Protein AF-0000000085949383 (afdb_homodimer)

Sequence (404 aa):
VCEILRNLDLSDNRIRVLPELIGSFTNLKQLHLSGNQLEELPDEVGLLKKLEVLNASRNLLASLPDGFVGLCSLKVLNLSGNKLVTMPIAICRLQSLENLDMSANLLETLPDEVKELKASEVNFNQNRLNSLNENLAHCERLKILRVEENCLNRKEFSPQLLSNSNISLIMYAGNLFQDKDFQNLPGYEDYQTRFTATKRKMVCEILRNLDLSDNRIRVLPELIGSFTNLKQLHLSGNQLEELPDEVGLLKKLEVLNASRNLLASLPDGFVGLCSLKVLNLSGNKLVTMPIAICRLQSLENLDM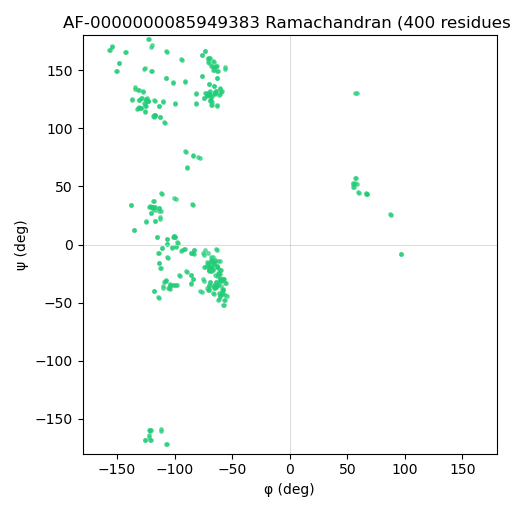SANLLETLPDEVKELKASEVNFNQNRLNSLNENLAHCERLKILRVEENCLNRKEFSPQLLSNSNISLIMYAGNLFQDKDFQNLPGYEDYQTRFTATKRKM

Foldseek 3Di:
DLQPEQEDAPEQDQDAADDLCNLVSQNHQEYHHYNYAYQEHDLSVLSNQNHAYYHHDQYAHQAYDLSVLSNQNHAYYHHDNYAHQEDYLSQLNHHRYAYEEHDHYAHAEYDLSVLSHAYQEYAHHHYAHAADPLSPQNNARHAEEEHEQYAYDLVNCDLSNQARHNHQYYHYHNYPDDPVSNCPHHNPVNSPVSNVVVVVVD/DLQPEQEDAPEQDQDAADDLCNLVSQNHQEYHHYNYAYQEHDLSVLSNQNHAYYHHDQYAHQAYDLSVLSNQNHAYYHHDNYAHQEDYLSQLNHHRYAYEEHDHYAHAEYDLSVLSHAYQEYAHHHYAHAADPLSPQNHARHAEEEHEQYAYDLVNCDLSNQARHNHQYYHYHNYPDDPVSNCPHHNPVNSPVSNVVVVVVD

Secondary structure (DSSP, 8-state):
-GGG-SEEE--SS------GGGGG-TT-SEEE--SS--S---GGGGG-TT--EEE--SS------GGGGG-TT--EEE--SS--SB--HHHHT-SS--EEE--SS---B--GGGGG---SEEE--SS--S---GGGGG-SS--EEE--SS---GGGS-HHHHHSS---EEE--SSSS-HHHHHTSTTHHHHHHHHHHHHHH-/-GGG-SEEE--SS------GGGGG-TT-SEEE--SS--S---GGGGG-TT--EEE--SS------GGGGG-TT--EEE--SS--SB--HHHHT-SS--EEE--SS---B--GGGGG---SEEE--SS--S---GGGGG-SS--EEE--SS---GGGS-HHHHHSS---EEE--SSSS-HHHHHTSTTHHHHHHHHHHHHHH-

Organism: Parascaris univalens (NCBI:txid6257)

Solvent-accessible surface area (backbone atoms only — not comparable to full-atom values): 18328 Å² total; per-residue (Å²): 112,52,71,65,33,29,32,43,34,49,37,59,26,78,44,50,68,61,64,62,68,60,28,60,28,44,49,22,29,32,41,33,43,26,42,27,47,25,47,52,58,47,51,33,58,16,51,20,45,50,21,27,33,41,32,48,22,39,29,46,28,52,59,72,39,78,36,51,40,41,25,50,42,25,27,36,41,31,46,24,38,29,48,26,43,53,64,58,68,43,63,24,58,23,73,40,26,34,39,39,31,48,21,41,28,47,27,36,50,52,54,78,57,45,30,54,26,41,29,30,32,41,31,45,25,41,27,47,28,54,45,61,47,80,40,52,23,58,12,77,46,27,30,36,41,32,43,24,38,27,50,32,46,65,76,56,60,34,42,54,45,33,49,62,35,55,46,34,41,77,43,55,59,64,34,67,58,53,70,73,59,55,69,68,34,64,32,32,68,53,24,50,53,41,27,52,56,51,58,67,70,99,112,53,70,64,32,30,32,43,36,49,36,61,26,78,45,51,69,62,63,62,68,59,29,61,27,45,49,21,30,34,42,32,43,26,42,28,47,28,45,53,56,48,50,32,59,16,51,22,46,49,21,29,34,41,32,50,21,39,29,47,28,52,60,72,39,78,37,48,40,42,25,51,41,25,27,35,41,32,46,24,38,28,49,26,45,55,64,56,68,44,63,25,59,22,73,40,27,35,38,39,33,48,23,40,30,46,27,37,49,53,56,77,58,43,31,54,26,40,29,30,30,41,32,42,26,41,27,48,28,55,44,60,50,79,41,52,23,57,13,76,47,28,30,37,41,31,42,23,36,27,50,32,45,64,75,56,60,34,42,54,44,32,50,62,34,54,47,35,42,79,44,55,60,62,32,66,60,55,72,73,57,54,68,68,35,65,33,32,68,52,24,50,53,42,29,51,57,50,57,67,69,96

Radius of gyration: 27.49 Å; Cα contacts (8 Å, |Δi|>4): 1091; chains: 2; bounding box: 50×75×44 Å

InterPro domains:
  IPR001611 Leucine-rich repeat [PF00560] (5-24)
  IPR001611 Leucine-rich repeat [PF13855] (26-84)
  IPR001611 Leucine-rich repeat [PS51450] (4-25)
  IPR001611 Leucine-rich repeat [PS51450] (27-48)
  IPR003591 Leucine-rich repeat, typical subtype [SM00369] (5-24)
  IPR003591 Leucine-rich repeat, typical subtype [SM00369] (25-47)
  IPR003591 Leucine-rich repeat, typical subtype [SM00369] (48-70)
  IPR003591 Leucine-rich repeat, typical subtype [SM00369] (71-92)
  IPR003591 Leucine-rich repeat, typical subtype [SM00369] (94-117)
  IPR032675 Leucine-rich repeat domain superfamily [G3DSA:3.80.10.10] (2-85)
  IPR032675 Leucine-rich repeat domain superfamily [G3DSA:3.80.10.10] (86-185)
  IPR050216 Leucine-rich repeat domain-containing protein [PTHR48051] (5-153)

Nearest PDB structures (foldseek):
  4tzh-assembly2_B  TM=8.609E-01  e=1.725E-11  Leptospira interrogans
  4u08-assembly2_B  TM=8.406E-01  e=2.128E-11  Leptospira interrogans serovar Copenhageni str. Fiocruz L1-130
  7yjw-assembly1_A  TM=8.821E-01  e=8.905E-10  Leptospira santarosai serovar Shermani str. LT 821
  7yjw-assembly1_B  TM=8.287E-01  e=5.263E-10  Leptospira santarosai serovar Shermani str. LT 821
  4u06-assembly1_A  TM=6.566E-01  e=2.492E-11  Leptospira interrogans serovar Copenhageni str. Fiocruz L1-130

pLDDT: mean 94.62, std 6.11, range [58.16, 98.94]

Structure (mmCIF, N/CA/C/O backbone):
data_AF-0000000085949383-model_v1
#
loop_
_entity.id
_entity.type
_entity.pdbx_description
1 polymer 'Uncharacterized protein'
#
loop_
_atom_site.group_PDB
_atom_site.id
_atom_site.type_symbol
_atom_site.label_atom_id
_atom_site.label_alt_id
_atom_site.label_comp_id
_atom_site.label_asym_id
_atom_site.label_entity_id
_atom_site.label_seq_id
_atom_site.pdbx_PDB_ins_code
_atom_site.Cartn_x
_atom_site.Cartn_y
_atom_site.Cartn_z
_atom_site.occupancy
_atom_site.B_iso_or_equiv
_atom_site.auth_seq_id
_atom_site.auth_comp_id
_atom_site.auth_asym_id
_atom_site.auth_atom_id
_atom_site.pdbx_PDB_model_num
ATOM 1 N N . VAL A 1 1 ? 20.516 0.35 7.41 1 59.88 1 VAL A N 1
ATOM 2 C CA . VAL A 1 1 ? 19.062 0.375 7.363 1 59.88 1 VAL A CA 1
ATOM 3 C C . VAL A 1 1 ? 18.531 -0.969 6.863 1 59.88 1 VAL A C 1
ATOM 5 O O . VAL A 1 1 ? 17.516 -1.468 7.355 1 59.88 1 VAL A O 1
ATOM 8 N N . CYS A 1 2 ? 19.453 -1.688 6.25 1 68.62 2 CYS A N 1
ATOM 9 C CA . CYS A 1 2 ? 19.016 -2.926 5.609 1 68.62 2 CYS A CA 1
ATOM 10 C C . CYS A 1 2 ? 18.609 -3.963 6.648 1 68.62 2 CYS A C 1
ATOM 12 O O . CYS A 1 2 ? 17.609 -4.656 6.48 1 68.62 2 CYS A O 1
ATOM 14 N N . GLU A 1 3 ? 19.328 -3.861 7.812 1 74.06 3 GLU A N 1
ATOM 15 C CA . GLU A 1 3 ? 19.109 -4.938 8.773 1 74.06 3 GLU A CA 1
ATOM 16 C C . GLU A 1 3 ? 17.859 -4.684 9.617 1 74.06 3 GLU A C 1
ATOM 18 O O . GLU A 1 3 ? 17.359 -5.594 10.273 1 74.06 3 GLU A O 1
ATOM 23 N N . ILE A 1 4 ? 17.234 -3.547 9.438 1 81.81 4 ILE A N 1
ATOM 24 C CA . ILE A 1 4 ? 16.125 -3.271 10.344 1 81.81 4 ILE A CA 1
ATOM 25 C C . ILE A 1 4 ? 14.805 -3.324 9.57 1 81.81 4 ILE A C 1
ATOM 27 O O . ILE A 1 4 ? 13.727 -3.318 10.172 1 81.81 4 ILE A O 1
ATOM 31 N N . LEU A 1 5 ? 14.906 -3.523 8.336 1 91.5 5 LEU A N 1
ATOM 32 C CA . LEU A 1 5 ? 13.688 -3.432 7.539 1 91.5 5 LEU A CA 1
ATOM 33 C C . LEU A 1 5 ? 12.883 -4.727 7.625 1 91.5 5 LEU A C 1
ATOM 35 O O . LEU A 1 5 ? 13.438 -5.816 7.488 1 91.5 5 LEU A O 1
ATOM 39 N N . ARG A 1 6 ? 11.625 -4.543 7.914 1 95.69 6 ARG A N 1
ATOM 40 C CA . ARG A 1 6 ? 10.695 -5.664 7.941 1 95.69 6 ARG A CA 1
ATOM 41 C C . ARG A 1 6 ? 9.75 -5.621 6.746 1 95.69 6 ARG A C 1
ATOM 43 O O . ARG A 1 6 ? 9.234 -6.656 6.312 1 95.69 6 ARG A O 1
ATOM 50 N N . ASN A 1 7 ? 9.477 -4.445 6.316 1 97.25 7 ASN A N 1
ATOM 51 C CA . ASN A 1 7 ? 8.617 -4.211 5.164 1 97.25 7 ASN A CA 1
ATOM 52 C C . ASN A 1 7 ? 9.32 -3.354 4.109 1 97.25 7 ASN A C 1
ATOM 54 O O . ASN A 1 7 ? 9.836 -2.279 4.422 1 97.25 7 ASN A O 1
ATOM 58 N N . LEU A 1 8 ? 9.383 -3.883 2.896 1 96.38 8 LEU A N 1
ATOM 59 C CA . LEU A 1 8 ? 9.961 -3.137 1.788 1 96.38 8 LEU A CA 1
ATOM 60 C C . LEU A 1 8 ? 9.062 -3.189 0.56 1 96.38 8 LEU A C 1
ATOM 62 O O . LEU A 1 8 ? 8.734 -4.273 0.073 1 96.38 8 LEU A O 1
ATOM 66 N N . ASP A 1 9 ? 8.562 -2.031 0.136 1 97.12 9 ASP A N 1
ATOM 67 C CA . ASP A 1 9 ? 7.73 -1.949 -1.06 1 97.12 9 ASP A CA 1
ATOM 68 C C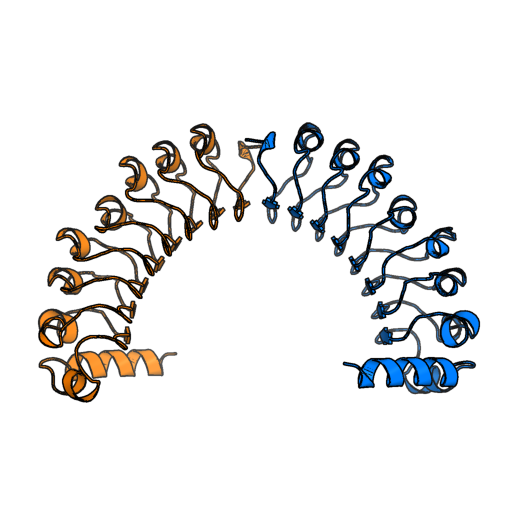 . ASP A 1 9 ? 8.391 -1.082 -2.131 1 97.12 9 ASP A C 1
ATOM 70 O O . ASP A 1 9 ? 8.578 0.12 -1.932 1 97.12 9 ASP A O 1
ATOM 74 N N . LEU A 1 10 ? 8.797 -1.712 -3.203 1 96.56 10 LEU A N 1
ATOM 75 C CA . LEU A 1 10 ? 9.422 -1.062 -4.348 1 96.56 10 LEU A CA 1
ATOM 76 C C . LEU A 1 10 ? 8.531 -1.161 -5.582 1 96.56 10 LEU A C 1
ATOM 78 O O . LEU A 1 10 ? 9.031 -1.246 -6.707 1 96.56 10 LEU A O 1
ATOM 82 N N . SER A 1 11 ? 7.258 -1.169 -5.383 1 97.31 11 SER A N 1
ATOM 83 C CA . SER A 1 11 ? 6.316 -1.36 -6.48 1 97.31 11 SER A CA 1
ATOM 84 C C . SER A 1 11 ? 6.281 -0.141 -7.398 1 97.31 11 SER A C 1
ATOM 86 O O . SER A 1 11 ? 6.531 0.982 -6.953 1 97.31 11 SER A O 1
ATOM 88 N N . ASP A 1 12 ? 5.867 -0.39 -8.609 1 96.12 12 ASP A N 1
ATOM 89 C CA . ASP A 1 12 ? 5.605 0.627 -9.625 1 96.12 12 ASP A CA 1
ATOM 90 C C . ASP A 1 12 ? 6.836 1.506 -9.852 1 96.12 12 ASP A C 1
ATOM 92 O O . ASP A 1 12 ? 6.742 2.734 -9.812 1 96.12 12 ASP A O 1
ATOM 96 N N . ASN A 1 13 ? 7.867 0.678 -10.031 1 94.69 13 ASN A N 1
ATOM 97 C CA . ASN A 1 13 ? 9.109 1.268 -10.508 1 94.69 13 ASN A CA 1
ATOM 98 C C . ASN A 1 13 ? 9.547 0.662 -11.836 1 94.69 13 ASN A C 1
ATOM 100 O O . ASN A 1 13 ? 8.828 -0.156 -12.414 1 94.69 13 ASN A O 1
ATOM 104 N N . ARG A 1 14 ? 10.359 0.989 -12.531 1 92.44 14 ARG A N 1
ATOM 105 C CA . ARG A 1 14 ? 10.883 0.45 -13.789 1 92.44 14 ARG A CA 1
ATOM 106 C C . ARG A 1 14 ? 12.156 -0.358 -13.547 1 92.44 14 ARG A C 1
ATOM 108 O O . ARG A 1 14 ? 13.117 -0.25 -14.305 1 92.44 14 ARG A O 1
ATOM 115 N N . ILE A 1 15 ? 12.055 -1.087 -12.398 1 95.06 15 ILE A N 1
ATOM 116 C CA . ILE A 1 15 ? 13.234 -1.874 -12.047 1 95.06 15 ILE A CA 1
ATOM 117 C C . ILE A 1 15 ? 13.391 -3.029 -13.039 1 95.06 15 ILE A C 1
ATOM 119 O O . ILE A 1 15 ? 12.445 -3.779 -13.281 1 95.06 15 ILE A O 1
ATOM 123 N N . ARG A 1 16 ? 14.562 -3.137 -13.562 1 95.5 16 ARG A N 1
ATOM 124 C CA . ARG A 1 16 ? 14.828 -4.215 -14.508 1 95.5 16 ARG A CA 1
ATOM 125 C C . ARG A 1 16 ? 15.586 -5.355 -13.836 1 95.5 16 ARG A C 1
ATOM 127 O O . ARG A 1 16 ? 15.422 -6.52 -14.203 1 95.5 16 ARG A O 1
ATOM 134 N N . VAL A 1 17 ? 16.422 -4.902 -12.938 1 94.94 17 VAL A N 1
ATOM 135 C CA . VAL A 1 17 ? 17.234 -5.891 -12.227 1 94.94 17 VAL A C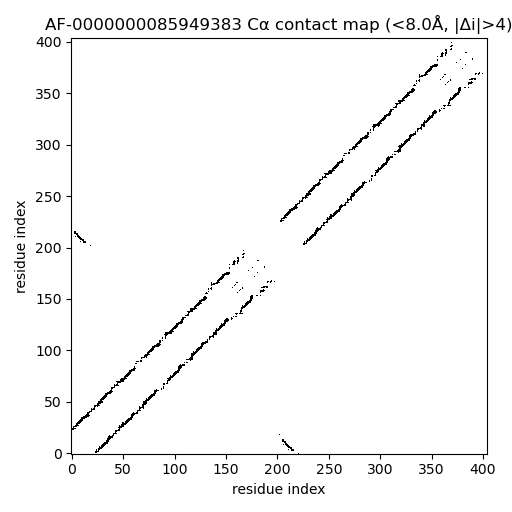A 1
ATOM 136 C C . VAL A 1 17 ? 17.156 -5.641 -10.719 1 94.94 17 VAL A C 1
ATOM 138 O O . VAL A 1 17 ? 17.359 -4.512 -10.266 1 94.94 17 VAL A O 1
ATOM 141 N N . LEU A 1 18 ? 16.766 -6.633 -10.008 1 94.5 18 LEU A N 1
ATOM 142 C CA . LEU A 1 18 ? 16.844 -6.555 -8.555 1 94.5 18 LEU A CA 1
ATOM 143 C C . LEU A 1 18 ? 18.25 -6.875 -8.055 1 94.5 18 LEU A C 1
ATOM 145 O O . LEU A 1 18 ? 18.75 -7.98 -8.273 1 94.5 18 LEU A O 1
ATOM 149 N N . PRO A 1 19 ? 18.828 -5.977 -7.395 1 92.06 19 PRO A N 1
ATOM 150 C CA . PRO A 1 19 ? 20.203 -6.195 -6.945 1 92.06 19 PRO A CA 1
ATOM 151 C C . PRO A 1 19 ? 20.328 -7.375 -5.984 1 92.06 19 PRO A C 1
ATOM 153 O O . PRO A 1 19 ? 19.422 -7.621 -5.18 1 92.06 19 PRO A O 1
ATOM 156 N N . GLU A 1 20 ? 21.547 -8.07 -6.027 1 93.44 20 GLU A N 1
ATOM 157 C CA . GLU A 1 20 ? 21.812 -9.211 -5.16 1 93.44 20 GLU A CA 1
ATOM 158 C C . GLU A 1 20 ? 21.812 -8.805 -3.691 1 93.44 20 GLU A C 1
ATOM 160 O O . GLU A 1 20 ? 21.625 -9.641 -2.805 1 93.44 20 GLU A O 1
ATOM 165 N N . LEU A 1 21 ? 21.969 -7.531 -3.498 1 90.81 21 LEU A N 1
ATOM 166 C CA . LEU A 1 21 ? 22.031 -6.98 -2.15 1 90.81 21 LEU A CA 1
ATOM 167 C C . LEU A 1 21 ? 20.719 -7.242 -1.403 1 90.81 21 LEU A C 1
ATOM 169 O O . LEU A 1 21 ? 20.688 -7.203 -0.171 1 90.81 21 LEU A O 1
ATOM 173 N N . ILE A 1 22 ? 19.688 -7.625 -2.111 1 93.06 22 ILE A N 1
ATOM 174 C CA . ILE A 1 22 ? 18.391 -7.887 -1.497 1 93.06 22 ILE A CA 1
ATOM 175 C C . ILE A 1 22 ? 18.516 -9.008 -0.472 1 93.06 22 ILE A C 1
ATOM 177 O O . ILE A 1 22 ? 17.797 -9.031 0.533 1 93.06 22 ILE A O 1
ATOM 181 N N . GLY A 1 23 ? 19.5 -9.93 -0.72 1 93.5 23 GLY A N 1
ATOM 182 C CA . GLY A 1 23 ? 19.719 -11.055 0.175 1 93.5 23 GLY A CA 1
ATOM 183 C C . GLY A 1 23 ? 20.188 -10.633 1.554 1 93.5 23 GLY A C 1
ATOM 184 O O . GLY A 1 23 ? 20.141 -11.43 2.5 1 93.5 23 GLY A O 1
ATOM 185 N N . SER A 1 24 ? 20.625 -9.352 1.676 1 92.94 24 SER A N 1
ATOM 186 C CA . SER A 1 24 ? 21.156 -8.852 2.939 1 92.94 24 SER A CA 1
ATOM 187 C C . SER A 1 24 ? 20.047 -8.352 3.854 1 92.94 24 SER A C 1
ATOM 189 O O . SER A 1 24 ? 20.281 -8.07 5.027 1 92.94 24 SER A O 1
ATOM 191 N N . PHE A 1 25 ? 18.828 -8.305 3.35 1 93.5 25 PHE A N 1
ATOM 192 C CA . PHE A 1 25 ? 17.688 -7.848 4.145 1 93.5 25 PHE A CA 1
ATOM 193 C C . PHE A 1 25 ? 17.047 -9.008 4.891 1 93.5 25 PHE A C 1
ATOM 195 O O . PHE A 1 25 ? 15.883 -9.328 4.668 1 93.5 25 PHE A O 1
ATOM 202 N N . THR A 1 26 ? 17.828 -9.555 5.828 1 93 26 THR A N 1
ATOM 203 C CA . THR A 1 26 ? 17.531 -10.852 6.426 1 93 26 THR A CA 1
ATOM 204 C C . THR A 1 26 ? 16.312 -10.766 7.336 1 93 26 THR A C 1
ATOM 206 O O . THR A 1 26 ? 15.719 -11.781 7.695 1 93 26 THR A O 1
ATOM 209 N N . ASN A 1 27 ? 15.852 -9.586 7.754 1 94.75 27 ASN A N 1
ATOM 210 C CA . ASN A 1 27 ? 14.727 -9.445 8.672 1 94.75 27 ASN A CA 1
ATOM 211 C C . ASN A 1 27 ? 13.438 -9.086 7.934 1 94.75 27 ASN A C 1
ATOM 213 O O . ASN A 1 27 ? 12.398 -8.883 8.555 1 94.75 27 ASN A O 1
ATOM 217 N N . LEU A 1 28 ? 13.484 -9.086 6.609 1 96.38 28 LEU A N 1
ATOM 218 C CA . LEU A 1 28 ? 12.305 -8.727 5.824 1 96.38 28 LEU A CA 1
ATOM 219 C C . LEU A 1 28 ? 11.18 -9.734 6.031 1 96.38 28 LEU A C 1
ATOM 221 O O . LEU A 1 28 ? 11.406 -10.945 5.965 1 96.38 28 LEU A O 1
ATOM 225 N N . LYS A 1 29 ? 10.023 -9.211 6.305 1 97.88 29 LYS A N 1
ATOM 226 C CA . LYS A 1 29 ? 8.82 -10.023 6.422 1 97.88 29 LYS A CA 1
ATOM 227 C C . LYS A 1 29 ? 7.938 -9.891 5.184 1 97.88 29 LYS A C 1
ATOM 229 O O . LYS A 1 29 ? 7.266 -10.844 4.781 1 97.88 29 LYS A O 1
ATOM 234 N N . GLN A 1 30 ? 7.973 -8.711 4.664 1 98.56 30 GLN A N 1
ATOM 235 C CA . GLN A 1 30 ? 7.195 -8.445 3.459 1 98.56 30 GLN A CA 1
ATOM 236 C C . GLN A 1 30 ? 8.047 -7.746 2.4 1 98.56 30 GLN A C 1
ATOM 238 O O . GLN A 1 30 ? 8.758 -6.789 2.701 1 98.56 30 GLN A O 1
ATOM 243 N N . LEU A 1 31 ? 7.988 -8.219 1.138 1 98.25 31 LEU A N 1
ATOM 244 C CA . LEU A 1 31 ? 8.664 -7.621 -0.012 1 98.25 31 LEU A CA 1
ATOM 245 C C . LEU A 1 31 ? 7.699 -7.453 -1.181 1 98.25 31 LEU A C 1
ATOM 247 O O . LEU A 1 31 ? 7.113 -8.43 -1.654 1 98.25 31 LEU A O 1
ATOM 251 N N . HIS A 1 32 ? 7.473 -6.238 -1.603 1 98.69 32 HIS A N 1
ATOM 252 C CA . HIS A 1 32 ? 6.582 -5.945 -2.719 1 98.69 32 HIS A CA 1
ATOM 253 C C . HIS A 1 32 ? 7.355 -5.383 -3.906 1 98.69 32 HIS A C 1
ATOM 255 O O . HIS A 1 32 ? 7.996 -4.336 -3.795 1 98.69 32 HIS A O 1
ATOM 261 N N . LEU A 1 33 ? 7.309 -6.07 -5.016 1 98.12 33 LEU A N 1
ATOM 262 C CA . LEU A 1 33 ? 8.047 -5.723 -6.227 1 98.12 33 LEU A CA 1
ATOM 263 C C . LEU A 1 33 ? 7.102 -5.59 -7.418 1 98.12 33 LEU A C 1
ATOM 265 O O . LEU A 1 33 ? 7.535 -5.688 -8.57 1 98.12 33 LEU A O 1
ATOM 269 N N . SER A 1 34 ? 5.801 -5.398 -7.148 1 98.62 34 SER A N 1
ATOM 270 C CA . SER A 1 34 ? 4.801 -5.41 -8.211 1 98.62 34 SER A CA 1
ATOM 271 C C . SER A 1 34 ? 5.004 -4.246 -9.172 1 98.62 34 SER A C 1
ATOM 273 O O . SER A 1 34 ? 5.441 -3.168 -8.766 1 98.62 34 SER A O 1
ATOM 275 N N . GLY A 1 35 ? 4.605 -4.387 -10.398 1 98 35 GLY A N 1
ATOM 276 C CA . GLY A 1 35 ? 4.586 -3.322 -11.391 1 98 35 GLY A CA 1
ATOM 277 C C . GLY A 1 35 ? 5.973 -2.832 -11.766 1 98 35 GLY A C 1
ATOM 278 O O . GLY A 1 35 ? 6.23 -1.626 -11.766 1 98 35 GLY A O 1
ATOM 279 N N . ASN A 1 36 ? 6.938 -3.797 -11.984 1 97.88 36 ASN A N 1
ATOM 280 C CA . ASN A 1 36 ? 8.281 -3.504 -12.477 1 97.88 36 ASN A CA 1
ATOM 281 C C . ASN A 1 36 ? 8.57 -4.234 -13.781 1 97.88 36 ASN A C 1
ATOM 283 O O . ASN A 1 36 ? 7.645 -4.578 -14.523 1 97.88 36 ASN A O 1
ATOM 287 N N . GLN A 1 37 ? 9.812 -4.234 -14.195 1 97.5 37 GLN A N 1
ATOM 288 C CA . GLN A 1 37 ? 10.211 -4.883 -15.438 1 97.5 37 GLN A CA 1
ATOM 289 C C . GLN A 1 37 ? 11.211 -6.008 -15.172 1 97.5 37 GLN A C 1
ATOM 291 O O . GLN A 1 37 ? 12.195 -6.156 -15.898 1 97.5 37 GLN A O 1
ATOM 296 N N . LEU A 1 38 ? 10.977 -6.688 -14.078 1 98 38 LEU A N 1
ATOM 297 C CA . LEU A 1 38 ? 11.883 -7.766 -13.688 1 98 38 LEU A CA 1
ATOM 298 C C . LEU A 1 38 ? 11.727 -8.969 -14.617 1 98 38 LEU A C 1
ATOM 300 O O . LEU A 1 38 ? 10.617 -9.453 -14.82 1 98 38 LEU A O 1
ATOM 304 N N . GLU A 1 39 ? 12.82 -9.422 -15.141 1 97.88 39 GLU A N 1
ATOM 305 C CA . GLU A 1 39 ? 12.797 -10.633 -15.953 1 97.88 39 GLU A CA 1
ATOM 306 C C . GLU A 1 39 ? 13.172 -11.859 -15.125 1 97.88 39 GLU A C 1
ATOM 308 O O . GLU A 1 39 ? 12.836 -12.984 -15.484 1 97.88 39 GLU A O 1
ATOM 313 N N . GLU A 1 40 ? 13.922 -11.539 -14.125 1 96.5 40 GLU A N 1
ATOM 314 C CA . GLU A 1 40 ? 14.344 -12.586 -13.195 1 96.5 40 GLU A CA 1
ATOM 315 C C . GLU A 1 40 ? 14.5 -12.039 -11.781 1 96.5 40 GLU A C 1
ATOM 317 O O . GLU A 1 40 ? 14.641 -10.828 -11.594 1 96.5 40 GLU A O 1
ATOM 322 N N . LEU A 1 41 ? 14.391 -12.945 -10.828 1 97.31 41 LEU A N 1
ATOM 323 C CA . LEU A 1 41 ? 14.766 -12.641 -9.453 1 97.31 41 LEU A CA 1
ATOM 324 C C . LEU A 1 41 ? 16.141 -13.219 -9.125 1 97.31 41 LEU A C 1
ATOM 326 O O . LEU A 1 41 ? 16.484 -14.32 -9.562 1 97.31 41 LEU A O 1
ATOM 330 N N . PRO A 1 42 ? 16.922 -12.477 -8.422 1 96 42 PRO A N 1
ATOM 331 C CA . PRO A 1 42 ? 18.219 -13.031 -8.039 1 96 42 PRO A CA 1
ATOM 332 C C . PRO A 1 42 ? 18.109 -14.195 -7.059 1 96 42 PRO A C 1
ATOM 334 O O . PRO A 1 42 ? 17.125 -14.273 -6.309 1 96 42 PRO A O 1
ATOM 337 N N . ASP A 1 43 ? 19.125 -15.117 -7.059 1 96.19 43 ASP A N 1
ATOM 338 C CA . ASP A 1 43 ? 19.109 -16.281 -6.176 1 96.19 43 ASP A CA 1
ATOM 339 C C . ASP A 1 43 ? 19.109 -15.852 -4.711 1 96.19 43 ASP A C 1
ATOM 341 O O . ASP A 1 43 ? 18.594 -16.578 -3.85 1 96.19 43 ASP A O 1
ATOM 345 N N . GLU A 1 44 ? 19.609 -14.672 -4.449 1 95.75 44 GLU A N 1
ATOM 346 C CA . GLU A 1 44 ? 19.766 -14.141 -3.1 1 95.75 44 GLU A CA 1
ATOM 347 C C . GLU A 1 44 ? 18.422 -13.883 -2.445 1 95.75 44 GLU A C 1
ATOM 349 O O . GLU A 1 44 ? 18.328 -13.711 -1.228 1 95.75 44 GLU A O 1
ATOM 354 N N . VAL A 1 45 ? 17.312 -13.867 -3.225 1 96.44 45 VAL A N 1
ATOM 355 C CA . VAL A 1 45 ? 15.984 -13.742 -2.645 1 96.44 45 VAL A CA 1
ATOM 356 C C . VAL A 1 45 ? 15.727 -14.914 -1.7 1 96.44 45 VAL A C 1
ATOM 358 O O . VAL A 1 45 ? 15.047 -14.758 -0.681 1 96.44 45 VAL A O 1
ATOM 361 N N . GLY A 1 46 ? 16.328 -16.062 -2.02 1 96.25 46 GLY A N 1
ATOM 362 C CA . GLY A 1 46 ? 16.172 -17.266 -1.218 1 96.25 46 GLY A CA 1
ATOM 363 C C . GLY A 1 46 ? 16.797 -17.156 0.16 1 96.25 46 GLY A C 1
ATOM 364 O O . GLY A 1 46 ? 16.531 -17.984 1.034 1 96.25 46 GLY A O 1
ATOM 365 N N . LEU A 1 47 ? 17.594 -16.094 0.386 1 95.81 47 LEU A N 1
ATOM 366 C CA . LEU A 1 47 ? 18.266 -15.875 1.665 1 95.81 47 LEU A CA 1
ATOM 367 C C . LEU A 1 47 ? 17.344 -15.18 2.654 1 95.81 47 LEU A C 1
ATOM 369 O O . LEU A 1 47 ? 17.656 -15.078 3.842 1 95.81 47 LEU A O 1
ATOM 373 N N . LEU A 1 48 ? 16.156 -14.734 2.203 1 96.94 48 LEU A N 1
ATOM 374 C CA . LEU A 1 48 ? 15.211 -14.039 3.062 1 96.94 48 LEU A CA 1
ATOM 375 C C . LEU A 1 48 ? 14.359 -15.031 3.846 1 96.94 48 LEU A C 1
ATOM 377 O O . LEU A 1 48 ? 13.156 -15.148 3.6 1 96.94 48 LEU A O 1
ATOM 381 N N . LYS A 1 49 ? 15 -15.594 4.883 1 96.94 49 LYS A N 1
ATOM 382 C CA . LYS A 1 49 ? 14.422 -16.719 5.609 1 96.94 49 LYS A CA 1
ATOM 383 C C . LYS A 1 49 ? 13.188 -16.297 6.395 1 96.94 49 LYS A C 1
ATOM 385 O O . LYS A 1 49 ? 12.328 -17.125 6.699 1 96.94 49 LYS A O 1
ATOM 390 N N . LYS A 1 50 ? 13.031 -15.008 6.734 1 97.25 50 LYS A N 1
ATOM 391 C CA . LYS A 1 50 ? 11.914 -14.531 7.555 1 97.25 50 LYS A CA 1
ATOM 392 C C . LYS A 1 50 ? 10.797 -13.969 6.688 1 97.25 50 LYS A C 1
ATOM 394 O O . LYS A 1 50 ? 9.766 -13.531 7.207 1 97.25 50 LYS A O 1
ATOM 399 N N . LEU A 1 51 ? 10.906 -13.984 5.375 1 98.25 51 LEU A N 1
ATOM 400 C CA . LEU A 1 51 ? 9.945 -13.391 4.457 1 98.25 51 LEU A CA 1
ATOM 401 C C . LEU A 1 51 ? 8.625 -14.156 4.488 1 98.25 51 LEU A C 1
ATOM 403 O O . LEU A 1 51 ? 8.602 -15.375 4.312 1 98.25 51 LEU A O 1
ATOM 407 N N . GLU A 1 52 ? 7.543 -13.422 4.707 1 98.81 52 GLU A N 1
ATOM 408 C CA . GLU A 1 52 ? 6.219 -14.031 4.809 1 98.81 52 GLU A CA 1
ATOM 409 C C . GLU A 1 52 ? 5.363 -13.703 3.59 1 98.81 52 GLU A C 1
ATOM 411 O O . GLU A 1 52 ? 4.492 -14.484 3.207 1 98.81 52 GLU A O 1
ATOM 416 N N . VAL A 1 53 ? 5.602 -12.539 3.049 1 98.88 53 VAL A N 1
ATOM 417 C CA . VAL A 1 53 ? 4.824 -12.086 1.899 1 98.88 53 VAL A CA 1
ATOM 418 C C . VAL A 1 53 ? 5.766 -11.625 0.787 1 98.88 53 VAL A C 1
ATOM 420 O O . VAL A 1 53 ? 6.66 -10.812 1.018 1 98.88 53 VAL A O 1
ATOM 423 N N . LEU A 1 54 ? 5.629 -12.156 -0.4 1 98.81 54 LEU A N 1
ATOM 424 C CA . LEU A 1 54 ? 6.328 -11.703 -1.598 1 98.81 54 LEU A CA 1
ATOM 425 C C . LEU A 1 54 ? 5.344 -11.398 -2.721 1 98.81 54 LEU A C 1
ATOM 427 O O . LEU A 1 54 ? 4.598 -12.281 -3.156 1 98.81 54 LEU A O 1
ATOM 431 N N . ASN A 1 55 ? 5.254 -10.18 -3.094 1 98.88 55 ASN A N 1
ATOM 432 C CA . ASN A 1 55 ? 4.461 -9.773 -4.246 1 98.88 55 ASN A CA 1
ATOM 433 C C . ASN A 1 55 ? 5.344 -9.352 -5.418 1 98.88 55 ASN A C 1
ATOM 435 O O . ASN A 1 55 ? 5.988 -8.305 -5.363 1 98.88 55 ASN A O 1
ATOM 439 N N . ALA A 1 56 ? 5.465 -10.156 -6.414 1 98.75 56 ALA A N 1
ATOM 440 C CA . ALA A 1 56 ? 6.223 -9.867 -7.629 1 98.75 56 ALA A CA 1
ATOM 441 C C . ALA A 1 56 ? 5.309 -9.852 -8.852 1 98.75 56 ALA A C 1
ATOM 443 O O . ALA A 1 56 ? 5.707 -10.273 -9.938 1 98.75 56 ALA A O 1
ATOM 444 N N . SER A 1 57 ? 4.039 -9.422 -8.648 1 98.81 57 SER A N 1
ATOM 445 C CA . SER A 1 57 ? 3.068 -9.391 -9.734 1 98.81 57 SER A CA 1
ATOM 446 C C . SER A 1 57 ? 3.41 -8.312 -10.75 1 98.81 57 SER A C 1
ATOM 448 O O . SER A 1 57 ? 4.188 -7.398 -10.461 1 98.81 57 SER A O 1
ATOM 450 N N . ARG A 1 58 ? 2.838 -8.453 -12.008 1 98.75 58 ARG A N 1
ATOM 451 C CA . ARG A 1 58 ? 2.959 -7.48 -13.086 1 98.75 58 ARG A CA 1
ATOM 452 C C . ARG A 1 58 ? 4.422 -7.172 -13.383 1 98.75 58 ARG A C 1
ATOM 454 O O . ARG A 1 58 ? 4.832 -6.008 -13.367 1 98.75 58 ARG A O 1
ATOM 461 N N . ASN A 1 59 ? 5.227 -8.203 -13.609 1 98.69 59 ASN A N 1
ATOM 462 C CA . ASN A 1 59 ? 6.594 -8.148 -14.125 1 98.69 59 ASN A CA 1
ATOM 463 C C . ASN A 1 59 ? 6.742 -8.953 -15.406 1 98.69 59 ASN A C 1
ATOM 465 O O . ASN A 1 59 ? 5.785 -9.094 -16.172 1 98.69 59 ASN A O 1
ATOM 469 N N . LEU A 1 60 ? 7.984 -9.32 -15.727 1 98.56 60 LEU A N 1
ATOM 470 C CA . LEU A 1 60 ? 8.258 -10.078 -16.938 1 98.56 60 LEU A CA 1
ATOM 471 C C . LEU A 1 60 ? 8.914 -11.414 -16.609 1 98.56 60 LEU A C 1
ATOM 473 O O . LEU A 1 60 ? 9.742 -11.914 -17.359 1 98.56 60 LEU A O 1
ATOM 477 N N . LEU A 1 61 ? 8.539 -11.953 -15.461 1 98.5 61 LEU A N 1
ATOM 478 C CA . LEU A 1 61 ? 9.188 -13.164 -14.984 1 98.5 61 LEU A CA 1
ATOM 479 C C . LEU A 1 61 ? 8.805 -14.367 -15.844 1 98.5 61 LEU A C 1
ATOM 481 O O . LEU A 1 61 ? 7.625 -14.594 -16.109 1 98.5 61 LEU A O 1
ATOM 485 N N . ALA A 1 62 ? 9.812 -15.109 -16.25 1 97.25 62 ALA A N 1
ATOM 486 C CA . ALA A 1 62 ? 9.586 -16.328 -17.016 1 97.25 62 ALA A CA 1
ATOM 487 C C . ALA A 1 62 ? 10 -17.562 -16.219 1 97.25 62 ALA A C 1
ATOM 489 O O . ALA A 1 62 ? 9.672 -18.688 -16.578 1 97.25 62 ALA A O 1
ATOM 490 N N . SER A 1 63 ? 10.734 -17.297 -15.211 1 96.12 63 SER A N 1
ATOM 491 C CA . SER A 1 63 ? 11.195 -18.359 -14.32 1 96.12 63 SER A CA 1
ATOM 492 C C . SER A 1 63 ? 11.492 -17.812 -12.93 1 96.12 63 SER A C 1
ATOM 494 O O . SER A 1 63 ? 11.438 -16.609 -12.703 1 96.12 63 SER A O 1
ATOM 496 N N . LEU A 1 64 ? 11.719 -18.75 -12.008 1 96.69 64 LEU A N 1
ATOM 497 C CA . LEU A 1 64 ? 12.188 -18.422 -10.664 1 96.69 64 LEU A CA 1
ATOM 498 C C . LEU A 1 64 ? 13.531 -19.078 -10.383 1 96.69 64 LEU A C 1
ATOM 500 O O . LEU A 1 64 ? 13.828 -20.156 -10.906 1 96.69 64 LEU A O 1
ATOM 504 N N . PRO A 1 65 ? 14.289 -18.391 -9.555 1 94.62 65 PRO A N 1
ATOM 505 C CA . PRO A 1 65 ? 15.578 -19.016 -9.219 1 94.62 65 PRO A CA 1
ATOM 506 C C . PRO A 1 65 ? 15.438 -20.234 -8.32 1 94.62 65 PRO A C 1
ATOM 508 O O . PRO A 1 65 ? 14.43 -20.375 -7.621 1 94.62 65 PRO A O 1
ATOM 511 N N . ASP A 1 66 ? 16.5 -21.109 -8.305 1 90.81 66 ASP A N 1
ATOM 512 C CA . ASP A 1 66 ? 16.484 -22.328 -7.504 1 90.81 66 ASP A CA 1
ATOM 513 C C . ASP A 1 66 ? 16.453 -22.016 -6.012 1 90.81 66 ASP A C 1
ATOM 515 O O . ASP A 1 66 ? 15.82 -22.719 -5.23 1 90.81 66 ASP A O 1
ATOM 519 N N . GLY A 1 67 ? 17.125 -20.953 -5.668 1 91.31 67 GLY A N 1
ATOM 520 C CA . GLY A 1 67 ? 17.219 -20.547 -4.273 1 91.31 67 GLY A CA 1
ATOM 52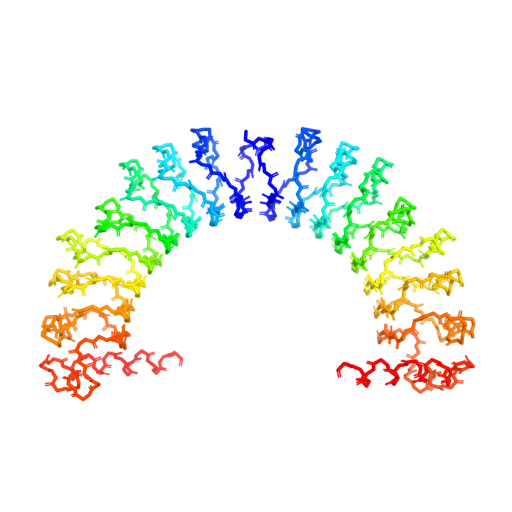1 C C . GLY A 1 67 ? 15.875 -20.156 -3.68 1 91.31 67 GLY A C 1
ATOM 522 O O . GLY A 1 67 ? 15.742 -20.016 -2.461 1 91.31 67 GLY A O 1
ATOM 523 N N . PHE A 1 68 ? 14.852 -20.156 -4.492 1 92.69 68 PHE A N 1
ATOM 524 C CA . PHE A 1 68 ? 13.531 -19.719 -4.066 1 92.69 68 PHE A CA 1
ATOM 525 C C . PHE A 1 68 ? 12.977 -20.656 -2.988 1 92.69 68 PHE A C 1
ATOM 527 O O . PHE A 1 68 ? 12.219 -20.219 -2.119 1 92.69 68 PHE A O 1
ATOM 534 N N . VAL A 1 69 ? 13.453 -21.844 -3.033 1 91.81 69 VAL A N 1
ATOM 535 C CA . VAL A 1 69 ? 13.008 -22.875 -2.094 1 91.81 69 VAL A CA 1
ATOM 536 C C . VAL A 1 69 ? 13.445 -22.5 -0.679 1 91.81 69 VAL A C 1
ATOM 538 O O . VAL A 1 69 ? 12.922 -23.047 0.3 1 91.81 69 VAL A O 1
ATOM 541 N N . GLY A 1 70 ? 14.398 -21.562 -0.567 1 94.5 70 GLY A N 1
ATOM 542 C CA . GLY A 1 70 ? 14.914 -21.141 0.724 1 94.5 70 GLY A CA 1
ATOM 543 C C . GLY A 1 70 ? 13.961 -20.234 1.489 1 94.5 70 GLY A C 1
ATOM 544 O O . GLY A 1 70 ? 14.172 -19.969 2.67 1 94.5 70 GLY A O 1
ATOM 545 N N . LEU A 1 71 ? 12.906 -19.844 0.86 1 97.38 71 LEU A N 1
ATOM 546 C CA . LEU A 1 71 ? 11.922 -18.984 1.514 1 97.38 71 LEU A CA 1
ATOM 547 C C . LEU A 1 71 ? 11.016 -19.812 2.426 1 97.38 71 LEU A C 1
ATOM 549 O O . LEU A 1 71 ? 9.828 -19.969 2.146 1 97.38 71 LEU A O 1
ATOM 553 N N . CYS A 1 72 ? 11.586 -20.188 3.547 1 96.5 72 CYS A N 1
ATOM 554 C CA . CYS A 1 72 ? 10.984 -21.203 4.406 1 96.5 72 CYS A CA 1
ATOM 555 C C . CYS A 1 72 ? 9.781 -20.641 5.16 1 96.5 72 CYS A C 1
ATOM 557 O O . CYS A 1 72 ? 8.945 -21.391 5.652 1 96.5 72 CYS A O 1
ATOM 559 N N . SER A 1 73 ? 9.633 -19.297 5.289 1 98.25 73 SER A N 1
ATOM 560 C CA . SER A 1 73 ? 8.539 -18.688 6.055 1 98.25 73 SER A CA 1
ATOM 561 C C . SER A 1 73 ? 7.5 -18.062 5.137 1 98.25 73 SER A C 1
ATOM 563 O O . SER A 1 73 ? 6.527 -17.469 5.605 1 98.25 73 SER A O 1
ATOM 565 N N . LEU A 1 74 ? 7.621 -18.203 3.85 1 98.62 74 LEU A N 1
ATOM 566 C CA . LEU A 1 74 ? 6.766 -17.531 2.885 1 98.62 74 LEU A CA 1
ATOM 567 C C . LEU A 1 74 ? 5.344 -18.062 2.945 1 98.62 74 LEU A C 1
ATOM 569 O O . LEU A 1 74 ? 5.113 -19.25 2.709 1 98.62 74 LEU A O 1
ATOM 573 N N . LYS A 1 75 ? 4.375 -17.203 3.24 1 98.81 75 LYS A N 1
ATOM 574 C CA . LYS A 1 75 ? 2.975 -17.594 3.389 1 98.81 75 LYS A CA 1
ATOM 575 C C . LYS A 1 75 ? 2.152 -17.156 2.182 1 98.81 75 LYS A C 1
ATOM 577 O O . LYS A 1 75 ? 1.242 -17.859 1.751 1 98.81 75 LYS A O 1
ATOM 582 N N . VAL A 1 76 ? 2.506 -16.016 1.706 1 98.88 76 VAL A N 1
ATOM 583 C CA . VAL A 1 76 ? 1.752 -15.438 0.601 1 98.88 76 VAL A CA 1
ATOM 584 C C . VAL A 1 76 ? 2.693 -15.133 -0.562 1 98.88 76 VAL A C 1
ATOM 586 O O . VAL A 1 76 ? 3.697 -14.438 -0.39 1 98.88 76 VAL A O 1
ATOM 589 N N . LEU A 1 77 ? 2.391 -15.648 -1.764 1 98.88 77 LEU A N 1
ATOM 590 C CA . LEU A 1 77 ? 3.172 -15.43 -2.977 1 98.88 77 LEU A CA 1
ATOM 591 C C . LEU A 1 77 ? 2.279 -14.969 -4.125 1 98.88 77 LEU A C 1
ATOM 593 O O . LEU A 1 77 ? 1.324 -15.656 -4.484 1 98.88 77 LEU A O 1
ATOM 597 N N . ASN A 1 78 ? 2.516 -13.805 -4.605 1 98.94 78 ASN A N 1
ATOM 598 C CA . ASN A 1 78 ? 1.786 -13.281 -5.754 1 98.94 78 ASN A CA 1
ATOM 599 C C . ASN A 1 78 ? 2.693 -13.125 -6.973 1 98.94 78 ASN A C 1
ATOM 601 O O . ASN A 1 78 ? 3.594 -12.281 -6.977 1 98.94 78 ASN A O 1
ATOM 605 N N . LEU A 1 79 ? 2.521 -13.922 -7.961 1 98.81 79 LEU A N 1
ATOM 606 C CA . LEU A 1 79 ? 3.266 -13.898 -9.219 1 98.81 79 LEU A CA 1
ATOM 607 C C . LEU A 1 79 ? 2.34 -13.609 -10.391 1 98.81 79 LEU A C 1
ATOM 609 O O . LEU A 1 79 ? 2.629 -14 -11.523 1 98.81 79 LEU A O 1
ATOM 613 N N . SER A 1 80 ? 1.162 -13.031 -10.109 1 98.88 80 SER A N 1
ATOM 614 C CA . SER A 1 80 ? 0.196 -12.773 -11.18 1 98.88 80 SER A CA 1
ATOM 615 C C . SER A 1 80 ? 0.745 -11.781 -12.195 1 98.88 80 SER A C 1
ATOM 617 O O . SER A 1 80 ? 1.562 -10.922 -11.859 1 98.88 80 SER A O 1
ATOM 619 N N . GLY A 1 81 ? 0.281 -11.859 -13.391 1 98.81 81 GLY A N 1
ATOM 620 C CA . GLY A 1 81 ? 0.641 -10.922 -14.438 1 98.81 81 GLY A CA 1
ATOM 621 C C . GLY A 1 81 ? 2.098 -11.016 -14.852 1 98.81 81 GLY A C 1
ATOM 622 O O . GLY A 1 81 ? 2.787 -10 -14.953 1 98.81 81 GLY A O 1
ATOM 623 N N . ASN A 1 82 ? 2.658 -12.242 -15.023 1 98.75 82 ASN A N 1
ATOM 624 C CA . ASN A 1 82 ? 4.004 -12.484 -15.531 1 98.75 82 ASN A CA 1
ATOM 625 C C . ASN A 1 82 ? 3.98 -13.328 -16.797 1 98.75 82 ASN A C 1
ATOM 627 O O . ASN A 1 82 ? 3.01 -13.289 -17.562 1 98.75 82 ASN A O 1
ATOM 631 N N . LYS A 1 83 ? 5.156 -13.961 -17.109 1 98.5 83 LYS A N 1
ATOM 632 C CA . LYS A 1 83 ? 5.266 -14.695 -18.359 1 98.5 83 LYS A CA 1
ATOM 633 C C . LYS A 1 83 ? 5.625 -16.156 -18.109 1 98.5 83 LYS A C 1
ATOM 635 O O . LYS A 1 83 ? 6.379 -16.766 -18.875 1 98.5 83 LYS A O 1
ATOM 640 N N . LEU A 1 84 ? 5.16 -16.625 -17.047 1 98.19 84 LEU A N 1
ATOM 641 C CA . LEU A 1 84 ? 5.457 -18.016 -16.703 1 98.19 84 LEU A CA 1
ATOM 642 C C . LEU A 1 84 ? 4.672 -18.969 -17.594 1 98.19 84 LEU A C 1
ATOM 644 O O . LEU A 1 84 ? 3.453 -18.844 -17.734 1 98.19 84 LEU A O 1
ATOM 648 N N . VAL A 1 85 ? 5.367 -19.906 -18.156 1 97.06 85 VAL A N 1
ATOM 649 C CA . VAL A 1 85 ? 4.738 -20.875 -19.031 1 97.06 85 VAL A CA 1
ATOM 650 C C . VAL A 1 85 ? 4.445 -22.172 -18.266 1 97.06 85 VAL A C 1
ATOM 652 O O . VAL A 1 85 ? 3.484 -22.875 -18.578 1 97.06 85 VAL A O 1
ATOM 655 N N . THR A 1 86 ? 5.32 -22.438 -17.391 1 94.75 86 THR A N 1
ATOM 656 C CA . THR A 1 86 ? 5.133 -23.562 -16.484 1 94.75 86 THR A CA 1
ATOM 657 C C . THR A 1 86 ? 5.254 -23.125 -15.031 1 94.75 86 THR A C 1
ATOM 659 O O . THR A 1 86 ? 5.926 -22.141 -14.734 1 94.75 86 THR A O 1
ATOM 662 N N . MET A 1 87 ? 4.586 -23.828 -14.211 1 95.75 87 MET A N 1
ATOM 663 C CA . MET A 1 87 ? 4.734 -23.562 -12.781 1 95.75 87 MET A CA 1
ATOM 664 C C . MET A 1 87 ? 6.113 -23.984 -12.289 1 95.75 87 MET A C 1
ATOM 666 O O . MET A 1 87 ? 6.484 -25.156 -12.398 1 95.75 87 MET A O 1
ATOM 670 N N . PRO A 1 88 ? 6.797 -23.109 -11.719 1 95.56 88 PRO A N 1
ATOM 671 C CA . PRO A 1 88 ? 8.117 -23.484 -11.211 1 95.56 88 PRO A CA 1
ATOM 672 C C . PRO A 1 88 ? 8.055 -24.5 -10.07 1 95.56 88 PRO A C 1
ATOM 674 O O . PRO A 1 88 ? 7.27 -24.328 -9.133 1 95.56 88 PRO A O 1
ATOM 677 N N . ILE A 1 89 ? 8.93 -25.5 -10.141 1 94.88 89 ILE A N 1
ATOM 678 C CA . ILE A 1 89 ? 8.93 -26.609 -9.18 1 94.88 89 ILE A CA 1
ATOM 679 C C . ILE A 1 89 ? 9.258 -26.078 -7.789 1 94.88 89 ILE A C 1
ATOM 681 O O . ILE A 1 89 ? 8.742 -26.578 -6.789 1 94.88 89 ILE A O 1
ATOM 685 N N . ALA A 1 90 ? 10.07 -25.047 -7.75 1 94.88 90 ALA A N 1
ATOM 686 C CA . ALA A 1 90 ? 10.484 -24.469 -6.477 1 94.88 90 ALA A CA 1
ATOM 687 C C . ALA A 1 90 ? 9.281 -24.047 -5.645 1 94.88 90 ALA A C 1
ATOM 689 O O . ALA A 1 90 ? 9.32 -24.094 -4.414 1 94.88 90 ALA A O 1
ATOM 690 N N . ILE A 1 91 ? 8.188 -23.609 -6.227 1 96.88 91 ILE A N 1
ATOM 691 C CA . ILE A 1 91 ? 6.977 -23.172 -5.543 1 96.88 91 ILE A CA 1
ATOM 692 C C . ILE A 1 91 ? 6.332 -24.344 -4.809 1 96.88 91 ILE A C 1
ATOM 694 O O . ILE A 1 91 ? 5.844 -24.188 -3.688 1 96.88 91 ILE A O 1
ATOM 698 N N . CYS A 1 92 ? 6.398 -25.516 -5.445 1 96.12 92 CYS A N 1
ATOM 699 C CA . CYS A 1 92 ? 5.793 -26.719 -4.891 1 96.12 92 CYS A CA 1
ATOM 700 C C . CYS A 1 92 ? 6.531 -27.172 -3.633 1 96.12 92 CYS A C 1
ATOM 702 O O . CYS A 1 92 ? 6.004 -27.969 -2.852 1 96.12 92 CYS A O 1
ATOM 704 N N . ARG A 1 93 ? 7.676 -26.625 -3.426 1 94.62 93 ARG A N 1
ATOM 705 C CA . ARG A 1 93 ? 8.516 -27.094 -2.33 1 94.62 93 ARG A CA 1
ATOM 706 C C . ARG A 1 93 ? 8.523 -26.094 -1.18 1 94.62 93 ARG A C 1
ATOM 708 O O . ARG A 1 93 ? 9.211 -26.297 -0.174 1 94.62 93 ARG A O 1
ATOM 715 N N . LEU A 1 94 ? 7.82 -25.031 -1.327 1 96.94 94 LEU A N 1
ATOM 716 C CA . LEU A 1 94 ? 7.723 -24.047 -0.253 1 96.94 94 LEU A CA 1
ATOM 717 C C . LEU A 1 94 ? 6.918 -24.594 0.919 1 96.94 94 LEU A C 1
ATOM 719 O O . LEU A 1 94 ? 5.754 -24.969 0.759 1 96.94 94 LEU A O 1
ATOM 723 N N . GLN A 1 95 ? 7.457 -24.516 2.102 1 94.75 95 GLN A N 1
ATOM 724 C CA . GLN A 1 95 ? 6.957 -25.281 3.236 1 94.75 95 GLN A CA 1
ATOM 725 C C . GLN A 1 95 ? 5.816 -24.547 3.938 1 94.75 95 GLN A C 1
ATOM 727 O O . GLN A 1 95 ? 4.957 -25.172 4.555 1 94.75 95 GLN A O 1
ATOM 732 N N . SER A 1 96 ? 5.789 -23.281 3.832 1 97.94 96 SER A N 1
ATOM 733 C CA . SER A 1 96 ? 4.852 -22.516 4.648 1 97.94 96 SER A CA 1
ATOM 734 C C . SER A 1 96 ? 3.82 -21.812 3.781 1 97.94 96 SER A C 1
ATOM 736 O O . SER A 1 96 ? 3.02 -21.016 4.285 1 97.94 96 SER A O 1
ATOM 738 N N . LEU A 1 97 ? 3.801 -22.062 2.516 1 98.31 97 LEU A N 1
ATOM 739 C CA . LEU A 1 97 ? 2.965 -21.312 1.577 1 98.31 97 LEU A CA 1
ATOM 740 C C . LEU A 1 97 ? 1.486 -21.562 1.859 1 98.31 97 LEU A C 1
ATOM 742 O O . LEU A 1 97 ? 1.059 -22.703 2.014 1 98.31 97 LEU A O 1
ATOM 746 N N . GLU A 1 98 ? 0.721 -20.484 1.961 1 98.69 98 GLU A N 1
ATOM 747 C CA . GLU A 1 98 ? -0.711 -20.562 2.232 1 98.69 98 GLU A CA 1
ATOM 748 C C . GLU A 1 98 ? -1.526 -20.062 1.042 1 98.69 98 GLU A C 1
ATOM 750 O O . GLU A 1 98 ? -2.525 -20.688 0.666 1 98.69 98 GLU A O 1
ATOM 755 N N . ASN A 1 99 ? -1.093 -18.953 0.518 1 98.81 99 ASN A N 1
ATOM 756 C CA . ASN A 1 99 ? -1.792 -18.328 -0.595 1 98.81 99 ASN A CA 1
ATOM 757 C C . ASN A 1 99 ? -0.873 -18.141 -1.798 1 98.81 99 ASN A C 1
ATOM 759 O O . ASN A 1 99 ? 0.171 -17.484 -1.69 1 98.81 99 ASN A O 1
ATOM 763 N N . LEU A 1 100 ? -1.284 -18.703 -2.965 1 98.81 100 LEU A N 1
ATOM 764 C CA . LEU A 1 100 ? -0.519 -18.594 -4.203 1 98.81 100 LEU A CA 1
ATOM 765 C C . LEU A 1 100 ? -1.366 -17.984 -5.312 1 98.81 100 LEU A C 1
ATOM 767 O O . LEU A 1 100 ? -2.459 -18.469 -5.609 1 98.81 100 LEU A O 1
ATOM 771 N N . ASP A 1 101 ? -0.889 -16.922 -5.852 1 98.94 101 ASP A N 1
ATOM 772 C CA . ASP A 1 101 ? -1.558 -16.328 -7 1 98.94 101 ASP A CA 1
ATOM 773 C C . ASP A 1 101 ? -0.662 -16.344 -8.234 1 98.94 101 ASP A C 1
ATOM 775 O O . ASP A 1 101 ? 0.358 -15.656 -8.281 1 98.94 101 ASP A O 1
ATOM 779 N N . MET A 1 102 ? -0.985 -17.109 -9.195 1 98.69 102 MET A N 1
ATOM 780 C CA . MET A 1 102 ? -0.28 -17.188 -10.469 1 98.69 102 MET A CA 1
ATOM 781 C C . MET A 1 102 ? -1.207 -16.844 -11.625 1 98.69 102 MET A C 1
ATOM 783 O O . MET A 1 102 ? -1.062 -17.375 -12.727 1 98.69 102 MET A O 1
ATOM 787 N N . SER A 1 103 ? -2.215 -16.031 -11.352 1 98.81 103 SER A N 1
ATOM 788 C CA . SER A 1 103 ? -3.162 -15.664 -12.398 1 98.81 103 SER A CA 1
ATOM 789 C C . SER A 1 103 ? -2.49 -14.82 -13.469 1 98.81 103 SER A C 1
ATOM 791 O O . SER A 1 103 ? -1.43 -14.234 -13.242 1 98.81 103 SER A O 1
ATOM 793 N N . ALA A 1 104 ? -3.051 -14.781 -14.656 1 98.81 104 ALA A N 1
ATOM 794 C CA . ALA A 1 104 ? -2.637 -13.938 -15.781 1 98.81 104 ALA A CA 1
ATOM 795 C C . ALA A 1 104 ? -1.192 -14.227 -16.172 1 98.81 104 ALA A C 1
ATOM 797 O O . ALA A 1 104 ? -0.38 -13.312 -16.297 1 98.81 104 ALA A O 1
ATOM 798 N N . ASN A 1 105 ? -0.814 -15.469 -16.266 1 98.75 105 ASN A N 1
ATOM 799 C CA . ASN A 1 105 ? 0.425 -15.953 -16.875 1 98.75 105 ASN A CA 1
ATOM 800 C C . ASN A 1 105 ? 0.16 -16.734 -18.141 1 98.75 105 ASN A C 1
ATOM 802 O O . ASN A 1 105 ? -0.823 -16.484 -18.844 1 98.75 105 ASN A O 1
ATOM 806 N N . LEU A 1 106 ? 1.125 -17.578 -18.547 1 98.38 106 LEU A N 1
ATOM 807 C CA . LEU A 1 106 ? 0.996 -18.359 -19.766 1 98.38 106 LEU A CA 1
ATOM 808 C C . LEU A 1 106 ? 1.026 -19.859 -19.453 1 98.38 106 LEU A C 1
ATOM 810 O O . LEU A 1 106 ? 1.48 -20.656 -20.266 1 98.38 106 LEU A O 1
ATOM 814 N N . LEU A 1 107 ? 0.55 -20.188 -18.312 1 98.19 107 LEU A N 1
ATOM 815 C CA . LEU A 1 107 ? 0.622 -21.562 -17.859 1 98.19 107 LEU A CA 1
ATOM 816 C C . LEU A 1 107 ? -0.207 -22.469 -18.766 1 98.19 107 LEU A C 1
ATOM 818 O O . LEU A 1 107 ? -1.364 -22.172 -19.062 1 98.19 107 LEU A O 1
ATOM 822 N N . GLU A 1 108 ? 0.352 -23.547 -19.172 1 96.69 108 GLU A N 1
ATOM 823 C CA . GLU A 1 108 ? -0.357 -24.516 -20.016 1 96.69 108 GLU A CA 1
ATOM 824 C C . GLU A 1 108 ? -0.65 -25.797 -19.25 1 96.69 108 GLU A C 1
ATOM 826 O O . GLU A 1 108 ? -1.665 -26.453 -19.5 1 96.69 108 GLU A O 1
ATOM 831 N N . THR A 1 109 ? 0.243 -26.219 -18.422 1 93.12 109 THR A N 1
ATOM 832 C CA . THR A 1 109 ? 0.094 -27.422 -17.609 1 93.12 109 THR A CA 1
ATOM 833 C C . THR A 1 109 ? 0.693 -27.234 -16.219 1 93.12 109 THR A C 1
ATOM 835 O O . THR A 1 109 ? 1.386 -26.234 -15.969 1 93.12 109 THR A O 1
ATOM 838 N N . LEU A 1 110 ? 0.358 -28.125 -15.367 1 96.5 110 LEU A N 1
ATOM 839 C CA . LEU A 1 110 ? 0.941 -28.172 -14.031 1 96.5 110 LEU A CA 1
ATOM 840 C C . LEU A 1 110 ? 1.91 -29.344 -13.906 1 96.5 110 LEU A C 1
ATOM 842 O O . LEU A 1 110 ? 1.651 -30.422 -14.438 1 96.5 110 LEU A O 1
ATOM 846 N N . PRO A 1 111 ? 2.959 -29.109 -13.18 1 96.12 111 PRO A N 1
ATOM 847 C CA . PRO A 1 111 ? 3.93 -30.203 -13.016 1 96.12 111 PRO A CA 1
ATOM 848 C C . PRO A 1 111 ? 3.455 -31.266 -12.039 1 96.12 111 PRO A C 1
ATOM 850 O O . PRO A 1 111 ? 2.523 -31.031 -11.266 1 96.12 111 PRO A O 1
ATOM 853 N N . ASP A 1 112 ? 4.117 -32.5 -12.094 1 96.69 112 ASP A N 1
ATOM 854 C CA . ASP A 1 112 ? 3.76 -33.625 -11.203 1 96.69 112 ASP A CA 1
ATOM 855 C C . ASP A 1 112 ? 4.004 -33.25 -9.742 1 96.69 112 ASP A C 1
ATOM 857 O O . ASP A 1 112 ? 3.305 -33.719 -8.844 1 96.69 112 ASP A O 1
ATOM 861 N N . GLU A 1 113 ? 4.883 -32.375 -9.57 1 96.44 113 GLU A N 1
ATOM 862 C CA . GLU A 1 113 ? 5.289 -31.953 -8.234 1 96.44 113 GLU A CA 1
ATOM 863 C C . GLU A 1 113 ? 4.195 -31.125 -7.551 1 96.44 113 GLU A C 1
ATOM 865 O O . GLU A 1 113 ? 4.277 -30.844 -6.352 1 96.44 113 GLU A O 1
ATOM 870 N N . VAL A 1 114 ? 3.115 -30.781 -8.281 1 97 114 VAL A N 1
ATOM 871 C CA . VAL A 1 114 ? 2.039 -29.969 -7.73 1 97 114 VAL A CA 1
ATOM 872 C C . VAL A 1 114 ? 1.417 -30.672 -6.527 1 97 114 VAL A C 1
ATOM 874 O O . VAL A 1 114 ? 0.822 -30.031 -5.66 1 97 114 VAL A O 1
ATOM 877 N N . LYS A 1 115 ? 1.586 -32.031 -6.438 1 96.19 115 LYS A N 1
ATOM 878 C CA . LYS A 1 115 ? 1.051 -32.812 -5.328 1 96.19 115 LYS A CA 1
ATOM 879 C C . LYS A 1 115 ? 1.685 -32.406 -4.004 1 96.19 115 LYS A C 1
ATOM 881 O O . LYS A 1 115 ? 1.119 -32.625 -2.934 1 96.19 115 LYS A O 1
ATOM 886 N N . GLU A 1 116 ? 2.822 -31.734 -4.078 1 96.62 116 GLU A N 1
ATOM 887 C CA . GLU A 1 116 ? 3.576 -31.359 -2.887 1 96.62 116 GLU A CA 1
ATOM 888 C C . GLU A 1 116 ? 3.213 -29.938 -2.428 1 96.62 116 GLU A C 1
ATOM 890 O O . GLU A 1 116 ? 3.67 -29.484 -1.376 1 96.62 116 GLU A O 1
ATOM 895 N N . LEU A 1 117 ? 2.41 -29.266 -3.189 1 97.06 117 LEU A N 1
ATOM 896 C CA . LEU A 1 117 ? 2.045 -27.891 -2.889 1 97.06 117 LEU A CA 1
ATOM 897 C C . LEU A 1 117 ? 1.35 -27.797 -1.535 1 97.06 117 LEU A C 1
ATOM 899 O O . LEU A 1 117 ? 0.445 -28.578 -1.241 1 97.06 117 LEU A O 1
ATOM 903 N N . LYS A 1 118 ? 1.74 -26.812 -0.723 1 97.25 118 LYS A N 1
ATOM 904 C CA . LYS A 1 118 ? 1.225 -26.688 0.638 1 97.25 118 LYS A CA 1
ATOM 905 C C . LYS A 1 118 ? 0.165 -25.594 0.725 1 97.25 118 LYS A C 1
ATOM 907 O O . LYS A 1 118 ? -0.48 -25.422 1.762 1 97.25 118 LYS A O 1
ATOM 912 N N . ALA A 1 119 ? -0.117 -24.891 -0.309 1 98.06 119 ALA A N 1
ATOM 913 C CA . ALA A 1 119 ? -1.009 -23.734 -0.306 1 98.06 119 ALA A CA 1
ATOM 914 C C . ALA A 1 119 ? -2.459 -24.156 -0.087 1 98.06 119 ALA A C 1
ATOM 916 O O . ALA A 1 119 ? -2.906 -25.172 -0.641 1 98.06 119 ALA A O 1
ATOM 917 N N . SER A 1 120 ? -3.154 -23.422 0.72 1 98.31 120 SER A N 1
ATOM 918 C CA . SER A 1 120 ? -4.578 -23.656 0.939 1 98.31 120 SER A CA 1
ATOM 919 C C . SER A 1 120 ? -5.422 -22.984 -0.138 1 98.31 120 SER A C 1
ATOM 921 O O . SER A 1 120 ? -6.543 -23.422 -0.417 1 98.31 120 SER A O 1
ATOM 923 N N . GLU A 1 121 ? -4.898 -21.938 -0.628 1 98.69 121 GLU A N 1
ATOM 924 C CA . GLU A 1 121 ? -5.574 -21.219 -1.712 1 98.69 121 GLU A CA 1
ATOM 925 C C . GLU A 1 121 ? -4.637 -21 -2.895 1 98.69 121 GLU A C 1
ATOM 927 O O . GLU A 1 121 ? -3.533 -20.484 -2.727 1 98.69 121 GLU A O 1
ATOM 932 N N . VAL A 1 122 ? -5.16 -21.344 -4.145 1 98.62 122 VAL A N 1
ATOM 933 C CA . VAL A 1 122 ? -4.371 -21.188 -5.359 1 98.62 122 VAL A CA 1
ATOM 934 C C . VAL A 1 122 ? -5.223 -20.531 -6.445 1 98.62 122 VAL A C 1
ATOM 936 O O . VAL A 1 122 ? -6.379 -20.906 -6.648 1 98.62 122 VAL A O 1
ATOM 939 N N . ASN A 1 123 ? -4.629 -19.562 -7.086 1 98.88 123 ASN A N 1
ATOM 940 C CA . ASN A 1 123 ? -5.293 -18.844 -8.172 1 98.88 123 ASN A CA 1
ATOM 941 C C . ASN A 1 123 ? -4.547 -19.016 -9.492 1 98.88 123 ASN A C 1
ATOM 943 O O . ASN A 1 123 ? -3.451 -18.469 -9.664 1 98.88 123 ASN A O 1
ATOM 947 N N . PHE A 1 124 ? -5.129 -19.75 -10.414 1 98.62 124 PHE A N 1
ATOM 948 C CA . PHE A 1 124 ? -4.586 -19.938 -11.75 1 98.62 124 PHE A CA 1
ATOM 949 C C . PHE A 1 124 ? -5.465 -19.281 -12.797 1 98.62 124 PHE A C 1
ATOM 951 O O . PHE A 1 124 ? -5.453 -19.672 -13.969 1 98.62 124 PHE A O 1
ATOM 958 N N . ASN A 1 125 ? -6.25 -18.281 -12.391 1 98.75 125 ASN A N 1
ATOM 959 C CA . ASN A 1 125 ? -7.133 -17.609 -13.336 1 98.75 125 ASN A CA 1
ATOM 960 C C . ASN A 1 125 ? -6.352 -17.047 -14.516 1 98.75 125 ASN A C 1
ATOM 962 O O . ASN A 1 125 ? -5.18 -16.688 -14.383 1 98.75 125 ASN A O 1
ATOM 966 N N . GLN A 1 126 ? -6.992 -16.953 -15.656 1 98.69 126 GLN A N 1
ATOM 967 C CA . GLN A 1 126 ? -6.48 -16.234 -16.828 1 98.69 126 GLN A CA 1
ATOM 968 C C . GLN A 1 126 ? -5.129 -16.797 -17.266 1 98.69 126 GLN A C 1
ATOM 970 O O . GLN A 1 126 ? -4.16 -16.062 -17.406 1 98.69 126 GLN A O 1
ATOM 975 N N . ASN A 1 127 ? -5.078 -18.062 -17.438 1 98.62 127 ASN A N 1
ATOM 976 C CA . ASN A 1 127 ? -3.967 -18.781 -18.047 1 98.62 127 ASN A CA 1
ATOM 977 C C . ASN A 1 127 ? -4.414 -19.578 -19.266 1 98.62 127 ASN A C 1
ATOM 979 O O . ASN A 1 127 ? -5.398 -19.219 -19.922 1 98.62 127 ASN A O 1
ATOM 983 N N . ARG A 1 128 ? -3.588 -20.5 -19.734 1 98.06 128 ARG A N 1
ATOM 984 C CA . ARG A 1 128 ? -3.908 -21.344 -20.875 1 98.06 128 ARG A CA 1
ATOM 985 C C . ARG A 1 128 ? -3.932 -22.812 -20.469 1 98.06 128 ARG A C 1
ATOM 987 O O . ARG A 1 128 ? -3.494 -23.688 -21.219 1 98.06 128 ARG A O 1
ATOM 994 N N . LEU A 1 129 ? -4.312 -23.016 -19.297 1 97.94 129 LEU A N 1
ATOM 995 C CA . LEU A 1 129 ? -4.316 -24.391 -18.797 1 97.94 129 LEU A CA 1
ATOM 996 C C . LEU A 1 129 ? -5.254 -25.266 -19.609 1 97.94 129 LEU A C 1
ATOM 998 O O . LEU A 1 129 ? -6.406 -24.891 -19.844 1 97.94 129 LEU A O 1
ATOM 1002 N N . ASN A 1 130 ? -4.77 -26.344 -20.047 1 96.31 130 ASN A N 1
ATOM 1003 C CA . ASN A 1 130 ? -5.59 -27.312 -20.781 1 96.31 130 ASN A CA 1
ATOM 1004 C C . ASN A 1 130 ? -5.758 -28.609 -20 1 96.31 130 ASN A C 1
ATOM 1006 O O . ASN A 1 130 ? -6.508 -29.5 -20.406 1 96.31 130 ASN A O 1
ATOM 1010 N N . SER A 1 131 ? -5.031 -28.672 -18.922 1 94.75 131 SER A N 1
ATOM 1011 C CA . SER A 1 131 ? -5.125 -29.812 -18 1 94.75 131 SER A CA 1
ATOM 1012 C C . SER A 1 131 ? -4.809 -29.391 -16.562 1 94.75 131 SER A C 1
ATOM 1014 O O . SER A 1 131 ? -3.986 -28.5 -16.344 1 94.75 131 SER A O 1
ATOM 1016 N N . LEU A 1 132 ? -5.395 -30.016 -15.508 1 94.5 132 LEU A N 1
ATOM 1017 C CA . LEU A 1 132 ? -5.164 -29.703 -14.109 1 94.5 132 LEU A CA 1
ATOM 1018 C C . LEU A 1 132 ? -4.164 -30.672 -13.484 1 94.5 132 LEU A C 1
ATOM 1020 O O . LEU A 1 132 ? -3.658 -30.422 -12.383 1 94.5 132 LEU A O 1
ATOM 1024 N N . ASN A 1 133 ? -3.727 -31.578 -14.234 1 93.56 133 ASN A N 1
ATOM 1025 C CA . ASN A 1 133 ? -2.879 -32.625 -13.664 1 93.56 133 ASN A CA 1
ATOM 1026 C C . ASN A 1 133 ? -3.582 -33.344 -12.523 1 93.56 133 ASN A C 1
ATOM 1028 O O . ASN A 1 133 ? -3.959 -32.75 -11.523 1 93.56 133 ASN A O 1
ATOM 1032 N N . GLU A 1 134 ? -3.67 -34.625 -12.406 1 92.62 134 GLU A N 1
ATOM 1033 C CA . GLU A 1 134 ? -4.395 -35.438 -11.43 1 92.62 134 GLU A CA 1
ATOM 1034 C C . GLU A 1 134 ? -3.748 -35.344 -10.047 1 92.62 134 GLU A C 1
ATOM 1036 O O . GLU A 1 134 ? -4.418 -35.531 -9.031 1 92.62 134 GLU A O 1
ATOM 1041 N N . ASN A 1 135 ? -2.529 -34.969 -10.062 1 95.31 135 ASN A N 1
ATOM 1042 C CA . ASN A 1 135 ? -1.784 -34.906 -8.812 1 95.31 135 ASN A CA 1
ATOM 1043 C C . ASN A 1 135 ? -2.297 -33.75 -7.941 1 95.31 135 ASN A C 1
ATOM 1045 O O . ASN A 1 135 ? -2.027 -33.719 -6.738 1 95.31 135 ASN A O 1
ATOM 1049 N N . LEU A 1 136 ? -3.031 -32.812 -8.523 1 95 136 LEU A N 1
ATOM 1050 C CA . LEU A 1 136 ? -3.621 -31.703 -7.77 1 95 136 LEU A CA 1
ATOM 1051 C C . LEU A 1 136 ? -4.523 -32.219 -6.656 1 95 136 LEU A C 1
ATOM 1053 O O . LEU A 1 136 ? -4.629 -31.609 -5.594 1 95 136 LEU A O 1
ATOM 1057 N N . ALA A 1 137 ? -5.121 -33.406 -6.875 1 94.69 137 ALA A N 1
ATOM 1058 C CA . ALA A 1 137 ? -6.039 -34 -5.922 1 94.69 137 ALA A CA 1
ATOM 1059 C C . ALA A 1 137 ? -5.305 -34.438 -4.656 1 94.69 137 ALA A C 1
ATOM 1061 O O . ALA A 1 137 ? -5.922 -34.625 -3.605 1 94.69 137 ALA A O 1
ATOM 1062 N N . HIS A 1 138 ? -4.051 -34.594 -4.777 1 95.62 138 HIS A N 1
ATOM 1063 C CA . HIS A 1 138 ? -3.268 -35.125 -3.67 1 95.62 138 HIS A CA 1
ATOM 1064 C C . HIS A 1 138 ? -2.738 -34.031 -2.773 1 95.62 138 HIS A C 1
ATOM 1066 O O . HIS A 1 138 ? -2.084 -34.281 -1.763 1 95.62 138 HIS A O 1
ATOM 1072 N N . CYS A 1 139 ? -2.979 -32.781 -3.152 1 96 139 CYS A N 1
ATOM 1073 C CA . CYS A 1 139 ? -2.59 -31.672 -2.287 1 96 139 CYS A CA 1
ATOM 1074 C C . CYS A 1 139 ? -3.35 -31.719 -0.966 1 96 139 CYS A C 1
ATOM 1076 O O . CYS A 1 139 ? -4.57 -31.547 -0.94 1 96 139 CYS A O 1
ATOM 1078 N N . GLU A 1 140 ? -2.676 -31.812 0.065 1 94.38 140 GLU A N 1
ATOM 1079 C CA . GLU A 1 140 ? -3.285 -32.062 1.365 1 94.38 140 GLU A CA 1
ATOM 1080 C C . GLU A 1 140 ? -3.977 -30.828 1.914 1 94.38 140 GLU A C 1
ATOM 1082 O O . GLU A 1 140 ? -5.02 -30.938 2.562 1 94.38 140 GLU A O 1
ATOM 1087 N N . ARG A 1 141 ? -3.451 -29.75 1.573 1 96.69 141 ARG A N 1
ATOM 1088 C CA . ARG A 1 141 ? -3.924 -28.547 2.252 1 96.69 141 ARG A CA 1
ATOM 1089 C C . ARG A 1 141 ? -4.805 -27.719 1.333 1 96.69 141 ARG A C 1
ATOM 1091 O O . ARG A 1 141 ? -5.465 -26.781 1.784 1 96.69 141 ARG A O 1
ATOM 1098 N N . LEU A 1 142 ? -4.875 -27.969 0.098 1 97.62 142 LEU A N 1
ATOM 1099 C CA . LEU A 1 142 ? -5.562 -27.141 -0.888 1 97.62 142 LEU A CA 1
ATOM 1100 C C . LEU A 1 142 ? -7.07 -27.172 -0.667 1 97.62 142 LEU A C 1
ATOM 1102 O O . LEU A 1 142 ? -7.688 -28.25 -0.698 1 97.62 142 LEU A O 1
ATOM 1106 N N . LYS A 1 143 ? -7.68 -26.031 -0.473 1 97.38 143 LYS A N 1
ATOM 1107 C CA . LYS A 1 143 ? -9.109 -25.922 -0.22 1 97.38 143 LYS A CA 1
ATOM 1108 C C . LYS A 1 143 ? -9.805 -25.125 -1.319 1 97.38 143 LYS A C 1
ATOM 1110 O O . LYS A 1 143 ? -10.898 -25.469 -1.753 1 97.38 143 LYS A O 1
ATOM 1115 N N . ILE A 1 144 ? -9.133 -24.078 -1.748 1 98.19 144 ILE A N 1
ATOM 1116 C CA . ILE A 1 144 ? -9.719 -23.188 -2.74 1 98.19 144 ILE A CA 1
ATOM 1117 C C . ILE A 1 144 ? -8.883 -23.203 -4.016 1 98.19 144 ILE A C 1
ATOM 1119 O O . ILE A 1 144 ? -7.684 -22.906 -3.98 1 98.19 144 ILE A O 1
ATOM 1123 N N . LEU A 1 145 ? -9.562 -23.531 -5.121 1 98 145 LEU A N 1
ATOM 1124 C CA . LEU A 1 145 ? -8.914 -23.594 -6.43 1 98 145 LEU A CA 1
ATOM 1125 C C . LEU A 1 145 ? -9.633 -22.703 -7.438 1 98 145 LEU A C 1
ATOM 1127 O O . LEU A 1 145 ? -10.82 -22.906 -7.715 1 98 145 LEU A O 1
ATOM 1131 N N . ARG A 1 146 ? -8.875 -21.719 -7.953 1 98.62 146 ARG A N 1
ATOM 1132 C CA . ARG A 1 146 ? -9.422 -20.859 -8.992 1 98.62 146 ARG A CA 1
ATOM 1133 C C . ARG A 1 146 ? -8.758 -21.125 -10.336 1 98.62 146 ARG A C 1
ATOM 1135 O O . ARG A 1 146 ? -7.531 -21.016 -10.453 1 98.62 146 ARG A O 1
ATOM 1142 N N . VAL A 1 147 ? -9.547 -21.453 -11.32 1 98.19 147 VAL A N 1
ATOM 1143 C CA . VAL A 1 147 ? -9.023 -21.766 -12.648 1 98.19 147 VAL A CA 1
ATOM 1144 C C . VAL A 1 147 ? -9.914 -21.125 -13.711 1 98.19 147 VAL A C 1
ATOM 1146 O O . VAL A 1 147 ? -10.109 -21.688 -14.789 1 98.19 147 VAL A O 1
ATOM 1149 N N . GLU A 1 148 ? -10.445 -19.953 -13.344 1 98.19 148 GLU A N 1
ATOM 1150 C CA . GLU A 1 148 ? -11.312 -19.25 -14.281 1 98.19 148 GLU A CA 1
ATOM 1151 C C . GLU A 1 148 ? -10.531 -18.781 -15.508 1 98.19 148 GLU A C 1
ATOM 1153 O O . GLU A 1 148 ? -9.344 -18.469 -15.414 1 98.19 148 GLU A O 1
ATOM 1158 N N . GLU A 1 149 ? -11.203 -18.703 -16.656 1 97.94 149 GLU A N 1
ATOM 1159 C CA . GLU A 1 149 ? -10.656 -18.172 -17.906 1 97.94 149 GLU A CA 1
ATOM 1160 C C . GLU A 1 149 ? -9.398 -18.922 -18.312 1 97.94 149 GLU A C 1
ATOM 1162 O O . GLU A 1 149 ? -8.336 -18.312 -18.5 1 97.94 149 GLU A O 1
ATOM 1167 N N . ASN A 1 150 ? -9.562 -20.266 -18.469 1 98.06 150 ASN A N 1
ATOM 1168 C CA . ASN A 1 150 ? -8.555 -21.156 -19.031 1 98.06 150 ASN A CA 1
ATOM 1169 C C . ASN A 1 150 ? -9.109 -21.969 -20.203 1 98.06 150 ASN A C 1
ATOM 1171 O O . ASN A 1 150 ? -10.094 -21.562 -20.828 1 98.06 150 ASN A O 1
ATOM 1175 N N . CYS A 1 151 ? -8.383 -23 -20.656 1 97.69 151 CYS A N 1
ATOM 1176 C CA . CYS A 1 151 ? -8.789 -23.859 -21.766 1 97.69 151 CYS A CA 1
ATOM 1177 C C . CYS A 1 151 ? -9.102 -25.266 -21.266 1 97.69 151 CYS A C 1
ATOM 1179 O O . CYS A 1 151 ? -8.695 -26.25 -21.891 1 97.69 151 CYS A O 1
ATOM 1181 N N . LEU A 1 152 ? -9.797 -25.297 -20.203 1 96.88 152 LEU A N 1
ATOM 1182 C CA . LEU A 1 152 ? -10.055 -26.578 -19.578 1 96.88 152 LEU A CA 1
ATOM 1183 C C . LEU A 1 152 ? -11.344 -27.188 -20.094 1 96.88 152 LEU A C 1
ATOM 1185 O O . LEU A 1 152 ? -12.336 -26.484 -20.297 1 96.88 152 LEU A O 1
ATOM 1189 N N . ASN A 1 153 ? -11.32 -28.484 -20.312 1 95 153 ASN A N 1
ATOM 1190 C CA . ASN A 1 153 ? -12.523 -29.281 -20.578 1 95 153 ASN A CA 1
ATOM 1191 C C . ASN A 1 153 ? -13.086 -29.891 -19.297 1 95 153 ASN A C 1
ATOM 1193 O O . ASN A 1 153 ? -12.383 -29.984 -18.281 1 95 153 ASN A O 1
ATOM 1197 N N . ARG A 1 154 ? -14.367 -30.25 -19.312 1 92.5 154 ARG A N 1
ATOM 1198 C CA . ARG A 1 154 ? -15.031 -30.797 -18.141 1 92.5 154 ARG A CA 1
ATOM 1199 C C . ARG A 1 154 ? -14.305 -32.062 -17.656 1 92.5 154 ARG A C 1
ATOM 1201 O O . ARG A 1 154 ? -14.32 -32.344 -16.453 1 92.5 154 ARG A O 1
ATOM 1208 N N . LYS A 1 155 ? -13.703 -32.781 -18.484 1 92 155 LYS A N 1
ATOM 1209 C CA . LYS A 1 155 ? -13.062 -34.031 -18.156 1 92 155 LYS A CA 1
ATOM 1210 C C . LYS A 1 155 ? -11.867 -33.812 -17.234 1 92 155 LYS A C 1
ATOM 1212 O O . LYS A 1 155 ? -11.383 -34.75 -16.594 1 92 155 LYS A O 1
ATOM 1217 N N . GLU A 1 156 ? -11.359 -32.562 -17.281 1 92.88 156 GLU A N 1
ATOM 1218 C CA . GLU A 1 156 ? -10.203 -32.25 -16.453 1 92.88 156 GLU A CA 1
ATOM 1219 C C . GLU A 1 156 ? -10.57 -32.25 -14.969 1 92.88 156 GLU A C 1
ATOM 1221 O O . GLU A 1 156 ? -9.695 -32.344 -14.109 1 92.88 156 GLU A O 1
ATOM 1226 N N . PHE A 1 157 ? -11.805 -32.125 -14.742 1 94.44 157 PHE A N 1
ATOM 1227 C CA . PHE A 1 157 ? -12.297 -32.219 -13.375 1 94.44 157 PHE A CA 1
ATOM 1228 C C . PHE A 1 157 ? -12.672 -33.688 -13.062 1 94.44 157 PHE A C 1
ATOM 1230 O O . PHE A 1 157 ? -13.852 -34 -12.961 1 94.44 157 PHE A O 1
ATOM 1237 N N . SER A 1 158 ? -11.656 -34.406 -12.773 1 91.44 158 SER A N 1
ATOM 1238 C CA . SER A 1 158 ? -11.758 -35.875 -12.602 1 91.44 158 SER A CA 1
ATOM 1239 C C . SER A 1 158 ? -12.453 -36.219 -11.289 1 91.44 158 SER A C 1
ATOM 1241 O O . SER A 1 158 ? -12.516 -35.406 -10.375 1 91.44 158 SER A O 1
ATOM 1243 N N . PRO A 1 159 ? -12.852 -37.5 -11.156 1 91.38 159 PRO A N 1
ATOM 1244 C CA . PRO A 1 159 ? -13.422 -37.969 -9.891 1 91.38 159 PRO A CA 1
ATOM 1245 C C . PRO A 1 159 ? -12.43 -37.906 -8.734 1 91.38 159 PRO A C 1
ATOM 1247 O O . PRO A 1 159 ? -12.82 -37.625 -7.594 1 91.38 159 PRO A O 1
ATOM 1250 N N . GLN A 1 160 ? -11.242 -38.156 -9.102 1 92.06 160 GLN A N 1
ATOM 1251 C CA . GLN A 1 160 ? -10.219 -38.062 -8.07 1 92.06 160 GLN A CA 1
ATOM 1252 C C . GLN A 1 160 ? -10.188 -36.656 -7.453 1 92.06 160 GLN A C 1
ATOM 1254 O O . GLN A 1 160 ? -10.109 -36.531 -6.23 1 92.06 160 GLN A O 1
ATOM 1259 N N . LEU A 1 161 ? -10.297 -35.625 -8.258 1 94 161 LEU A N 1
ATOM 1260 C CA . LEU A 1 161 ? -10.273 -34.25 -7.809 1 94 161 LEU A CA 1
ATOM 1261 C C . LEU A 1 161 ? -11.547 -33.906 -7.055 1 94 161 LEU A C 1
ATOM 1263 O O . LEU A 1 161 ? -11.5 -33.219 -6.016 1 94 161 LEU A O 1
ATOM 1267 N N . LEU A 1 162 ? -12.641 -34.406 -7.527 1 94.38 162 LEU A N 1
ATOM 1268 C CA . LEU A 1 162 ? -13.938 -34.031 -6.992 1 94.38 162 LEU A CA 1
ATOM 1269 C C . LEU A 1 162 ? -14.305 -34.875 -5.781 1 94.38 162 LEU A C 1
ATOM 1271 O O . LEU A 1 162 ? -14.898 -34.375 -4.824 1 94.38 162 LEU A O 1
ATOM 1275 N N . SER A 1 163 ? -13.898 -36.094 -5.742 1 93.19 163 SER A N 1
ATOM 1276 C CA . SER A 1 163 ? -14.328 -37 -4.68 1 93.19 163 SER A CA 1
ATOM 1277 C C . SER A 1 163 ? -13.227 -37.219 -3.658 1 93.19 163 SER A C 1
ATOM 1279 O O . SER A 1 163 ? -13.492 -37.375 -2.463 1 93.19 163 SER A O 1
ATOM 1281 N N . ASN A 1 164 ? -12 -37.312 -4.09 1 92.5 164 ASN A N 1
ATOM 1282 C CA . ASN A 1 164 ? -10.914 -37.75 -3.227 1 92.5 164 ASN A CA 1
ATOM 1283 C C . ASN A 1 164 ? -9.93 -36.625 -2.924 1 92.5 164 ASN A C 1
ATOM 1285 O O . ASN A 1 164 ? -8.719 -36.844 -2.877 1 92.5 164 ASN A O 1
ATOM 1289 N N . SER A 1 165 ? -10.305 -35.438 -2.912 1 94.31 165 SER A N 1
ATOM 1290 C CA . SER A 1 165 ? -9.445 -34.312 -2.564 1 94.31 165 SER A CA 1
ATOM 1291 C C . SER A 1 165 ? -10.016 -33.5 -1.399 1 94.31 165 SER A C 1
ATOM 1293 O O . SER A 1 165 ? -11.062 -33.875 -0.851 1 94.31 165 SER A O 1
ATOM 1295 N N . ASN A 1 166 ? -9.297 -32.531 -0.974 1 94.81 166 ASN A N 1
ATOM 1296 C CA . ASN A 1 166 ? -9.734 -31.656 0.115 1 94.81 166 ASN A CA 1
ATOM 1297 C C . ASN A 1 166 ? -10.281 -30.344 -0.407 1 94.81 166 ASN A C 1
ATOM 1299 O O . ASN A 1 166 ? -10.586 -29.438 0.374 1 94.81 166 ASN A O 1
ATOM 1303 N N . ILE A 1 167 ? -10.422 -30.266 -1.703 1 96 167 ILE A N 1
ATOM 1304 C CA . ILE A 1 167 ? -10.836 -29.016 -2.332 1 96 167 ILE A CA 1
ATOM 1305 C C . ILE A 1 167 ? -12.328 -28.781 -2.098 1 96 167 ILE A C 1
ATOM 1307 O O . ILE A 1 167 ? -13.148 -29.625 -2.459 1 96 167 ILE A O 1
ATOM 1311 N N . SER A 1 168 ? -12.656 -27.672 -1.575 1 95.94 168 SER A N 1
ATOM 1312 C CA . SER A 1 168 ? -14.047 -27.391 -1.209 1 95.94 168 SER A CA 1
ATOM 1313 C C . SER A 1 168 ? -14.641 -26.297 -2.088 1 95.94 168 SER A C 1
ATOM 1315 O O . SER A 1 168 ? -15.859 -26.141 -2.146 1 95.94 168 SER A O 1
ATOM 1317 N N . LEU A 1 169 ? -13.797 -25.562 -2.676 1 96.62 169 LEU A N 1
ATOM 1318 C CA . LEU A 1 169 ? -14.281 -24.5 -3.551 1 96.62 169 LEU A CA 1
ATOM 1319 C C . LEU A 1 169 ? -13.469 -24.453 -4.844 1 96.62 169 LEU A C 1
ATOM 1321 O O . LEU A 1 169 ? -12.242 -24.297 -4.809 1 96.62 169 LEU A O 1
ATOM 1325 N N . ILE A 1 170 ? -14.227 -24.562 -5.965 1 95.94 170 ILE A N 1
ATOM 1326 C CA . ILE A 1 170 ? -13.602 -24.469 -7.281 1 95.94 170 ILE A CA 1
ATOM 1327 C C . ILE A 1 170 ? -14.289 -23.391 -8.109 1 95.94 170 ILE A C 1
ATOM 1329 O O . ILE A 1 170 ? -15.516 -23.406 -8.266 1 95.94 170 ILE A O 1
ATOM 1333 N N . MET A 1 171 ? -13.5 -22.406 -8.516 1 96.62 171 MET A N 1
ATOM 1334 C CA . MET A 1 171 ? -13.984 -21.422 -9.477 1 96.62 171 MET A CA 1
ATOM 1335 C C . MET A 1 171 ? -13.5 -21.75 -10.883 1 96.62 171 MET A C 1
ATOM 1337 O O . MET A 1 171 ? -12.297 -21.797 -11.133 1 96.62 171 MET A O 1
ATOM 1341 N N . TYR A 1 172 ? -14.453 -21.938 -11.828 1 95.62 172 TYR A N 1
ATOM 1342 C CA . TYR A 1 172 ? -14.039 -22.516 -13.094 1 95.62 172 TYR A CA 1
ATOM 1343 C C . TYR A 1 172 ? -14.664 -21.766 -14.266 1 95.62 172 TYR A C 1
ATOM 1345 O O . TYR A 1 172 ? -14.539 -22.188 -15.422 1 95.62 172 TYR A O 1
ATOM 1353 N N . ALA A 1 173 ? -15.258 -20.594 -14.016 1 95.06 173 ALA A N 1
ATOM 1354 C CA . ALA A 1 173 ? -15.992 -19.891 -15.062 1 95.06 173 ALA A CA 1
ATOM 1355 C C . ALA A 1 173 ? -15.07 -19.484 -16.203 1 95.06 173 ALA A C 1
ATOM 1357 O O . ALA A 1 173 ? -13.898 -19.172 -15.984 1 95.06 173 ALA A O 1
ATOM 1358 N N . GLY A 1 174 ? -15.586 -19.547 -17.453 1 95.75 174 GLY A N 1
ATOM 1359 C CA . GLY A 1 174 ? -14.82 -19.078 -18.609 1 95.75 174 GLY A CA 1
ATOM 1360 C C . GLY A 1 174 ? -13.93 -20.156 -19.203 1 95.75 174 GLY A C 1
ATOM 1361 O O . GLY A 1 174 ? -12.852 -19.859 -19.719 1 95.75 174 GLY A O 1
ATOM 1362 N N . ASN A 1 175 ? -14.297 -21.422 -19.016 1 95.94 175 ASN A N 1
ATOM 1363 C CA . ASN A 1 175 ? -13.609 -22.547 -19.656 1 95.94 175 ASN A CA 1
ATOM 1364 C C . ASN A 1 175 ? -14.445 -23.172 -20.766 1 95.94 175 ASN A C 1
ATOM 1366 O O . ASN A 1 175 ? -15.398 -22.547 -21.25 1 95.94 175 ASN A O 1
ATOM 1370 N N . LEU A 1 176 ? -13.945 -24.328 -21.281 1 94.06 176 LEU A N 1
ATOM 1371 C CA . LEU A 1 176 ? -14.547 -24.922 -22.469 1 94.06 176 LEU A CA 1
ATOM 1372 C C . LEU A 1 176 ? -15.75 -25.781 -22.109 1 94.06 176 LEU A C 1
ATOM 1374 O O . LEU A 1 176 ? -15.922 -26.875 -22.656 1 94.06 176 LEU A O 1
ATOM 1378 N N . PHE A 1 177 ? -16.5 -25.453 -21.141 1 90.31 177 PHE A N 1
ATOM 1379 C CA . PHE A 1 177 ? -17.703 -26.172 -20.75 1 90.31 177 PHE A CA 1
ATOM 1380 C C . PHE A 1 177 ? -18.641 -25.25 -19.984 1 90.31 177 PHE A C 1
ATOM 1382 O O . PHE A 1 177 ? -18.25 -24.156 -19.562 1 90.31 177 PHE A O 1
ATOM 1389 N N . GLN A 1 178 ? -19.891 -25.656 -19.766 1 88 178 GLN A N 1
ATOM 1390 C CA . GLN A 1 178 ? -20.891 -24.859 -19.062 1 88 178 GLN A CA 1
ATOM 1391 C C . GLN A 1 178 ? -21.156 -25.438 -17.672 1 88 178 GLN A C 1
ATOM 1393 O O . GLN A 1 178 ? -20.75 -26.547 -17.359 1 88 178 GLN A O 1
ATOM 1398 N N . ASP A 1 179 ? -21.812 -24.609 -16.922 1 86.75 179 ASP A N 1
ATOM 1399 C CA . ASP A 1 179 ? -22.094 -24.953 -15.531 1 86.75 179 ASP A CA 1
ATOM 1400 C C . ASP A 1 179 ? -22.812 -26.297 -15.43 1 86.75 179 ASP A C 1
ATOM 1402 O O . ASP A 1 179 ? -22.484 -27.125 -14.578 1 86.75 179 ASP A O 1
ATOM 1406 N N . LYS A 1 180 ? -23.766 -26.5 -16.266 1 86 180 LYS A N 1
ATOM 1407 C CA . LYS A 1 180 ? -24.562 -27.734 -16.219 1 86 180 LYS A CA 1
ATOM 1408 C C . LYS A 1 180 ? -23.672 -28.969 -16.422 1 86 180 LYS A C 1
ATOM 1410 O O . LYS A 1 180 ? -23.906 -30.016 -15.812 1 86 180 LYS A O 1
ATOM 1415 N N . ASP A 1 181 ? -22.641 -28.797 -17.156 1 89.19 181 ASP A N 1
ATOM 1416 C CA . ASP A 1 181 ? -21.719 -29.891 -17.438 1 89.19 181 ASP A CA 1
ATOM 1417 C C . ASP A 1 181 ? -20.938 -30.266 -16.188 1 89.19 181 ASP A C 1
ATOM 1419 O O . ASP A 1 181 ? -20.656 -31.453 -15.945 1 89.19 181 ASP A O 1
ATOM 1423 N N . PHE A 1 182 ? -20.625 -29.297 -15.422 1 89.38 182 PHE A N 1
ATOM 1424 C CA . PHE A 1 182 ? -19.844 -29.5 -14.203 1 89.38 182 PHE A CA 1
ATOM 1425 C C . PHE A 1 182 ? -20.656 -30.234 -13.148 1 89.38 182 PHE A C 1
ATOM 1427 O O . PHE A 1 182 ? -20.141 -31.141 -12.484 1 89.38 182 PHE A O 1
ATOM 1434 N N . GLN A 1 183 ? -21.922 -29.953 -13.031 1 88.25 183 GLN A N 1
ATOM 1435 C CA . GLN A 1 183 ? -22.781 -30.531 -12.016 1 88.25 183 GLN A CA 1
ATOM 1436 C C . GLN A 1 183 ? -23.062 -32 -12.305 1 88.25 183 GLN A C 1
ATOM 1438 O O . GLN A 1 183 ? -23.438 -32.75 -11.414 1 88.25 183 GLN A O 1
ATOM 1443 N N . ASN A 1 184 ? -22.828 -32.406 -13.508 1 90.06 184 ASN A N 1
ATOM 1444 C CA . ASN A 1 184 ? -23.141 -33.781 -13.906 1 90.06 184 ASN A CA 1
ATOM 1445 C C . ASN A 1 184 ? -21.891 -34.656 -13.891 1 90.06 184 ASN A C 1
ATOM 1447 O O . ASN A 1 184 ? -21.953 -35.844 -14.258 1 90.06 184 ASN A O 1
ATOM 1451 N N . LEU A 1 185 ? -20.859 -34.156 -13.445 1 91.81 185 LEU A N 1
ATOM 1452 C CA . LEU A 1 185 ? -19.609 -34.906 -13.422 1 91.81 185 LEU A CA 1
ATOM 1453 C C . LEU A 1 185 ? -19.609 -35.938 -12.297 1 91.81 185 LEU A C 1
ATOM 1455 O O . LEU A 1 185 ? -20.156 -35.688 -11.219 1 91.81 185 LEU A O 1
ATOM 1459 N N . PRO A 1 186 ? -18.953 -37.094 -12.602 1 91.25 186 PRO A N 1
ATOM 1460 C CA . PRO A 1 186 ? -18.766 -38.031 -11.492 1 91.25 186 PRO A CA 1
ATOM 1461 C C . PRO A 1 186 ? -17.969 -37.438 -10.336 1 91.25 186 PRO A C 1
ATOM 1463 O O . PRO A 1 186 ? -16.938 -36.812 -10.555 1 91.25 186 PRO A O 1
ATOM 1466 N N . GLY A 1 187 ? -18.531 -37.625 -9.117 1 92.25 187 GLY A N 1
ATOM 1467 C CA . GLY A 1 187 ? -17.844 -37.125 -7.934 1 92.25 187 GLY A CA 1
ATOM 1468 C C . GLY A 1 187 ? -18.359 -35.781 -7.488 1 92.25 187 GLY A C 1
ATOM 1469 O O . GLY A 1 187 ? -18 -35.281 -6.422 1 92.25 187 GLY A O 1
ATOM 1470 N N . TYR A 1 188 ? -19.203 -35.188 -8.305 1 91.88 188 TYR A N 1
ATOM 1471 C CA . TYR A 1 188 ? -19.719 -33.875 -8.023 1 91.88 188 TYR A CA 1
ATOM 1472 C C . TYR A 1 188 ? -20.438 -33.844 -6.672 1 91.88 188 TYR A C 1
ATOM 1474 O O . TYR A 1 188 ? -20.328 -32.844 -5.93 1 91.88 188 TYR A O 1
ATOM 1482 N N . GLU A 1 189 ? -21.141 -34.844 -6.352 1 92.06 189 GLU A N 1
ATOM 1483 C CA . GLU A 1 189 ? -21.875 -34.906 -5.098 1 92.06 189 GLU A CA 1
ATOM 1484 C C . GLU A 1 189 ? -20.953 -34.812 -3.895 1 92.06 189 GLU A C 1
ATOM 1486 O O . GLU A 1 189 ? -21.266 -34.125 -2.914 1 92.06 189 GLU A O 1
ATOM 1491 N N . ASP A 1 190 ? -19.875 -35.5 -3.99 1 93.56 190 ASP A N 1
ATOM 1492 C CA . ASP A 1 190 ? -18.875 -35.406 -2.924 1 93.56 190 ASP A CA 1
ATOM 1493 C C . ASP A 1 190 ? -18.328 -34 -2.781 1 93.56 190 ASP A C 1
ATOM 1495 O O . ASP A 1 190 ? -18.219 -33.469 -1.668 1 93.56 190 ASP A O 1
ATOM 1499 N N . TYR A 1 191 ? -17.984 -33.438 -3.881 1 92.88 191 TYR A N 1
ATOM 1500 C CA . TYR A 1 191 ? -17.531 -32.062 -3.912 1 92.88 191 TYR A CA 1
ATOM 1501 C C . TYR A 1 191 ? -18.578 -31.125 -3.314 1 92.88 191 TYR A C 1
ATOM 1503 O O . TYR A 1 191 ? -18.25 -30.25 -2.504 1 92.88 191 TYR A O 1
ATOM 1511 N N . GLN A 1 192 ? -19.828 -31.25 -3.715 1 91 192 GLN A N 1
ATOM 1512 C CA . GLN A 1 192 ? -20.922 -30.406 -3.252 1 91 192 GLN A CA 1
ATOM 1513 C C . GLN A 1 192 ? -21.078 -30.484 -1.736 1 91 192 GLN A C 1
ATOM 1515 O O . GLN A 1 192 ? -21.391 -29.484 -1.087 1 91 192 GLN A O 1
ATOM 1520 N N . THR A 1 193 ? -20.906 -31.656 -1.224 1 91.94 193 THR A N 1
ATOM 1521 C CA . THR A 1 193 ? -20.969 -31.844 0.22 1 91.94 193 THR A CA 1
ATOM 1522 C C . THR A 1 193 ? -19.906 -31.016 0.932 1 91.94 193 THR A C 1
ATOM 1524 O O . THR A 1 193 ? -20.188 -30.359 1.929 1 91.94 193 THR A O 1
ATOM 1527 N N . ARG A 1 194 ? -18.703 -31.047 0.382 1 91.5 194 ARG A N 1
ATOM 1528 C CA . ARG A 1 194 ? -17.609 -30.266 0.953 1 91.5 194 ARG A CA 1
ATOM 1529 C C . ARG A 1 194 ? -17.891 -28.766 0.823 1 91.5 194 ARG A C 1
ATOM 1531 O O . ARG A 1 194 ? -17.656 -28 1.762 1 91.5 194 ARG A O 1
ATOM 1538 N N . PHE A 1 195 ? -18.359 -28.422 -0.278 1 91.25 195 PHE A N 1
ATOM 1539 C CA . PHE A 1 195 ? -18.688 -27.031 -0.572 1 91.25 195 PHE A CA 1
ATOM 1540 C C . PHE A 1 195 ? -19.688 -26.484 0.435 1 91.25 195 PHE A C 1
ATOM 1542 O O . PHE A 1 195 ? -19.484 -25.422 1.013 1 91.25 195 PHE A O 1
ATOM 1549 N N . THR A 1 196 ? -20.734 -27.203 0.576 1 87.38 196 THR A N 1
ATOM 1550 C CA . THR A 1 196 ? -21.797 -26.781 1.473 1 87.38 196 THR A CA 1
ATOM 1551 C C . THR A 1 196 ? -21.312 -26.75 2.918 1 87.38 196 THR A C 1
ATOM 1553 O O . THR A 1 196 ? -21.688 -25.859 3.682 1 87.38 196 THR A O 1
ATOM 1556 N N . ALA A 1 197 ? -20.5 -27.641 3.254 1 88.5 197 ALA A N 1
ATOM 1557 C CA . ALA A 1 197 ? -19.969 -27.703 4.613 1 88.5 197 ALA A CA 1
ATOM 1558 C C . ALA A 1 197 ? -19.125 -26.469 4.93 1 88.5 197 ALA A C 1
ATOM 1560 O O . ALA A 1 197 ? -19.156 -25.969 6.055 1 88.5 197 ALA A O 1
ATOM 1561 N N . THR A 1 198 ? -18.422 -26.047 3.906 1 85.25 198 THR A N 1
ATOM 1562 C CA . THR A 1 198 ? -17.562 -24.891 4.094 1 85.25 198 THR A CA 1
ATOM 1563 C C . THR A 1 198 ? -18.375 -23.609 4.109 1 85.25 198 THR A C 1
ATOM 1565 O O . THR A 1 198 ? -18.062 -22.688 4.863 1 85.25 198 THR A O 1
ATOM 1568 N N . LYS A 1 199 ? -19.359 -23.484 3.236 1 78.56 199 LYS A N 1
ATOM 1569 C CA . LYS A 1 199 ? -20.219 -22.312 3.186 1 78.56 199 LYS A CA 1
ATOM 1570 C C . LYS A 1 199 ? -20.953 -22.109 4.508 1 78.56 199 LYS A C 1
ATOM 1572 O O . LYS A 1 199 ? -21.156 -20.969 4.938 1 78.56 199 LYS A O 1
ATOM 1577 N N . ARG A 1 200 ? -21.297 -23.203 5.098 1 68.5 200 ARG A N 1
ATOM 1578 C CA . ARG A 1 200 ? -22 -23.109 6.371 1 68.5 200 ARG A CA 1
ATOM 1579 C C . ARG A 1 200 ? -21.078 -22.609 7.477 1 68.5 200 ARG A C 1
ATOM 1581 O O . ARG A 1 200 ? -21.516 -21.922 8.398 1 68.5 200 ARG A O 1
ATOM 1588 N N . LYS A 1 201 ? -20.031 -22.75 7.297 1 63.78 201 LYS A N 1
ATOM 1589 C CA . LYS A 1 201 ? -19.078 -22.359 8.336 1 63.78 201 LYS A CA 1
ATOM 1590 C C . LYS A 1 201 ? -18.656 -20.906 8.18 1 63.78 201 LYS A C 1
ATOM 1592 O O . LYS A 1 201 ? -18.141 -20.297 9.117 1 63.78 201 LYS A O 1
ATOM 1597 N N . MET A 1 202 ? -18.828 -20.578 6.996 1 58.16 202 MET A N 1
ATOM 1598 C CA . MET A 1 202 ? -18.438 -19.172 6.848 1 58.16 202 MET A CA 1
ATOM 1599 C C . MET A 1 202 ? -19.531 -18.25 7.355 1 58.16 202 MET A C 1
ATOM 1601 O O . MET A 1 202 ? -20.719 -18.531 7.18 1 58.16 202 MET A O 1
ATOM 1605 N N . VAL B 1 1 ? 20.531 1.723 -7.68 1 59.84 1 VAL B N 1
ATOM 1606 C CA . VAL B 1 1 ? 19.078 1.534 -7.617 1 59.84 1 VAL B CA 1
ATOM 1607 C C . VAL B 1 1 ? 18.406 2.814 -7.121 1 59.84 1 VAL B C 1
ATOM 1609 O O . VAL B 1 1 ? 17.359 3.201 -7.621 1 59.84 1 VAL B O 1
ATOM 1612 N N . CYS B 1 2 ? 19.25 3.641 -6.508 1 68.38 2 CYS B N 1
ATOM 1613 C CA . CYS B 1 2 ? 18.688 4.828 -5.875 1 68.38 2 CYS B CA 1
ATOM 1614 C C . CYS B 1 2 ? 18.172 5.812 -6.918 1 68.38 2 CYS B C 1
ATOM 1616 O O . CYS B 1 2 ? 17.094 6.391 -6.762 1 68.38 2 CYS B O 1
ATOM 1618 N N . GLU B 1 3 ? 18.906 5.777 -8.078 1 73.75 3 GLU B N 1
ATOM 1619 C CA . GLU B 1 3 ? 18.594 6.82 -9.047 1 73.75 3 GLU B CA 1
ATOM 1620 C C . GLU B 1 3 ? 17.375 6.434 -9.891 1 73.75 3 GLU B C 1
ATOM 1622 O O . GLU B 1 3 ? 16.781 7.281 -10.562 1 73.75 3 GLU B O 1
ATOM 1627 N N . ILE B 1 4 ? 16.875 5.246 -9.711 1 81.81 4 ILE B N 1
ATOM 1628 C CA . ILE B 1 4 ? 15.805 4.848 -10.625 1 81.81 4 ILE B CA 1
ATOM 1629 C C . ILE B 1 4 ? 14.477 4.77 -9.867 1 81.81 4 ILE B C 1
ATOM 1631 O O . ILE B 1 4 ? 13.414 4.66 -10.477 1 81.81 4 ILE B O 1
ATOM 1635 N N . LEU B 1 5 ? 14.539 4.988 -8.625 1 91.5 5 LEU B N 1
ATOM 1636 C CA . LEU B 1 5 ? 13.328 4.777 -7.836 1 91.5 5 LEU B CA 1
ATOM 1637 C C . LEU B 1 5 ? 12.398 5.98 -7.934 1 91.5 5 LEU B C 1
ATOM 1639 O O . LEU B 1 5 ? 12.844 7.125 -7.793 1 91.5 5 LEU B O 1
ATOM 1643 N N . ARG B 1 6 ? 11.172 5.684 -8.242 1 95.75 6 ARG B N 1
ATOM 1644 C CA . ARG B 1 6 ? 10.133 6.703 -8.281 1 95.75 6 ARG B CA 1
ATOM 1645 C C . ARG B 1 6 ? 9.188 6.562 -7.09 1 95.75 6 ARG B C 1
ATOM 1647 O O . ARG B 1 6 ? 8.57 7.539 -6.664 1 95.75 6 ARG B O 1
ATOM 1654 N N . ASN B 1 7 ? 9.031 5.367 -6.668 1 97.25 7 ASN B N 1
ATOM 1655 C CA . ASN B 1 7 ? 8.195 5.043 -5.52 1 97.25 7 ASN B CA 1
ATOM 1656 C C . ASN B 1 7 ? 8.969 4.262 -4.461 1 97.25 7 ASN B C 1
ATOM 1658 O O . ASN B 1 7 ? 9.602 3.254 -4.766 1 97.25 7 ASN B O 1
ATOM 1662 N N . LEU B 1 8 ? 8.969 4.797 -3.244 1 96.38 8 LEU B N 1
ATOM 1663 C CA . LEU B 1 8 ? 9.617 4.113 -2.129 1 96.38 8 LEU B CA 1
ATOM 1664 C C . LEU B 1 8 ? 8.695 4.074 -0.911 1 96.38 8 LEU B C 1
ATOM 1666 O O . LEU B 1 8 ? 8.25 5.117 -0.43 1 96.38 8 LEU B O 1
ATOM 1670 N N . ASP B 1 9 ? 8.32 2.873 -0.486 1 97.25 9 ASP B N 1
ATOM 1671 C CA . ASP B 1 9 ? 7.492 2.705 0.701 1 97.25 9 ASP B CA 1
ATOM 1672 C C . ASP B 1 9 ? 8.219 1.906 1.776 1 97.25 9 ASP B C 1
ATOM 1674 O O . ASP B 1 9 ? 8.531 0.73 1.579 1 97.25 9 ASP B O 1
ATOM 1678 N N . LEU B 1 10 ? 8.555 2.576 2.854 1 96.56 10 LEU B N 1
ATOM 1679 C CA . LEU B 1 10 ? 9.234 1.993 4.008 1 96.56 10 LEU B CA 1
ATOM 1680 C C . LEU B 1 10 ? 8.328 1.996 5.23 1 96.56 10 LEU B C 1
ATOM 1682 O O . LEU B 1 10 ? 8.797 2.125 6.363 1 96.56 10 LEU B O 1
ATOM 1686 N N . SER B 1 11 ? 7.055 1.876 5.016 1 97.31 11 SER B N 1
ATOM 1687 C CA . SER B 1 11 ? 6.09 1.97 6.109 1 97.31 11 SER B CA 1
ATOM 1688 C C . SER B 1 11 ? 6.168 0.751 7.023 1 97.31 11 SER B C 1
ATOM 1690 O O . SER B 1 11 ? 6.547 -0.337 6.582 1 97.31 11 SER B O 1
ATOM 1692 N N . ASP B 1 12 ? 5.707 0.957 8.234 1 96.25 12 ASP B N 1
ATOM 1693 C CA . ASP B 1 12 ? 5.547 -0.082 9.25 1 96.25 12 ASP B CA 1
ATOM 1694 C C . ASP B 1 12 ? 6.855 -0.828 9.484 1 96.25 12 ASP B C 1
ATOM 1696 O O . ASP B 1 12 ? 6.891 -2.059 9.453 1 96.25 12 ASP B O 1
ATOM 1700 N N . ASN B 1 13 ? 7.789 0.092 9.672 1 94.75 13 ASN B N 1
ATOM 1701 C CA . ASN B 1 13 ? 9.086 -0.365 10.164 1 94.75 13 ASN B CA 1
ATOM 1702 C C . ASN B 1 13 ? 9.43 0.28 11.508 1 94.75 13 ASN B C 1
ATOM 1704 O O . ASN B 1 13 ? 8.617 1.009 12.078 1 94.75 13 ASN B O 1
ATOM 1708 N N . ARG B 1 14 ? 10.297 0.035 12.203 1 92.44 14 ARG B N 1
ATOM 1709 C CA . ARG B 1 14 ? 10.742 0.63 13.461 1 92.44 14 ARG B CA 1
ATOM 1710 C C . ARG B 1 14 ? 11.93 1.561 13.234 1 92.44 14 ARG B C 1
ATOM 1712 O O . ARG B 1 14 ? 12.891 1.543 14 1 92.44 14 ARG B O 1
ATOM 1719 N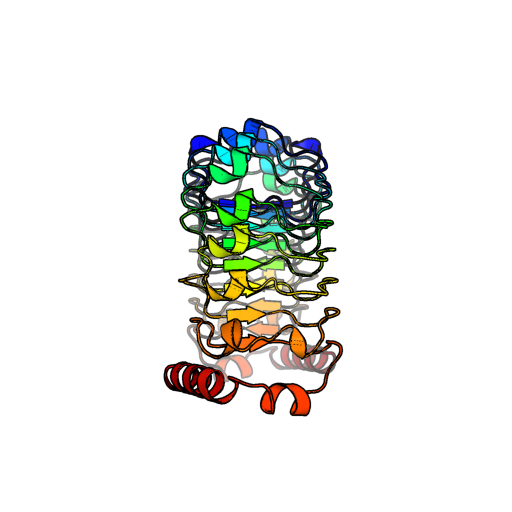 N . ILE B 1 15 ? 11.758 2.289 12.086 1 95.12 15 ILE B N 1
ATOM 1720 C CA . ILE B 1 15 ? 12.852 3.189 11.742 1 95.12 15 ILE B CA 1
ATOM 1721 C C . ILE B 1 15 ? 12.883 4.359 12.727 1 95.12 15 ILE B C 1
ATOM 1723 O O . ILE B 1 15 ? 11.859 5.012 12.961 1 95.12 15 ILE B O 1
ATOM 1727 N N . ARG B 1 16 ? 14.008 4.59 13.281 1 95.5 16 ARG B N 1
ATOM 1728 C CA . ARG B 1 16 ? 14.156 5.691 14.227 1 95.5 16 ARG B CA 1
ATOM 1729 C C . ARG B 1 16 ? 14.797 6.906 13.562 1 95.5 16 ARG B C 1
ATOM 1731 O O . ARG B 1 16 ? 14.508 8.047 13.93 1 95.5 16 ARG B O 1
ATOM 1738 N N . VAL B 1 17 ? 15.695 6.547 12.664 1 94.94 17 VAL B N 1
ATOM 1739 C CA . VAL B 1 17 ? 16.406 7.613 11.961 1 94.94 17 VAL B CA 1
ATOM 1740 C C . VAL B 1 17 ? 16.375 7.352 10.461 1 94.94 17 VAL B C 1
ATOM 1742 O O . VAL B 1 17 ? 16.688 6.25 10.008 1 94.94 17 VAL B O 1
ATOM 1745 N N . LEU B 1 18 ? 15.891 8.297 9.734 1 94.62 18 LEU B N 1
ATOM 1746 C CA . LEU B 1 18 ? 15.984 8.219 8.281 1 94.62 18 LEU B CA 1
ATOM 1747 C C . LEU B 1 18 ? 17.359 8.68 7.801 1 94.62 18 LEU B C 1
ATOM 1749 O O . LEU B 1 18 ? 17.734 9.836 8.023 1 94.62 18 LEU B O 1
ATOM 1753 N N . PRO B 1 19 ? 18.031 7.852 7.141 1 92.19 19 PRO B N 1
ATOM 1754 C CA . PRO B 1 19 ? 19.391 8.211 6.703 1 92.19 19 PRO B CA 1
ATOM 1755 C C . PRO B 1 19 ? 19.391 9.398 5.742 1 92.19 19 PRO B C 1
ATOM 1757 O O . PRO B 1 19 ? 18.484 9.547 4.926 1 92.19 19 PRO B O 1
ATOM 1760 N N . GLU B 1 20 ? 20.531 10.211 5.801 1 93.5 20 GLU B N 1
ATOM 1761 C CA . GLU B 1 20 ? 20.688 11.375 4.934 1 93.5 20 GLU B CA 1
ATOM 1762 C C . GLU B 1 20 ? 20.75 10.961 3.467 1 93.5 20 GLU B C 1
ATOM 1764 O O . GLU B 1 20 ? 20.5 11.773 2.578 1 93.5 20 GLU B O 1
ATOM 1769 N N . LEU B 1 21 ? 21.047 9.711 3.273 1 90.75 21 LEU B N 1
ATOM 1770 C CA . LEU B 1 21 ? 21.172 9.164 1.926 1 90.75 21 LEU B CA 1
ATOM 1771 C C . LEU B 1 21 ? 19.859 9.297 1.163 1 90.75 21 LEU B C 1
ATOM 1773 O O . LEU B 1 21 ? 19.844 9.258 -0.069 1 90.75 21 LEU B O 1
ATOM 1777 N N . ILE B 1 22 ? 18.781 9.578 1.857 1 93.06 22 ILE B N 1
ATOM 1778 C CA . ILE B 1 22 ? 17.469 9.703 1.228 1 93.06 22 ILE B CA 1
ATOM 1779 C C . ILE B 1 22 ? 17.5 10.836 0.203 1 93.06 22 ILE B C 1
ATOM 1781 O O . ILE B 1 22 ? 16.797 10.789 -0.81 1 93.06 22 ILE B O 1
ATOM 1785 N N . GLY B 1 23 ? 18.375 11.852 0.463 1 93.5 23 GLY B N 1
ATOM 1786 C CA . GLY B 1 23 ? 18.484 12.992 -0.43 1 93.5 23 GLY B CA 1
ATOM 1787 C C . GLY B 1 23 ? 19.016 12.625 -1.805 1 93.5 23 GLY B C 1
ATOM 1788 O O . GLY B 1 23 ? 18.891 13.406 -2.75 1 93.5 23 GLY B O 1
ATOM 1789 N N . SER B 1 24 ? 19.578 11.383 -1.917 1 92.94 24 SER B N 1
ATOM 1790 C CA . SER B 1 24 ? 20.172 10.945 -3.176 1 92.94 24 SER B CA 1
ATOM 1791 C C . SER B 1 24 ? 19.125 10.344 -4.102 1 92.94 24 SER B C 1
ATOM 1793 O O . SER B 1 24 ? 19.406 10.086 -5.273 1 92.94 24 SER B O 1
ATOM 1795 N N . PHE B 1 25 ? 17.906 10.172 -3.609 1 93.44 25 PHE B N 1
ATOM 1796 C CA . PHE B 1 25 ? 16.844 9.594 -4.414 1 93.44 25 PHE B CA 1
ATOM 1797 C C . PHE B 1 25 ? 16.094 10.688 -5.172 1 93.44 25 PHE B C 1
ATOM 1799 O O . PHE B 1 25 ? 14.891 10.883 -4.961 1 93.44 25 PHE B O 1
ATOM 1806 N N . THR B 1 26 ? 16.812 11.297 -6.098 1 92.94 26 THR B N 1
ATOM 1807 C CA . THR B 1 26 ? 16.391 12.562 -6.699 1 92.94 26 THR B CA 1
ATOM 1808 C C . THR B 1 26 ? 15.203 12.344 -7.629 1 92.94 26 THR B C 1
ATOM 1810 O O . THR B 1 26 ? 14.516 13.305 -7.996 1 92.94 26 THR B O 1
ATOM 1813 N N . ASN B 1 27 ? 14.867 11.125 -8.039 1 94.69 27 ASN B N 1
ATOM 1814 C CA . ASN B 1 27 ? 13.773 10.867 -8.969 1 94.69 27 ASN B CA 1
ATOM 1815 C C . ASN B 1 27 ? 12.523 10.383 -8.25 1 94.69 27 ASN B C 1
ATOM 1817 O O . ASN B 1 27 ? 11.516 10.078 -8.883 1 94.69 27 ASN B O 1
ATOM 1821 N N . LEU B 1 28 ? 12.555 10.398 -6.922 1 96.38 28 LEU B N 1
ATOM 1822 C CA . LEU B 1 28 ? 11.414 9.914 -6.148 1 96.38 28 LEU B CA 1
ATOM 1823 C C . LEU B 1 28 ? 10.195 10.805 -6.371 1 96.38 28 LEU B C 1
ATOM 1825 O O . LEU B 1 28 ? 10.297 12.031 -6.309 1 96.38 28 LEU B O 1
ATOM 1829 N N . LYS B 1 29 ? 9.094 10.164 -6.656 1 97.88 29 LYS B N 1
ATOM 1830 C CA . LYS B 1 29 ? 7.816 10.852 -6.789 1 97.88 29 LYS B CA 1
ATOM 1831 C C . LYS B 1 29 ? 6.945 10.625 -5.559 1 97.88 29 LYS B C 1
ATOM 1833 O O . LYS B 1 29 ? 6.172 11.508 -5.168 1 97.88 29 LYS B O 1
ATOM 1838 N N . GLN B 1 30 ? 7.094 9.469 -5.023 1 98.56 30 GLN B N 1
ATOM 1839 C CA . GLN B 1 30 ? 6.336 9.117 -3.826 1 98.56 30 GLN B CA 1
ATOM 1840 C C . GLN B 1 30 ? 7.242 8.516 -2.758 1 98.56 30 GLN B C 1
ATOM 1842 O O . GLN B 1 30 ? 8.055 7.637 -3.051 1 98.56 30 GLN B O 1
ATOM 1847 N N . LEU B 1 31 ? 7.125 8.977 -1.498 1 98.25 31 LEU 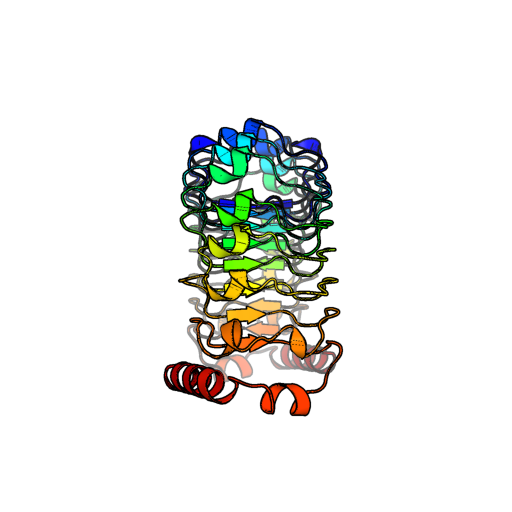B N 1
ATOM 1848 C CA . LEU B 1 31 ? 7.844 8.453 -0.341 1 98.25 31 LEU B CA 1
ATOM 1849 C C . LEU B 1 31 ? 6.891 8.18 0.817 1 98.25 31 LEU B C 1
ATOM 1851 O O . LEU B 1 31 ? 6.203 9.094 1.286 1 98.25 31 LEU B O 1
ATOM 1855 N N . HIS B 1 32 ? 6.785 6.945 1.237 1 98.69 32 HIS B N 1
ATOM 1856 C CA . HIS B 1 32 ? 5.918 6.559 2.344 1 98.69 32 HIS B CA 1
ATOM 1857 C C . HIS B 1 32 ? 6.73 6.074 3.539 1 98.69 32 HIS B C 1
ATOM 1859 O O . HIS B 1 32 ? 7.48 5.102 3.434 1 98.69 32 HIS B O 1
ATOM 1865 N N . LEU B 1 33 ? 6.598 6.754 4.641 1 98.12 33 LEU B N 1
ATOM 1866 C CA . LEU B 1 33 ? 7.352 6.48 5.859 1 98.12 33 LEU B CA 1
ATOM 1867 C C . LEU B 1 33 ? 6.41 6.254 7.039 1 98.12 33 LEU B C 1
ATOM 1869 O O . LEU B 1 33 ? 6.812 6.395 8.195 1 98.12 33 LEU B O 1
ATOM 1873 N N . SER B 1 34 ? 5.148 5.926 6.766 1 98.62 34 SER B N 1
ATOM 1874 C CA . SER B 1 34 ? 4.141 5.836 7.816 1 98.62 34 SER B CA 1
ATOM 1875 C C . SER B 1 34 ? 4.445 4.699 8.781 1 98.62 34 SER B C 1
ATOM 1877 O O . SER B 1 34 ? 5.004 3.674 8.383 1 98.62 34 SER B O 1
ATOM 1879 N N . GLY B 1 35 ? 4.016 4.805 10.008 1 98.06 35 GLY B N 1
ATOM 1880 C CA . GLY B 1 35 ? 4.098 3.744 11 1 98.06 35 GLY B CA 1
ATOM 1881 C C . GLY B 1 35 ? 5.52 3.398 11.391 1 98.06 35 GLY B C 1
ATOM 1882 O O . GLY B 1 35 ? 5.898 2.225 11.398 1 98.06 35 GLY B O 1
ATOM 1883 N N . ASN B 1 36 ? 6.383 4.453 11.617 1 97.94 36 ASN B N 1
ATOM 1884 C CA . ASN B 1 36 ? 7.742 4.305 12.125 1 97.94 36 ASN B CA 1
ATOM 1885 C C . ASN B 1 36 ? 7.941 5.059 13.438 1 97.94 36 ASN B C 1
ATOM 1887 O O . ASN B 1 36 ? 6.98 5.297 14.172 1 97.94 36 ASN B O 1
ATOM 1891 N N . GLN B 1 37 ? 9.164 5.195 13.852 1 97.56 37 GLN B N 1
ATOM 1892 C CA . GLN B 1 37 ? 9.484 5.883 15.094 1 97.56 37 GLN B CA 1
ATOM 1893 C C . GLN B 1 37 ? 10.367 7.098 14.844 1 97.56 37 GLN B C 1
ATOM 1895 O O . GLN B 1 37 ? 11.32 7.348 15.586 1 97.56 37 GLN B O 1
ATOM 1900 N N . LEU B 1 38 ? 10.078 7.754 13.742 1 98.06 38 LEU B N 1
ATOM 1901 C CA . LEU B 1 38 ? 10.883 8.914 13.367 1 98.06 38 LEU B CA 1
ATOM 1902 C C . LEU B 1 38 ? 10.594 10.094 14.289 1 98.06 38 LEU B C 1
ATOM 1904 O O . LEU B 1 38 ? 9.438 10.477 14.484 1 98.06 38 LEU B O 1
ATOM 1908 N N . GLU B 1 39 ? 11.617 10.664 14.836 1 97.88 39 GLU B N 1
ATOM 1909 C CA . GLU B 1 39 ? 11.469 11.867 15.648 1 97.88 39 GLU B CA 1
ATOM 1910 C C . GLU B 1 39 ? 11.719 13.125 14.82 1 97.88 39 GLU B C 1
ATOM 1912 O O . GLU B 1 39 ? 11.258 14.211 15.172 1 97.88 39 GLU B O 1
ATOM 1917 N N . GLU B 1 40 ? 12.508 12.891 13.82 1 96.5 40 GLU B N 1
ATOM 1918 C CA . GLU B 1 40 ? 12.828 13.977 12.898 1 96.5 40 GLU B CA 1
ATOM 1919 C C . GLU B 1 40 ? 13.055 13.445 11.484 1 96.5 40 GLU B C 1
ATOM 1921 O O . GLU B 1 40 ? 13.328 12.258 11.297 1 96.5 40 GLU B O 1
ATOM 1926 N N . LEU B 1 41 ? 12.867 14.336 10.531 1 97.38 41 LEU B N 1
ATOM 1927 C CA . LEU B 1 41 ? 13.289 14.07 9.156 1 97.38 41 LEU B CA 1
ATOM 1928 C C . LEU B 1 41 ? 14.602 14.781 8.844 1 97.38 41 LEU B C 1
ATOM 1930 O O . LEU B 1 41 ? 14.82 15.914 9.289 1 97.38 41 LEU B O 1
ATOM 1934 N N . PRO B 1 42 ? 15.461 14.125 8.141 1 96 42 PRO B N 1
ATOM 1935 C CA . PRO B 1 42 ? 16.703 14.812 7.773 1 96 42 PRO B CA 1
ATOM 1936 C C . PRO B 1 42 ? 16.469 15.953 6.785 1 96 42 PRO B C 1
ATOM 1938 O O . PRO B 1 42 ? 15.5 15.93 6.027 1 96 42 PRO B O 1
ATOM 1941 N N . ASP B 1 43 ? 17.391 16.969 6.801 1 96.25 43 ASP B N 1
ATOM 1942 C CA . ASP B 1 43 ? 17.281 18.125 5.918 1 96.25 43 ASP B CA 1
ATOM 1943 C C . ASP B 1 43 ? 17.328 17.703 4.449 1 96.25 43 ASP B C 1
ATOM 1945 O O . ASP B 1 43 ? 16.766 18.375 3.584 1 96.25 43 ASP B O 1
ATOM 1949 N N . GLU B 1 44 ? 17.953 16.578 4.199 1 95.81 44 GLU B N 1
ATOM 1950 C CA . GLU B 1 44 ? 18.188 16.078 2.85 1 95.81 44 GLU B CA 1
ATOM 1951 C C . GLU B 1 44 ? 16.875 15.68 2.182 1 95.81 44 GLU B C 1
ATOM 1953 O O . GLU B 1 44 ? 16.812 15.508 0.962 1 95.81 44 GLU B O 1
ATOM 1958 N N . VAL B 1 45 ? 15.773 15.555 2.943 1 96.44 45 VAL B N 1
ATOM 1959 C CA . VAL B 1 45 ? 14.461 15.297 2.35 1 96.44 45 VAL B CA 1
ATOM 1960 C C . VAL B 1 45 ? 14.094 16.438 1.399 1 96.44 45 VAL B C 1
ATOM 1962 O O . VAL B 1 45 ? 13.453 16.203 0.372 1 96.44 45 VAL B O 1
ATOM 1965 N N . GLY B 1 46 ? 14.586 17.625 1.723 1 96.25 46 GLY B N 1
ATOM 1966 C CA . GLY B 1 46 ? 14.305 18.797 0.917 1 96.25 46 GLY B CA 1
ATOM 1967 C C . GLY B 1 46 ? 14.953 18.75 -0.455 1 96.25 46 GLY B C 1
ATOM 1968 O O . GLY B 1 46 ? 14.625 19.547 -1.333 1 96.25 46 GLY B O 1
ATOM 1969 N N . LEU B 1 47 ? 15.867 17.781 -0.667 1 95.75 47 LEU B N 1
ATOM 1970 C CA . LEU B 1 47 ? 16.562 17.625 -1.938 1 95.75 47 LEU B CA 1
ATOM 1971 C C . LEU B 1 47 ? 15.727 16.844 -2.936 1 95.75 47 LEU B C 1
ATOM 1973 O O . LEU B 1 47 ? 16.062 16.781 -4.121 1 95.75 47 LEU B O 1
ATOM 1977 N N . LEU B 1 48 ? 14.594 16.281 -2.494 1 96.94 48 LEU B N 1
ATOM 1978 C CA . LEU B 1 48 ? 13.734 15.5 -3.361 1 96.94 48 LEU B CA 1
ATOM 1979 C C . LEU B 1 48 ? 12.789 16.391 -4.156 1 96.94 48 LEU B C 1
ATOM 1981 O O . LEU B 1 48 ? 11.578 16.391 -3.924 1 96.94 48 LEU B O 1
ATOM 1985 N N . LYS B 1 49 ? 13.391 17.016 -5.188 1 96.94 49 LYS B N 1
ATOM 1986 C CA . LYS B 1 49 ? 12.711 18.078 -5.922 1 96.94 49 LYS B CA 1
ATOM 1987 C C . LYS B 1 49 ? 11.531 17.531 -6.719 1 96.94 49 LYS B C 1
ATOM 1989 O O . LYS B 1 49 ? 10.594 18.281 -7.039 1 96.94 49 LYS B O 1
ATOM 1994 N N . LYS B 1 50 ? 11.5 16.234 -7.051 1 97.19 50 LYS B N 1
ATOM 1995 C CA . LYS B 1 50 ? 10.445 15.656 -7.883 1 97.19 50 LYS B CA 1
ATOM 1996 C C . LYS B 1 50 ? 9.383 14.977 -7.027 1 97.19 50 LYS B C 1
ATOM 1998 O O . LYS B 1 50 ? 8.406 14.438 -7.559 1 97.19 50 LYS B O 1
ATOM 2003 N N . LEU B 1 51 ? 9.484 15.008 -5.719 1 98.25 51 LEU B N 1
ATOM 2004 C CA . LEU B 1 51 ? 8.57 14.32 -4.812 1 98.25 51 LEU B CA 1
ATOM 2005 C C . LEU B 1 51 ? 7.184 14.945 -4.859 1 98.25 51 LEU B C 1
ATOM 2007 O O . LEU B 1 51 ? 7.035 16.156 -4.688 1 98.25 51 LEU B O 1
ATOM 2011 N N . GLU B 1 52 ? 6.18 14.102 -5.082 1 98.81 52 GLU B N 1
ATOM 2012 C CA . GLU B 1 52 ? 4.801 14.57 -5.199 1 98.81 52 GLU B CA 1
ATOM 2013 C C . GLU B 1 52 ? 3.973 14.156 -3.988 1 98.81 52 GLU B C 1
ATOM 2015 O O . GLU B 1 52 ? 3.02 14.844 -3.617 1 98.81 52 GLU B O 1
ATOM 2020 N N . VAL B 1 53 ? 4.32 13.016 -3.445 1 98.88 53 VAL B N 1
ATOM 2021 C CA . VAL B 1 53 ? 3.584 12.492 -2.303 1 98.88 53 VAL B CA 1
ATOM 2022 C C . VAL B 1 53 ? 4.555 12.133 -1.182 1 98.88 53 VAL B C 1
ATOM 2024 O O . VAL B 1 53 ? 5.531 11.406 -1.401 1 98.88 53 VAL B O 1
ATOM 2027 N N . LEU B 1 54 ? 4.355 12.648 0.004 1 98.81 54 LEU B N 1
ATOM 2028 C CA . LEU B 1 54 ? 5.086 12.266 1.209 1 98.81 54 LEU B CA 1
ATOM 2029 C C . LEU B 1 54 ? 4.121 11.867 2.322 1 98.81 54 LEU B C 1
ATOM 2031 O O . LEU B 1 54 ? 3.285 12.664 2.746 1 98.81 54 LEU B O 1
ATOM 2035 N N . ASN B 1 55 ? 4.16 10.641 2.695 1 98.88 55 ASN B N 1
ATOM 2036 C CA . ASN B 1 55 ? 3.4 10.156 3.84 1 98.88 55 ASN B CA 1
ATOM 2037 C C . ASN B 1 55 ? 4.312 9.82 5.02 1 98.88 55 ASN B C 1
ATOM 2039 O O . ASN B 1 55 ? 5.059 8.844 4.977 1 98.88 55 ASN B O 1
ATOM 2043 N N . ALA B 1 56 ? 4.336 10.641 6.027 1 98.75 56 ALA B N 1
ATOM 2044 C CA . ALA B 1 56 ? 5.102 10.43 7.25 1 98.75 56 ALA B CA 1
ATOM 2045 C C . ALA B 1 56 ? 4.18 10.32 8.461 1 98.75 56 ALA B C 1
ATOM 2047 O O . ALA B 1 56 ? 4.523 10.773 9.555 1 98.75 56 ALA B O 1
ATOM 2048 N N . SER B 1 57 ? 2.957 9.766 8.25 1 98.81 57 SER B N 1
ATOM 2049 C CA . SER B 1 57 ? 1.982 9.633 9.328 1 98.81 57 SER B CA 1
ATOM 2050 C C . SER B 1 57 ? 2.424 8.594 10.352 1 98.81 57 SER B C 1
ATOM 2052 O O . SER B 1 57 ? 3.291 7.766 10.062 1 98.81 57 SER B O 1
ATOM 2054 N N . ARG B 1 58 ? 1.832 8.68 11.586 1 98.75 58 ARG B N 1
ATOM 2055 C CA . ARG B 1 58 ? 2.039 7.723 12.672 1 98.75 58 ARG B CA 1
ATOM 2056 C C . ARG B 1 58 ? 3.521 7.562 12.984 1 98.75 58 ARG B C 1
ATOM 2058 O O . ARG B 1 58 ? 4.051 6.449 12.969 1 98.75 58 ARG B O 1
ATOM 2065 N N . ASN B 1 59 ? 4.215 8.672 13.219 1 98.75 59 ASN B N 1
ATOM 2066 C CA . ASN B 1 59 ? 5.574 8.758 13.742 1 98.75 59 ASN B CA 1
ATOM 2067 C C . ASN B 1 59 ? 5.629 9.57 15.031 1 98.75 59 ASN B C 1
ATOM 2069 O O . ASN B 1 59 ? 4.66 9.602 15.797 1 98.75 59 ASN B O 1
ATOM 2073 N N . LEU B 1 60 ? 6.824 10.07 15.359 1 98.56 60 LEU B N 1
ATOM 2074 C CA . LEU B 1 60 ? 7.008 10.852 16.578 1 98.56 60 LEU B CA 1
ATOM 2075 C C . LEU B 1 60 ? 7.527 12.25 16.25 1 98.56 60 LEU B C 1
ATOM 2077 O O . LEU B 1 60 ? 8.289 12.828 17.016 1 98.56 60 LEU B O 1
ATOM 2081 N N . LEU B 1 61 ? 7.113 12.742 15.094 1 98.5 61 LEU B N 1
ATOM 2082 C CA . LEU B 1 61 ? 7.641 14.016 14.625 1 98.5 61 LEU B CA 1
ATOM 2083 C C . LEU B 1 61 ? 7.129 15.164 15.484 1 98.5 61 LEU B C 1
ATOM 2085 O O . LEU B 1 61 ? 5.93 15.273 15.742 1 98.5 61 LEU B O 1
ATOM 2089 N N . ALA B 1 62 ? 8.039 16.016 15.891 1 97.25 62 ALA B N 1
ATOM 2090 C CA . ALA B 1 62 ? 7.68 17.203 16.656 1 97.25 62 ALA B CA 1
ATOM 2091 C C . ALA B 1 62 ? 7.969 18.469 15.852 1 97.25 62 ALA B C 1
ATOM 2093 O O . ALA B 1 62 ? 7.516 19.562 16.219 1 97.25 62 ALA B O 1
ATOM 2094 N N . SER B 1 63 ? 8.734 18.281 14.867 1 96.12 63 SER B N 1
ATOM 2095 C CA . SER B 1 63 ? 9.094 19.391 13.977 1 96.12 63 SER B CA 1
ATOM 2096 C C . SER B 1 63 ? 9.453 18.875 12.586 1 96.12 63 SER B C 1
ATOM 2098 O O . SER B 1 63 ? 9.531 17.672 12.367 1 96.12 63 SER B O 1
ATOM 2100 N N . LEU B 1 64 ? 9.602 19.828 11.664 1 96.69 64 LEU B N 1
ATOM 2101 C CA . LEU B 1 64 ? 10.117 19.547 10.328 1 96.69 64 LEU B CA 1
ATOM 2102 C C . LEU B 1 64 ? 11.391 20.344 10.055 1 96.69 64 LEU B C 1
ATOM 2104 O O . LEU B 1 64 ? 11.57 21.438 10.586 1 96.69 64 LEU B O 1
ATOM 2108 N N . PRO B 1 65 ? 12.227 19.734 9.25 1 94.69 65 PRO B N 1
ATOM 2109 C CA . PRO B 1 65 ? 13.445 20.484 8.93 1 94.69 65 PRO B CA 1
ATOM 2110 C C . PRO B 1 65 ? 13.188 21.688 8.023 1 94.69 65 PRO B C 1
ATOM 2112 O O . PRO B 1 65 ? 12.18 21.719 7.312 1 94.69 65 PRO B O 1
ATOM 2115 N N . ASP B 1 66 ? 14.164 22.656 8.016 1 90.88 66 ASP B N 1
ATOM 2116 C CA . ASP B 1 66 ? 14.031 23.875 7.215 1 90.88 66 ASP B CA 1
ATOM 2117 C C . ASP B 1 66 ? 14.055 23.547 5.723 1 90.88 66 ASP B C 1
ATOM 2119 O O . ASP B 1 66 ? 13.359 24.188 4.934 1 90.88 66 ASP B O 1
ATOM 2123 N N . GLY B 1 67 ? 14.828 22.578 5.383 1 91.19 67 GLY B N 1
ATOM 2124 C CA . GLY B 1 67 ? 14.977 22.172 3.988 1 91.19 67 GLY B CA 1
ATOM 2125 C C . GLY B 1 67 ? 13.688 21.656 3.383 1 91.19 67 GLY B C 1
ATOM 2126 O O . GLY B 1 67 ? 13.578 21.5 2.162 1 91.19 67 GLY B O 1
ATOM 2127 N N . PHE B 1 68 ? 12.664 21.547 4.184 1 92.62 68 PHE B N 1
ATOM 2128 C CA . PHE B 1 68 ? 11.391 20.984 3.746 1 92.62 68 PHE B CA 1
ATOM 2129 C C . PHE B 1 68 ? 10.766 21.844 2.656 1 92.62 68 PHE B C 1
ATOM 2131 O O . PHE B 1 68 ? 10.07 21.328 1.777 1 92.62 68 PHE B O 1
ATOM 2138 N N . VAL B 1 69 ? 11.109 23.094 2.707 1 91.88 69 VAL B N 1
ATOM 2139 C CA . VAL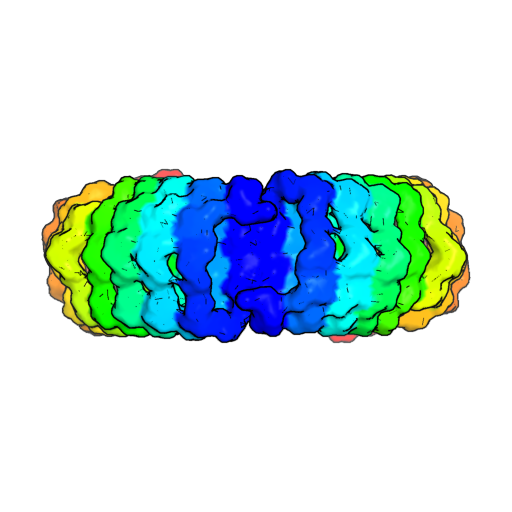 B 1 69 ? 10.57 24.062 1.763 1 91.88 69 VAL B CA 1
ATOM 2140 C C . VAL B 1 69 ? 11.062 23.75 0.353 1 91.88 69 VAL B C 1
ATOM 2142 O O . VAL B 1 69 ? 10.492 24.219 -0.633 1 91.88 69 VAL B O 1
ATOM 2145 N N . GLY B 1 70 ? 12.109 22.906 0.255 1 94.56 70 GLY B N 1
ATOM 2146 C CA . GLY B 1 70 ? 12.688 22.531 -1.029 1 94.56 70 GLY B CA 1
ATOM 2147 C C . GLY B 1 70 ? 11.836 21.547 -1.804 1 94.56 70 GLY B C 1
ATOM 2148 O O . GLY B 1 70 ? 12.086 21.281 -2.982 1 94.56 70 GLY B O 1
ATOM 2149 N N . LEU B 1 71 ? 10.82 21.031 -1.182 1 97.38 71 LEU B N 1
ATOM 2150 C CA . LEU B 1 71 ? 9.93 20.094 -1.847 1 97.38 71 LEU B CA 1
ATOM 2151 C C . LEU B 1 71 ? 8.961 20.812 -2.768 1 97.38 71 LEU B C 1
ATOM 2153 O O . LEU B 1 71 ? 7.754 20.844 -2.506 1 97.38 71 LEU B O 1
ATOM 2157 N N . CYS B 1 72 ? 9.5 21.25 -3.875 1 96.5 72 CYS B N 1
ATOM 2158 C CA . CYS B 1 72 ? 8.812 22.203 -4.742 1 96.5 72 CYS B CA 1
ATOM 2159 C C . CYS B 1 72 ? 7.68 21.516 -5.504 1 96.5 72 CYS B C 1
ATOM 2161 O O . CYS B 1 72 ? 6.77 22.188 -6.004 1 96.5 72 CYS B O 1
ATOM 2163 N N . SER B 1 73 ? 7.664 20.172 -5.648 1 98.31 73 SER B N 1
ATOM 2164 C CA . SER B 1 73 ? 6.652 19.469 -6.426 1 98.31 73 SER B CA 1
ATOM 2165 C C . SER B 1 73 ? 5.668 18.734 -5.516 1 98.31 73 SER B C 1
ATOM 2167 O O . SER B 1 73 ? 4.773 18.031 -5.996 1 98.31 73 SER B O 1
ATOM 2169 N N . LEU B 1 74 ? 5.766 18.875 -4.223 1 98.62 74 LEU B N 1
ATOM 2170 C CA . LEU B 1 74 ? 4.973 18.109 -3.266 1 98.62 74 LEU B CA 1
ATOM 2171 C C . LEU B 1 74 ? 3.5 18.5 -3.344 1 98.62 74 LEU B C 1
ATOM 2173 O O . LEU B 1 74 ? 3.148 19.656 -3.109 1 98.62 74 LEU B O 1
ATOM 2177 N N . LYS B 1 75 ? 2.635 17.547 -3.652 1 98.81 75 LYS B N 1
ATOM 2178 C CA . LYS B 1 75 ? 1.203 17.781 -3.814 1 98.81 75 LYS B CA 1
ATOM 2179 C C . LYS B 1 75 ? 0.419 17.266 -2.613 1 98.81 75 LYS B C 1
ATOM 2181 O O . LYS B 1 75 ? -0.562 17.875 -2.191 1 98.81 75 LYS B O 1
ATOM 2186 N N . VAL B 1 76 ? 0.877 16.172 -2.131 1 98.88 76 VAL B N 1
ATOM 2187 C CA . VAL B 1 76 ? 0.175 15.516 -1.034 1 98.88 76 VAL B CA 1
ATOM 2188 C C . VAL B 1 76 ? 1.129 15.305 0.14 1 98.88 76 VAL B C 1
ATOM 2190 O O . VAL B 1 76 ? 2.201 14.719 -0.02 1 98.88 76 VAL B O 1
ATOM 2193 N N . LEU B 1 77 ? 0.765 15.781 1.332 1 98.88 77 LEU B N 1
ATOM 2194 C CA . LEU B 1 77 ? 1.553 15.648 2.553 1 98.88 77 LEU B CA 1
ATOM 2195 C C . LEU B 1 77 ? 0.7 15.102 3.693 1 98.88 77 LEU B C 1
ATOM 2197 O O . LEU B 1 77 ? -0.325 15.688 4.043 1 98.88 77 LEU B O 1
ATOM 2201 N N . ASN B 1 78 ? 1.05 13.961 4.184 1 98.94 78 ASN B N 1
ATOM 2202 C CA . ASN B 1 78 ? 0.365 13.367 5.324 1 98.94 78 ASN B CA 1
ATOM 2203 C C . ASN B 1 78 ? 1.272 13.305 6.551 1 98.94 78 ASN B C 1
ATOM 2205 O O . ASN B 1 78 ? 2.254 12.562 6.566 1 98.94 78 ASN B O 1
ATOM 2209 N N . LEU B 1 79 ? 1.004 14.094 7.527 1 98.81 79 LEU B N 1
ATOM 2210 C CA . LEU B 1 79 ? 1.732 14.148 8.789 1 98.81 79 LEU B CA 1
ATOM 2211 C C . LEU B 1 79 ? 0.828 13.766 9.961 1 98.81 79 LEU B C 1
ATOM 2213 O O . LEU B 1 79 ? 1.062 14.18 11.094 1 98.81 79 LEU B O 1
ATOM 2217 N N . SER B 1 80 ? -0.281 13.062 9.672 1 98.88 80 SER B N 1
ATOM 2218 C CA . SER B 1 80 ? -1.228 12.711 10.719 1 98.88 80 SER B CA 1
ATOM 2219 C C . SER B 1 80 ? -0.59 11.781 11.75 1 98.88 80 SER B C 1
ATOM 2221 O O . SER B 1 80 ? 0.311 11.008 11.414 1 98.88 80 SER B O 1
ATOM 2223 N N . GLY B 1 81 ? -1.079 11.805 12.938 1 98.81 81 GLY B N 1
ATOM 2224 C CA . GLY B 1 81 ? -0.634 10.898 13.992 1 98.81 81 GLY B CA 1
ATOM 2225 C C . GLY B 1 81 ? 0.801 11.148 14.422 1 98.81 81 GLY B C 1
ATOM 2226 O O . GLY B 1 81 ? 1.591 10.203 14.523 1 98.81 81 GLY B O 1
ATOM 2227 N N . ASN B 1 82 ? 1.231 12.414 14.602 1 98.75 82 ASN B N 1
ATOM 2228 C CA . ASN B 1 82 ? 2.541 12.797 15.125 1 98.75 82 ASN B CA 1
ATOM 2229 C C . ASN B 1 82 ? 2.418 13.641 16.391 1 98.75 82 ASN B C 1
ATOM 2231 O O . ASN B 1 82 ? 1.449 13.5 17.141 1 98.75 82 ASN B O 1
ATOM 2235 N N . LYS B 1 83 ? 3.518 14.383 16.703 1 98.5 83 LYS B N 1
ATOM 2236 C CA . LYS B 1 83 ? 3.541 15.133 17.969 1 98.5 83 LYS B CA 1
ATOM 2237 C C . LYS B 1 83 ? 3.75 16.625 17.703 1 98.5 83 LYS B C 1
ATOM 2239 O O . LYS B 1 83 ? 4.434 17.297 18.484 1 98.5 83 LYS B O 1
ATOM 2244 N N . LEU B 1 84 ? 3.254 17.031 16.656 1 98.19 84 LEU B N 1
ATOM 2245 C CA . LEU B 1 84 ? 3.412 18.453 16.312 1 98.19 84 LEU B CA 1
ATOM 2246 C C . LEU B 1 84 ? 2.527 19.328 17.188 1 98.19 84 LEU B C 1
ATOM 2248 O O . LEU B 1 84 ? 1.327 19.078 17.312 1 98.19 84 LEU B O 1
ATOM 2252 N N . VAL B 1 85 ? 3.109 20.328 17.75 1 97 85 VAL B N 1
ATOM 2253 C CA . VAL B 1 85 ? 2.377 21.234 18.625 1 97 85 VAL B CA 1
ATOM 2254 C C . VAL B 1 85 ? 1.967 22.484 17.859 1 97 85 VAL B C 1
ATOM 2256 O O . VAL B 1 85 ? 0.936 23.094 18.156 1 97 85 VAL B O 1
ATOM 2259 N N . THR B 1 86 ? 2.834 22.828 16.984 1 94.69 86 THR B N 1
ATOM 2260 C CA . THR B 1 86 ? 2.541 23.938 16.078 1 94.69 86 THR B CA 1
ATOM 2261 C C . THR B 1 86 ? 2.717 23.516 14.633 1 94.69 86 THR B C 1
ATOM 2263 O O . THR B 1 86 ? 3.482 22.594 14.336 1 94.69 86 THR B O 1
ATOM 2266 N N . MET B 1 87 ? 1.987 24.141 13.797 1 95.75 87 MET B N 1
ATOM 2267 C CA . MET B 1 87 ? 2.172 23.906 12.367 1 95.75 87 MET B CA 1
ATOM 2268 C C . MET B 1 87 ? 3.506 24.453 11.891 1 95.75 87 MET B C 1
ATOM 2270 O O . MET B 1 87 ? 3.756 25.656 12 1 95.75 87 MET B O 1
ATOM 2274 N N . PRO B 1 88 ? 4.266 23.656 11.32 1 95.56 88 PRO B N 1
ATOM 2275 C CA . PRO B 1 88 ? 5.551 24.156 10.828 1 95.56 88 PRO B CA 1
ATOM 2276 C C . PRO B 1 88 ? 5.398 25.172 9.695 1 95.56 88 PRO B C 1
ATOM 2278 O O . PRO B 1 88 ? 4.641 24.922 8.75 1 95.56 88 PRO B O 1
ATOM 2281 N N . ILE B 1 89 ? 6.172 26.25 9.766 1 94.75 89 ILE B N 1
ATOM 2282 C CA . ILE B 1 89 ? 6.078 27.344 8.812 1 94.75 89 ILE B CA 1
ATOM 2283 C C . ILE B 1 89 ? 6.469 26.859 7.418 1 94.75 89 ILE B C 1
ATOM 2285 O O . ILE B 1 89 ? 5.914 27.312 6.418 1 94.75 89 ILE B O 1
ATOM 2289 N N . ALA B 1 90 ? 7.379 25.922 7.383 1 94.94 90 ALA B N 1
ATOM 2290 C CA . ALA B 1 90 ? 7.863 25.375 6.113 1 94.94 90 ALA B CA 1
ATOM 2291 C C . ALA B 1 90 ? 6.711 24.844 5.266 1 94.94 90 ALA B C 1
ATOM 2293 O O . ALA B 1 90 ? 6.754 24.906 4.035 1 94.94 90 ALA B O 1
ATOM 2294 N N . ILE B 1 91 ? 5.664 24.312 5.844 1 96.88 91 ILE B N 1
ATOM 2295 C CA . ILE B 1 91 ? 4.512 23.75 5.148 1 96.88 91 ILE B CA 1
ATOM 2296 C C . ILE B 1 91 ? 3.76 24.844 4.41 1 96.88 91 ILE B C 1
ATOM 2298 O O . ILE B 1 91 ? 3.299 24.656 3.285 1 96.88 91 ILE B O 1
ATOM 2302 N N . CYS B 1 92 ? 3.705 26.031 5.051 1 96.19 92 CYS B N 1
ATOM 2303 C CA . CYS B 1 92 ? 2.986 27.172 4.492 1 96.19 92 CYS B CA 1
ATOM 2304 C C . CYS B 1 92 ? 3.686 27.688 3.244 1 96.19 92 CYS B C 1
ATOM 2306 O O . CYS B 1 92 ? 3.092 28.438 2.461 1 96.19 92 CYS B O 1
ATOM 2308 N N . ARG B 1 93 ? 4.879 27.266 3.041 1 94.69 93 ARG B N 1
ATOM 2309 C CA . ARG B 1 93 ? 5.68 27.828 1.954 1 94.69 93 ARG B CA 1
ATOM 2310 C C . ARG B 1 93 ? 5.801 26.828 0.804 1 94.69 93 ARG B C 1
ATOM 2312 O O . ARG B 1 93 ? 6.477 27.109 -0.192 1 94.69 93 ARG B O 1
ATOM 2319 N N . LEU B 1 94 ? 5.207 25.688 0.939 1 97 94 LEU B N 1
ATOM 2320 C CA . LEU B 1 94 ? 5.227 24.703 -0.135 1 97 94 LEU B CA 1
ATOM 2321 C C . LEU B 1 94 ? 4.379 25.172 -1.315 1 97 94 LEU B C 1
ATOM 2323 O O . LEU B 1 94 ? 3.182 25.406 -1.166 1 97 94 LEU B O 1
ATOM 2327 N N . GLN B 1 95 ? 4.941 25.141 -2.496 1 94.75 95 GLN B N 1
ATOM 2328 C CA . GLN B 1 95 ? 4.375 25.844 -3.639 1 94.75 95 GLN B CA 1
ATOM 2329 C C . GLN B 1 95 ? 3.322 25 -4.348 1 94.75 95 GLN B C 1
ATOM 2331 O O . GLN B 1 95 ? 2.404 25.531 -4.969 1 94.75 95 GLN B O 1
ATOM 2336 N N . SER B 1 96 ? 3.42 23.734 -4.246 1 97.94 96 SER B N 1
ATOM 2337 C CA . SER B 1 96 ? 2.572 22.875 -5.07 1 97.94 96 SER B CA 1
ATOM 2338 C C . SER B 1 96 ? 1.612 22.062 -4.211 1 97.94 96 SER B C 1
ATOM 2340 O O . SER B 1 96 ? 0.9 21.203 -4.719 1 97.94 96 SER B O 1
ATOM 2342 N N . LEU B 1 97 ? 1.56 22.312 -2.943 1 98.31 97 LEU B N 1
ATOM 2343 C CA . LEU B 1 97 ? 0.795 21.5 -2.012 1 98.31 97 LEU B CA 1
ATOM 2344 C C . LEU B 1 97 ? -0.699 21.594 -2.307 1 98.31 97 LEU B C 1
ATOM 2346 O O . LEU B 1 97 ? -1.239 22.688 -2.467 1 98.31 97 LEU B O 1
ATOM 2350 N N . GLU B 1 98 ? -1.358 20.438 -2.414 1 98.69 98 GLU B N 1
ATOM 2351 C CA . GLU B 1 98 ? -2.787 20.359 -2.701 1 98.69 98 GLU B CA 1
ATOM 2352 C C . GLU B 1 98 ? -3.561 19.781 -1.52 1 98.69 98 GLU B C 1
ATOM 2354 O O . GLU B 1 98 ? -4.621 20.297 -1.154 1 98.69 98 GLU B O 1
ATOM 2359 N N . ASN B 1 99 ? -3.02 18.719 -0.991 1 98.81 99 ASN B N 1
ATOM 2360 C CA . ASN B 1 99 ? -3.662 18.031 0.116 1 98.81 99 ASN B CA 1
ATOM 2361 C C . ASN B 1 99 ? -2.74 17.922 1.328 1 98.81 99 ASN B C 1
ATOM 2363 O O . ASN B 1 99 ? -1.641 17.375 1.234 1 98.81 99 ASN B O 1
ATOM 2367 N N . LEU B 1 100 ? -3.217 18.453 2.494 1 98.81 100 LEU B N 1
ATOM 2368 C CA . LEU B 1 100 ? -2.457 18.422 3.74 1 98.81 100 LEU B CA 1
ATOM 2369 C C . LEU B 1 100 ? -3.25 17.734 4.844 1 98.81 100 LEU B C 1
ATOM 2371 O O . LEU B 1 100 ? -4.387 18.109 5.129 1 98.81 100 LEU B O 1
ATOM 2375 N N . ASP B 1 101 ? -2.68 16.734 5.395 1 98.94 101 ASP B N 1
ATOM 2376 C CA . ASP B 1 101 ? -3.295 16.062 6.531 1 98.94 101 ASP B CA 1
ATOM 2377 C C . ASP B 1 101 ? -2.418 16.172 7.777 1 98.94 101 ASP B C 1
ATOM 2379 O O . ASP B 1 101 ? -1.33 15.594 7.832 1 98.94 101 ASP B O 1
ATOM 2383 N N . MET B 1 102 ? -2.824 16.891 8.727 1 98.69 102 MET B N 1
ATOM 2384 C CA . MET B 1 102 ? -2.141 17.047 10.008 1 98.69 102 MET B CA 1
ATOM 2385 C C . MET B 1 102 ? -3.037 16.609 11.164 1 98.69 102 MET B C 1
ATOM 2387 O O . MET B 1 102 ? -2.953 17.156 12.266 1 98.69 102 MET B O 1
ATOM 2391 N N . SER B 1 103 ? -3.957 15.703 10.867 1 98.81 103 SER B N 1
ATOM 2392 C CA . SER B 1 103 ? -4.875 15.234 11.906 1 98.81 103 SER B CA 1
ATOM 2393 C C . SER B 1 103 ? -4.133 14.461 12.992 1 98.81 103 SER B C 1
ATOM 2395 O O . SER B 1 103 ? -3.018 13.984 12.773 1 98.81 103 SER B O 1
ATOM 2397 N N . ALA B 1 104 ? -4.699 14.383 14.18 1 98.81 104 ALA B N 1
ATOM 2398 C CA . ALA B 1 104 ? -4.215 13.586 15.305 1 98.81 104 ALA B CA 1
ATOM 2399 C C . ALA B 1 104 ? -2.812 14.023 15.719 1 98.81 104 ALA B C 1
ATOM 2401 O O . ALA B 1 104 ? -1.912 13.195 15.859 1 98.81 104 ALA B O 1
ATOM 2402 N N . ASN B 1 105 ? -2.561 15.289 15.812 1 98.75 105 ASN B N 1
ATOM 2403 C CA . ASN B 1 105 ? -1.385 15.906 16.422 1 98.75 105 ASN B CA 1
ATOM 2404 C C . ASN B 1 105 ? -1.742 16.656 17.688 1 98.75 105 ASN B C 1
ATOM 2406 O O . ASN B 1 105 ? -2.701 16.312 18.375 1 98.75 105 ASN B O 1
ATOM 2410 N N . LEU B 1 106 ? -0.875 17.578 18.109 1 98.38 106 LEU B N 1
ATOM 2411 C CA . LEU B 1 106 ? -1.094 18.359 19.312 1 98.38 106 LEU B CA 1
ATOM 2412 C C . LEU B 1 106 ? -1.217 19.844 19 1 98.38 106 LEU B C 1
ATOM 2414 O O . LEU B 1 106 ? -0.859 20.688 19.812 1 98.38 106 LEU B O 1
ATOM 2418 N N . LEU B 1 107 ? -1.7 20.125 17.859 1 98.19 107 LEU B N 1
ATOM 2419 C CA . LEU B 1 107 ? -1.768 21.5 17.406 1 98.19 107 LEU B CA 1
ATOM 2420 C C . LEU B 1 107 ? -2.697 22.328 18.297 1 98.19 107 LEU B C 1
ATOM 2422 O O . LEU B 1 107 ? -3.82 21.906 18.578 1 98.19 107 LEU B O 1
ATOM 2426 N N . GLU B 1 108 ? -2.271 23.453 18.719 1 96.69 108 GLU B N 1
ATOM 2427 C CA . GLU B 1 108 ? -3.084 24.328 19.547 1 96.69 108 GLU B CA 1
ATOM 2428 C C . GLU B 1 108 ? -3.502 25.578 18.797 1 96.69 108 GLU B C 1
ATOM 2430 O O . GLU B 1 108 ? -4.582 26.125 19.031 1 96.69 108 GLU B O 1
ATOM 2435 N N . THR B 1 109 ? -2.641 26.094 17.953 1 93.06 109 THR B N 1
ATOM 2436 C CA . THR B 1 109 ? -2.902 27.281 17.156 1 93.06 109 THR B CA 1
ATOM 2437 C C . THR B 1 109 ? -2.268 27.141 15.773 1 93.06 109 THR B C 1
ATOM 2439 O O . THR B 1 109 ? -1.479 26.234 15.531 1 93.06 109 THR B O 1
ATOM 2442 N N . LEU B 1 110 ? -2.674 28 14.898 1 96.5 110 LEU B N 1
ATOM 2443 C CA . LEU B 1 110 ? -2.082 28.109 13.57 1 96.5 110 LEU B CA 1
ATOM 2444 C C . LEU B 1 110 ? -1.238 29.375 13.453 1 96.5 110 LEU B C 1
ATOM 2446 O O . LEU B 1 110 ? -1.612 30.422 13.977 1 96.5 110 LEU B O 1
ATOM 2450 N N . PRO B 1 111 ? -0.169 29.25 12.742 1 96.12 111 PRO B N 1
ATOM 2451 C CA . PRO B 1 111 ? 0.687 30.422 12.586 1 96.12 111 PRO B CA 1
ATOM 2452 C C . PRO B 1 111 ? 0.116 31.438 11.602 1 96.12 111 PRO B C 1
ATOM 2454 O O . PRO B 1 111 ? -0.772 31.109 10.812 1 96.12 111 PRO B O 1
ATOM 2457 N N . ASP B 1 112 ? 0.657 32.75 11.664 1 96.69 112 ASP B N 1
ATOM 2458 C CA . ASP B 1 112 ? 0.2 33.812 10.766 1 96.69 112 ASP B CA 1
ATOM 2459 C C . ASP B 1 112 ? 0.498 33.469 9.312 1 96.69 112 ASP B C 1
ATOM 2461 O O . ASP B 1 112 ? -0.234 33.875 8.406 1 96.69 112 ASP B O 1
ATOM 2465 N N . GLU B 1 113 ? 1.463 32.656 9.156 1 96.44 113 GLU B N 1
ATOM 2466 C CA . GLU B 1 113 ? 1.924 32.312 7.824 1 96.44 113 GLU B CA 1
ATOM 2467 C C . GLU B 1 113 ? 0.927 31.375 7.129 1 96.44 113 GLU B C 1
ATOM 2469 O O . GLU B 1 113 ? 1.049 31.109 5.934 1 96.44 113 GLU B O 1
ATOM 2474 N N . VAL B 1 114 ? -0.128 30.938 7.84 1 97 114 VAL B N 1
ATOM 2475 C CA . VAL B 1 114 ? -1.109 30.016 7.281 1 97 114 VAL B CA 1
ATOM 2476 C C . VAL B 1 114 ? -1.785 30.641 6.066 1 97 114 VAL B C 1
ATOM 2478 O O . VAL B 1 114 ? -2.301 29.938 5.195 1 97 114 VAL B O 1
ATOM 2481 N N . LYS B 1 115 ? -1.756 32 5.977 1 96.25 115 LYS B N 1
ATOM 2482 C CA . LYS B 1 115 ? -2.354 32.75 4.859 1 96.25 115 LYS B CA 1
ATOM 2483 C C . LYS B 1 115 ? -1.665 32.375 3.543 1 96.25 115 LYS B C 1
ATOM 2485 O O . LYS B 1 115 ? -2.24 32.562 2.467 1 96.25 115 LYS B O 1
ATOM 2490 N N . GLU B 1 116 ? -0.459 31.828 3.635 1 96.62 116 GLU B N 1
ATOM 2491 C CA . GLU B 1 116 ? 0.342 31.531 2.451 1 96.62 116 GLU B CA 1
ATOM 2492 C C . GLU B 1 116 ? 0.128 30.094 1.99 1 96.62 116 GLU B C 1
ATOM 2494 O O . GLU B 1 116 ? 0.641 29.688 0.945 1 96.62 116 GLU B O 1
ATOM 2499 N N . LEU B 1 117 ? -0.619 29.344 2.742 1 97 117 LEU B N 1
ATOM 2500 C CA . LEU B 1 117 ? -0.843 27.938 2.441 1 97 117 LEU B CA 1
ATOM 2501 C C . LEU B 1 117 ? -1.512 27.766 1.082 1 97 117 LEU B C 1
ATOM 2503 O O . LEU B 1 117 ? -2.484 28.469 0.774 1 97 117 LEU B O 1
ATOM 2507 N N . LYS B 1 118 ? -1.019 26.844 0.277 1 97.25 118 LYS B N 1
ATOM 2508 C CA . LYS B 1 118 ? -1.507 26.656 -1.088 1 97.25 118 LYS B CA 1
ATOM 2509 C C . LYS B 1 118 ? -2.445 25.453 -1.183 1 97.25 118 LYS B C 1
ATOM 2511 O O . LYS B 1 118 ? -3.059 25.219 -2.227 1 97.25 118 LYS B O 1
ATOM 2516 N N . ALA B 1 119 ? -2.668 24.734 -0.147 1 98.06 119 ALA B N 1
ATOM 2517 C CA . ALA B 1 119 ? -3.438 23.484 -0.157 1 98.06 119 ALA B CA 1
ATOM 2518 C C . ALA B 1 119 ? -4.918 23.766 -0.392 1 98.06 119 ALA B C 1
ATOM 2520 O O . ALA B 1 119 ? -5.477 24.719 0.154 1 98.06 119 ALA B O 1
ATOM 2521 N N . SER B 1 120 ? -5.527 22.953 -1.205 1 98.31 120 SER B N 1
ATOM 2522 C CA . SER B 1 120 ? -6.965 23.047 -1.442 1 98.31 120 SER B CA 1
ATOM 2523 C C . SER B 1 120 ? -7.746 22.297 -0.373 1 98.31 120 SER B C 1
ATOM 2525 O O . SER B 1 120 ? -8.906 22.609 -0.111 1 98.31 120 SER B O 1
ATOM 2527 N N . GLU B 1 121 ? -7.125 21.297 0.128 1 98.75 121 GLU B N 1
ATOM 2528 C CA . GLU B 1 121 ? -7.738 20.531 1.206 1 98.75 121 GLU B CA 1
ATOM 2529 C C . GLU B 1 121 ? -6.797 20.406 2.398 1 98.75 121 GLU B C 1
ATOM 2531 O O . GLU B 1 121 ? -5.645 19.984 2.244 1 98.75 121 GLU B O 1
ATOM 2536 N N . VAL B 1 122 ? -7.363 20.703 3.629 1 98.62 122 VAL B N 1
ATOM 2537 C CA . VAL B 1 122 ? -6.57 20.609 4.852 1 98.62 122 VAL B CA 1
ATOM 2538 C C . VAL B 1 122 ? -7.363 19.875 5.93 1 98.62 122 VAL B C 1
ATOM 2540 O O . VAL B 1 122 ? -8.555 20.141 6.121 1 98.62 122 VAL B O 1
ATOM 2543 N N . ASN B 1 123 ? -6.676 18.969 6.594 1 98.88 123 ASN B N 1
ATOM 2544 C CA . ASN B 1 123 ? -7.277 18.188 7.672 1 98.88 123 ASN B CA 1
ATOM 2545 C C . ASN B 1 123 ? -6.562 18.438 9 1 98.88 123 ASN B C 1
ATOM 2547 O O . ASN B 1 123 ? -5.418 18.016 9.18 1 98.88 123 ASN B O 1
ATOM 2551 N N . PHE B 1 124 ? -7.227 19.094 9.906 1 98.62 124 PHE B N 1
ATOM 2552 C CA . PHE B 1 124 ? -6.719 19.344 11.25 1 98.62 124 PHE B CA 1
ATOM 2553 C C . PHE B 1 124 ? -7.535 18.594 12.289 1 98.62 124 PHE B C 1
ATOM 2555 O O . PHE B 1 124 ? -7.57 18.984 13.461 1 98.62 124 PHE B O 1
ATOM 2562 N N . ASN B 1 125 ? -8.227 17.531 11.875 1 98.75 125 ASN B N 1
ATOM 2563 C CA . ASN B 1 125 ? -9.047 16.781 12.82 1 98.75 125 ASN B CA 1
ATOM 2564 C C . ASN B 1 125 ? -8.219 16.297 14.008 1 98.75 125 ASN B C 1
ATOM 2566 O O . ASN B 1 125 ? -7.02 16.062 13.875 1 98.75 125 ASN B O 1
ATOM 2570 N N . GLN B 1 126 ? -8.859 16.125 15.133 1 98.69 126 GLN B N 1
ATOM 2571 C CA . GLN B 1 126 ? -8.289 15.477 16.312 1 98.69 126 GLN B CA 1
ATOM 2572 C C . GLN B 1 126 ? -7.008 16.172 16.75 1 98.69 126 GLN B C 1
ATOM 2574 O O . GLN B 1 126 ? -5.969 15.531 16.922 1 98.69 126 GLN B O 1
ATOM 2579 N N . ASN B 1 127 ? -7.086 17.438 16.938 1 98.62 127 ASN B N 1
ATOM 2580 C CA . ASN B 1 127 ? -6.059 18.266 17.562 1 98.62 127 ASN B CA 1
ATOM 2581 C C . ASN B 1 127 ? -6.598 19 18.781 1 98.62 127 ASN B C 1
ATOM 2583 O O . ASN B 1 127 ? -7.543 18.547 19.422 1 98.62 127 ASN B O 1
ATOM 2587 N N . ARG B 1 128 ? -5.871 20.016 19.234 1 98.06 128 ARG B N 1
ATOM 2588 C CA . ARG B 1 128 ? -6.285 20.828 20.375 1 98.06 128 ARG B CA 1
ATOM 2589 C C . ARG B 1 128 ? -6.457 22.281 19.969 1 98.06 128 ARG B C 1
ATOM 2591 O O . ARG B 1 128 ? -6.117 23.188 20.734 1 98.06 128 ARG B O 1
ATOM 2598 N N . LEU B 1 129 ? -6.844 22.438 18.781 1 97.94 129 LEU B N 1
ATOM 2599 C CA . LEU B 1 129 ? -6.984 23.797 18.281 1 97.94 129 LEU B CA 1
ATOM 2600 C C . LEU B 1 129 ? -8.016 24.578 19.094 1 97.94 129 LEU B C 1
ATOM 2602 O O . LEU B 1 129 ? -9.125 24.094 19.328 1 97.94 129 LEU B O 1
ATOM 2606 N N . ASN B 1 130 ? -7.648 25.719 19.531 1 96.38 130 ASN B N 1
ATOM 2607 C CA . ASN B 1 130 ? -8.57 26.594 20.25 1 96.38 130 ASN B CA 1
ATOM 2608 C C . ASN B 1 130 ? -8.859 27.859 19.469 1 96.38 130 ASN B C 1
ATOM 2610 O O . ASN B 1 130 ? -9.695 28.672 19.875 1 96.38 130 ASN B O 1
ATOM 2614 N N . SER B 1 131 ? -8.133 28 18.391 1 94.81 131 SER B N 1
ATOM 2615 C CA . SER B 1 131 ? -8.336 29.125 17.484 1 94.81 131 SER B CA 1
ATOM 2616 C C . SER B 1 131 ? -7.961 28.75 16.062 1 94.81 131 SER B C 1
ATOM 2618 O O . SER B 1 131 ? -7.055 27.938 15.836 1 94.81 131 SER B O 1
ATOM 2620 N N . LEU B 1 132 ? -8.586 29.312 14.992 1 94.56 132 LEU B N 1
ATOM 2621 C CA . LEU B 1 132 ? -8.312 29.016 13.594 1 94.56 132 LEU B CA 1
ATOM 2622 C C . LEU B 1 132 ? -7.402 30.062 12.984 1 94.56 132 LEU B C 1
ATOM 2624 O O . LEU B 1 132 ? -6.859 29.875 11.891 1 94.56 132 LEU B O 1
ATOM 2628 N N . ASN B 1 133 ? -7.066 31.031 13.734 1 93.62 133 ASN B N 1
ATOM 2629 C CA . ASN B 1 133 ? -6.324 32.156 13.164 1 93.62 133 ASN B CA 1
ATOM 2630 C C . ASN B 1 133 ? -7.09 32.812 12.016 1 93.62 133 ASN B C 1
ATOM 2632 O O . ASN B 1 133 ? -7.395 32.156 11.016 1 93.62 133 ASN B O 1
ATOM 2636 N N . GLU B 1 134 ? -7.312 34.062 11.898 1 92.75 134 GLU B N 1
ATOM 2637 C CA . GLU B 1 134 ? -8.102 34.781 10.914 1 92.75 134 GLU B CA 1
ATOM 2638 C C . GLU B 1 134 ? -7.441 34.75 9.539 1 92.75 134 GLU B C 1
ATOM 2640 O O . GLU B 1 134 ? -8.109 34.875 8.516 1 92.75 134 GLU B O 1
ATOM 2645 N N . ASN B 1 135 ? -6.18 34.531 9.57 1 95.38 135 ASN B N 1
ATOM 2646 C CA . ASN B 1 135 ? -5.414 34.531 8.328 1 95.38 135 ASN B CA 1
ATOM 2647 C C . ASN B 1 135 ? -5.805 33.344 7.441 1 95.38 135 ASN B C 1
ATOM 2649 O O . ASN B 1 135 ? -5.523 33.344 6.242 1 95.38 135 ASN B O 1
ATOM 2653 N N . LEU B 1 136 ? -6.449 32.312 8.023 1 95 136 LEU B N 1
ATOM 2654 C CA . LEU B 1 136 ? -6.918 31.156 7.262 1 95 136 LEU B CA 1
ATOM 2655 C C . LEU B 1 136 ? -7.859 31.594 6.141 1 95 136 LEU B C 1
ATOM 2657 O O . LEU B 1 136 ? -7.891 30.969 5.078 1 95 136 LEU B O 1
ATOM 2661 N N . ALA B 1 137 ? -8.57 32.688 6.363 1 94.75 137 ALA B N 1
ATOM 2662 C CA . ALA B 1 137 ? -9.539 33.219 5.398 1 94.75 137 ALA B CA 1
ATOM 2663 C C . ALA B 1 137 ? -8.844 33.719 4.141 1 94.75 137 ALA B C 1
ATOM 2665 O O . ALA B 1 137 ? -9.469 33.844 3.086 1 94.75 137 ALA B O 1
ATOM 2666 N N . HIS B 1 138 ? -7.602 34 4.266 1 95.69 138 HIS B N 1
ATOM 2667 C CA . HIS B 1 138 ? -6.867 34.625 3.164 1 95.69 138 HIS B CA 1
ATOM 2668 C C . HIS B 1 138 ? -6.219 33.562 2.275 1 95.69 138 HIS B C 1
ATOM 2670 O O . HIS B 1 138 ? -5.582 33.875 1.273 1 95.69 138 HIS B O 1
ATOM 2676 N N . CYS B 1 139 ? -6.34 32.312 2.656 1 96 139 CYS B N 1
ATOM 2677 C CA . CYS B 1 139 ? -5.832 31.234 1.796 1 96 139 CYS B CA 1
ATOM 2678 C C . CYS B 1 139 ? -6.578 31.203 0.468 1 96 139 CYS B C 1
ATOM 2680 O O . CYS B 1 139 ? -7.773 30.906 0.43 1 96 139 CYS B O 1
ATOM 2682 N N . GLU B 1 140 ? -5.906 31.375 -0.56 1 94.38 140 GLU B N 1
ATOM 2683 C CA . GLU B 1 140 ? -6.527 31.578 -1.866 1 94.38 140 GLU B CA 1
ATOM 2684 C C . GLU B 1 140 ? -7.074 30.266 -2.422 1 94.38 140 GLU B C 1
ATOM 2686 O O . GLU B 1 140 ? -8.109 30.266 -3.09 1 94.38 140 GLU B O 1
ATOM 2691 N N . ARG B 1 141 ? -6.453 29.234 -2.062 1 96.69 141 ARG B N 1
ATOM 2692 C CA . ARG B 1 141 ? -6.785 27.984 -2.746 1 96.69 141 ARG B CA 1
ATOM 2693 C C . ARG B 1 141 ? -7.59 27.062 -1.838 1 96.69 141 ARG B C 1
ATOM 2695 O O . ARG B 1 141 ? -8.141 26.062 -2.297 1 96.69 141 ARG B O 1
ATOM 2702 N N . LEU B 1 142 ? -7.707 27.328 -0.613 1 97.62 142 LEU B N 1
ATOM 2703 C CA . LEU B 1 142 ? -8.312 26.438 0.367 1 97.62 142 LEU B CA 1
ATOM 2704 C C . LEU B 1 142 ? -9.82 26.312 0.128 1 97.62 142 LEU B C 1
ATOM 2706 O O . LEU B 1 142 ? -10.539 27.312 0.145 1 97.62 142 LEU B O 1
ATOM 2710 N N . LYS B 1 143 ? -10.305 25.109 -0.062 1 97.44 143 LYS B N 1
ATOM 2711 C CA . LYS B 1 143 ? -11.711 24.844 -0.333 1 97.44 143 LYS B CA 1
ATOM 2712 C C . LYS B 1 143 ? -12.336 23.984 0.76 1 97.44 143 LYS B C 1
ATOM 2714 O O . LYS B 1 143 ? -13.469 24.219 1.18 1 97.44 143 LYS B O 1
ATOM 2719 N N . ILE B 1 144 ? -11.562 23.016 1.199 1 98.19 144 ILE B N 1
ATOM 2720 C CA . ILE B 1 144 ? -12.07 22.062 2.184 1 98.19 144 ILE B CA 1
ATOM 2721 C C . ILE B 1 144 ? -11.25 22.172 3.467 1 98.19 144 ILE B C 1
ATOM 2723 O O . ILE B 1 144 ? -10.031 22 3.445 1 98.19 144 ILE B O 1
ATOM 2727 N N . LEU B 1 145 ? -11.969 22.422 4.562 1 98 145 LEU B N 1
ATOM 2728 C CA . LEU B 1 145 ? -11.344 22.547 5.875 1 98 145 LEU B CA 1
ATOM 2729 C C . LEU B 1 145 ? -11.984 21.594 6.875 1 98 145 LEU B C 1
ATOM 2731 O O . LEU B 1 145 ? -13.18 21.672 7.145 1 98 145 LEU B O 1
ATOM 2735 N N . ARG B 1 146 ? -11.141 20.688 7.402 1 98.62 146 ARG B N 1
ATOM 2736 C CA . ARG B 1 146 ? -11.609 19.766 8.438 1 98.62 146 ARG B CA 1
ATOM 2737 C C . ARG B 1 146 ? -10.984 20.109 9.789 1 98.62 146 ARG B C 1
ATOM 2739 O O . ARG B 1 146 ? -9.758 20.141 9.922 1 98.62 146 ARG B O 1
ATOM 2746 N N . VAL B 1 147 ? -11.812 20.359 10.766 1 98.19 147 VAL B N 1
ATOM 2747 C CA . VAL B 1 147 ? -11.336 20.719 12.102 1 98.19 147 VAL B CA 1
ATOM 2748 C C . VAL B 1 147 ? -12.164 20 13.156 1 98.19 147 VAL B C 1
ATOM 2750 O O . VAL B 1 147 ? -12.43 20.547 14.227 1 98.19 147 VAL B O 1
ATOM 2753 N N . GLU B 1 148 ? -12.57 18.781 12.781 1 98.19 148 GLU B N 1
ATOM 2754 C CA . GLU B 1 148 ? -13.375 17.984 13.711 1 98.19 148 GLU B CA 1
ATOM 2755 C C . GLU B 1 148 ? -12.562 17.609 14.945 1 98.19 148 GLU B C 1
ATOM 2757 O O . GLU B 1 148 ? -11.352 17.406 14.859 1 98.19 148 GLU B O 1
ATOM 2762 N N . GLU B 1 149 ? -13.227 17.453 16.094 1 97.94 149 GLU B N 1
ATOM 2763 C CA . GLU B 1 149 ? -12.641 16.969 17.344 1 97.94 149 GLU B CA 1
ATOM 2764 C C . GLU B 1 149 ? -11.469 17.859 17.766 1 97.94 149 GLU B C 1
ATOM 2766 O O . GLU B 1 149 ? -10.352 17.359 17.969 1 97.94 149 GLU B O 1
ATOM 2771 N N . ASN B 1 150 ? -11.773 19.172 17.922 1 98.12 150 ASN B N 1
ATOM 2772 C CA . ASN B 1 150 ? -10.867 20.172 18.5 1 98.12 150 ASN B CA 1
ATOM 2773 C C . ASN B 1 150 ? -11.516 20.922 19.656 1 98.12 150 ASN B C 1
ATOM 2775 O O . ASN B 1 150 ? -12.453 20.422 20.281 1 98.12 150 ASN B O 1
ATOM 2779 N N . CYS B 1 151 ? -10.898 22 20.109 1 97.69 151 CYS B N 1
ATOM 2780 C CA . CYS B 1 151 ? -11.398 22.828 21.219 1 97.69 151 CYS B CA 1
ATOM 2781 C C . CYS B 1 151 ? -11.859 24.188 20.719 1 97.69 151 CYS B C 1
ATOM 2783 O O . CYS B 1 151 ? -11.562 25.219 21.344 1 97.69 151 CYS B O 1
ATOM 2785 N N . LEU B 1 152 ? -12.539 24.141 19.641 1 96.94 152 LEU B N 1
ATOM 2786 C CA . LEU B 1 152 ? -12.922 25.406 19.016 1 96.94 152 LEU B CA 1
ATOM 2787 C C . LEU B 1 152 ? -14.273 25.875 19.516 1 96.94 152 LEU B C 1
ATOM 2789 O O . LEU B 1 152 ? -15.188 25.062 19.719 1 96.94 152 LEU B O 1
ATOM 2793 N N . ASN B 1 153 ? -14.391 27.172 19.719 1 95.06 153 ASN B N 1
ATOM 2794 C CA . ASN B 1 153 ? -15.664 27.828 19.969 1 95.06 153 ASN B CA 1
ATOM 2795 C C . ASN B 1 153 ? -16.281 28.375 18.688 1 95.06 153 ASN B C 1
ATOM 2797 O O . ASN B 1 153 ? -15.578 28.547 17.688 1 95.06 153 ASN B O 1
ATOM 2801 N N . ARG B 1 154 ? -17.578 28.609 18.703 1 92.56 154 ARG B N 1
ATOM 2802 C CA . ARG B 1 154 ? -18.297 29.094 17.516 1 92.56 154 ARG B CA 1
ATOM 2803 C C . ARG B 1 154 ? -17.688 30.422 17.031 1 92.56 154 ARG B C 1
ATOM 2805 O O . ARG B 1 154 ? -17.719 30.719 15.836 1 92.56 154 ARG B O 1
ATOM 2812 N N . LYS B 1 155 ? -17.172 31.188 17.875 1 92.06 155 LYS B N 1
ATOM 2813 C CA . LYS B 1 155 ? -16.656 32.531 17.547 1 92.06 155 LYS B CA 1
ATOM 2814 C C . LYS B 1 155 ? -15.438 32.438 16.656 1 92.06 155 LYS B C 1
ATOM 2816 O O . LYS B 1 155 ? -15.055 33.406 16.016 1 92.06 155 LYS B O 1
ATOM 2821 N N . GLU B 1 156 ? -14.812 31.234 16.703 1 92.94 156 GLU B N 1
ATOM 2822 C CA . GLU B 1 156 ? -13.625 31.047 15.891 1 92.94 156 GLU B CA 1
ATOM 2823 C C . GLU B 1 156 ? -13.969 31 14.406 1 92.94 156 GLU B C 1
ATOM 2825 O O . GLU B 1 156 ? -13.094 31.172 13.555 1 92.94 156 GLU B O 1
ATOM 2830 N N . PHE B 1 157 ? -15.172 30.75 14.156 1 94.5 157 PHE B N 1
ATOM 2831 C CA . PHE B 1 157 ? -15.664 30.812 12.781 1 94.5 157 PHE B CA 1
ATOM 2832 C C . PHE B 1 157 ? -16.172 32.219 12.461 1 94.5 157 PHE B C 1
ATOM 2834 O O . PHE B 1 157 ? -17.391 32.406 12.344 1 94.5 157 PHE B O 1
ATOM 2841 N N . SER B 1 158 ? -15.25 33.062 12.188 1 91.44 158 SER B N 1
ATOM 2842 C CA . SER B 1 158 ? -15.5 34.469 12.016 1 91.44 158 SER B CA 1
ATOM 2843 C C . SER B 1 158 ? -16.203 34.781 10.695 1 91.44 158 SER B C 1
ATOM 2845 O O . SER B 1 158 ? -16.188 33.938 9.781 1 91.44 158 SER B O 1
ATOM 2847 N N . PRO B 1 159 ? -16.734 36 10.555 1 91.5 159 PRO B N 1
ATOM 2848 C CA . PRO B 1 159 ? -17.328 36.406 9.281 1 91.5 159 PRO B CA 1
ATOM 2849 C C . PRO B 1 159 ? -16.328 36.438 8.133 1 91.5 159 PRO B C 1
ATOM 2851 O O . PRO B 1 159 ? -16.688 36.125 6.996 1 91.5 159 PRO B O 1
ATOM 2854 N N . GLN B 1 160 ? -15.172 36.812 8.516 1 92.06 160 GLN B N 1
ATOM 2855 C CA . GLN B 1 160 ? -14.125 36.812 7.492 1 92.06 160 GLN B CA 1
ATOM 2856 C C . GLN B 1 160 ? -13.945 35.438 6.883 1 92.06 160 GLN B C 1
ATOM 2858 O O . GLN B 1 160 ? -13.828 35.281 5.664 1 92.06 160 GLN B O 1
ATOM 2863 N N . LEU B 1 161 ? -13.961 34.406 7.691 1 94.12 161 LEU B N 1
ATOM 2864 C CA . LEU B 1 161 ? -13.789 33.031 7.242 1 94.12 161 LEU B CA 1
ATOM 2865 C C . LEU B 1 161 ? -15.016 32.531 6.473 1 94.12 161 LEU B C 1
ATOM 2867 O O . LEU B 1 161 ? -14.883 31.891 5.438 1 94.12 161 LEU B O 1
ATOM 2871 N N . LEU B 1 162 ? -16.156 32.938 6.934 1 94.5 162 LEU B N 1
ATOM 2872 C CA . LEU B 1 162 ? -17.406 32.438 6.383 1 94.5 162 LEU B CA 1
ATOM 2873 C C . LEU B 1 162 ? -17.844 33.219 5.168 1 94.5 162 LEU B C 1
ATOM 2875 O O . LEU B 1 162 ? -18.359 32.688 4.199 1 94.5 162 LEU B O 1
ATOM 2879 N N . SER B 1 163 ? -17.578 34.5 5.133 1 93.38 163 SER B N 1
ATOM 2880 C CA . SER B 1 163 ? -18.094 35.344 4.066 1 93.38 163 SER B CA 1
ATOM 2881 C C . SER B 1 163 ? -17 35.688 3.055 1 93.38 163 SER B C 1
ATOM 2883 O O . SER B 1 163 ? -17.266 35.781 1.856 1 93.38 163 SER B O 1
ATOM 2885 N N . ASN B 1 164 ? -15.789 35.875 3.496 1 92.69 164 ASN B N 1
ATOM 288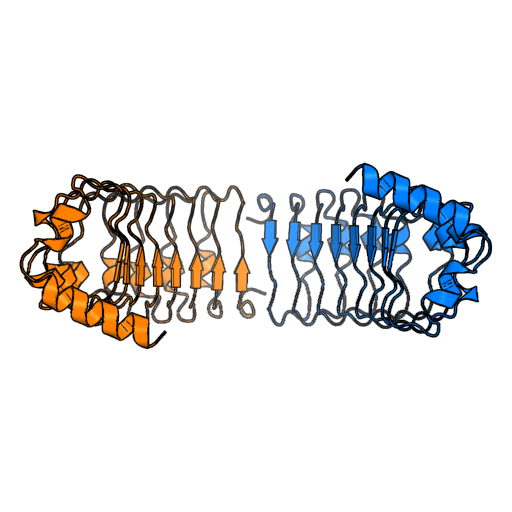6 C CA . ASN B 1 164 ? -14.75 36.438 2.645 1 92.69 164 ASN B CA 1
ATOM 2887 C C . ASN B 1 164 ? -13.648 35.438 2.354 1 92.69 164 ASN B C 1
ATOM 2889 O O . ASN B 1 164 ? -12.469 35.781 2.312 1 92.69 164 ASN B O 1
ATOM 2893 N N . SER B 1 165 ? -13.898 34.188 2.338 1 94.38 165 SER B N 1
ATOM 2894 C CA . SER B 1 165 ? -12.922 33.156 2.002 1 94.38 165 SER B CA 1
ATOM 2895 C C . SER B 1 165 ? -13.398 32.312 0.832 1 94.38 165 SER B C 1
ATOM 2897 O O . SER B 1 165 ? -14.469 32.562 0.269 1 94.38 165 SER B O 1
ATOM 2899 N N . ASN B 1 166 ? -12.57 31.406 0.408 1 94.94 166 ASN B N 1
ATOM 2900 C CA . ASN B 1 166 ? -12.906 30.5 -0.687 1 94.94 166 ASN B CA 1
ATOM 2901 C C . ASN B 1 166 ? -13.328 29.125 -0.171 1 94.94 166 ASN B C 1
ATOM 2903 O O . ASN B 1 166 ? -13.523 28.203 -0.956 1 94.94 166 ASN B O 1
ATOM 2907 N N . ILE B 1 167 ? -13.469 29.031 1.128 1 96.06 167 ILE B N 1
ATOM 2908 C CA . ILE B 1 167 ? -13.758 27.75 1.751 1 96.06 167 ILE B CA 1
ATOM 2909 C C . ILE B 1 167 ? -15.219 27.375 1.5 1 96.06 167 ILE B C 1
ATOM 2911 O O . ILE B 1 167 ? -16.125 28.125 1.852 1 96.06 167 ILE B O 1
ATOM 2915 N N . SER B 1 168 ? -15.43 26.234 0.977 1 96 168 SER B N 1
ATOM 2916 C CA . SER B 1 168 ? -16.781 25.812 0.596 1 96 168 SER B CA 1
ATOM 2917 C C . SER B 1 168 ? -17.281 24.672 1.47 1 96 168 SER B C 1
ATOM 2919 O O . SER B 1 168 ? -18.469 24.391 1.515 1 96 168 SER B O 1
ATOM 2921 N N . LEU B 1 169 ? -16.359 24.031 2.07 1 96.62 169 LEU B N 1
ATOM 2922 C CA . LEU B 1 169 ? -16.75 22.922 2.939 1 96.62 169 LEU B CA 1
ATOM 2923 C C . LEU B 1 169 ? -15.953 22.953 4.238 1 96.62 169 LEU B C 1
ATOM 2925 O O . LEU B 1 169 ? -14.719 22.922 4.215 1 96.62 169 LEU B O 1
ATOM 2929 N N . ILE B 1 170 ? -16.734 22.969 5.352 1 95.94 170 ILE B N 1
ATOM 2930 C CA . ILE B 1 170 ? -16.109 22.938 6.672 1 95.94 170 ILE B CA 1
ATOM 2931 C C . ILE B 1 170 ? -16.703 21.797 7.492 1 95.94 170 ILE B C 1
ATOM 2933 O O . ILE B 1 170 ? -17.922 21.688 7.637 1 95.94 170 ILE B O 1
ATOM 2937 N N . MET B 1 171 ? -15.82 20.906 7.914 1 96.69 171 MET B N 1
ATOM 2938 C CA . MET B 1 171 ? -16.203 19.875 8.875 1 96.69 171 MET B CA 1
ATOM 2939 C C . MET B 1 171 ? -15.773 20.25 10.289 1 96.69 171 MET B C 1
ATOM 2941 O O . MET B 1 171 ? -14.578 20.422 10.547 1 96.69 171 MET B O 1
ATOM 2945 N N . TYR B 1 172 ? -16.75 20.344 11.211 1 95.56 172 TYR B N 1
ATOM 2946 C CA . TYR B 1 172 ? -16.406 20.969 12.484 1 95.56 172 TYR B CA 1
ATOM 2947 C C . TYR B 1 172 ? -16.969 20.156 13.648 1 95.56 172 TYR B C 1
ATOM 2949 O O . TYR B 1 172 ? -16.891 20.594 14.805 1 95.56 172 TYR B O 1
ATOM 2957 N N . ALA B 1 173 ? -17.438 18.938 13.414 1 95.12 173 ALA B N 1
ATOM 2958 C CA . ALA B 1 173 ? -18.109 18.156 14.453 1 95.12 173 ALA B CA 1
ATOM 2959 C C . ALA B 1 173 ? -17.156 17.844 15.602 1 95.12 173 ALA B C 1
ATOM 2961 O O . ALA B 1 173 ? -15.953 17.641 15.391 1 95.12 173 ALA B O 1
ATOM 2962 N N . GLY B 1 174 ? -17.672 17.844 16.844 1 95.75 174 GLY B N 1
ATOM 2963 C CA . GLY B 1 174 ? -16.891 17.469 18.016 1 95.75 174 GLY B CA 1
ATOM 2964 C C . GLY B 1 174 ? -16.125 18.625 18.609 1 95.75 174 GLY B C 1
ATOM 2965 O O . GLY B 1 174 ? -15.016 18.438 19.141 1 95.75 174 GLY B O 1
ATOM 2966 N N . ASN B 1 175 ? -16.594 19.844 18.422 1 95.94 175 ASN B N 1
ATOM 2967 C CA . ASN B 1 175 ? -16.047 21.031 19.047 1 95.94 175 ASN B CA 1
ATOM 2968 C C . ASN B 1 175 ? -16.953 21.562 20.156 1 95.94 175 ASN B C 1
ATOM 2970 O O . ASN B 1 175 ? -17.844 20.859 20.625 1 95.94 175 ASN B O 1
ATOM 2974 N N . LEU B 1 176 ? -16.578 22.781 20.672 1 94.06 176 LEU B N 1
ATOM 2975 C CA . LEU B 1 176 ? -17.25 23.312 21.859 1 94.06 176 LEU B CA 1
ATOM 2976 C C . LEU B 1 176 ? -18.531 24.047 21.484 1 94.06 176 LEU B C 1
ATOM 2978 O O . LEU B 1 176 ? -18.797 25.125 22.016 1 94.06 176 LEU B O 1
ATOM 2982 N N . PHE B 1 177 ? -19.234 23.641 20.516 1 90.5 177 PHE B N 1
ATOM 2983 C CA . PHE B 1 177 ? -20.5 24.234 20.094 1 90.5 177 PHE B CA 1
ATOM 2984 C C . PHE B 1 177 ? -21.344 23.219 19.328 1 90.5 177 PHE B C 1
ATOM 2986 O O . PHE B 1 177 ? -20.844 22.172 18.922 1 90.5 177 PHE B O 1
ATOM 2993 N N . GLN B 1 178 ? -22.625 23.5 19.094 1 88.06 178 GLN B N 1
ATOM 2994 C CA . GLN B 1 178 ? -23.547 22.625 18.391 1 88.06 178 GLN B CA 1
ATOM 2995 C C . GLN B 1 178 ? -23.859 23.156 16.984 1 88.06 178 GLN B C 1
ATOM 2997 O O . GLN B 1 178 ? -23.547 24.312 16.688 1 88.06 178 GLN B O 1
ATOM 3002 N N . ASP B 1 179 ? -24.422 22.281 16.234 1 86.75 179 ASP B N 1
ATOM 3003 C CA . ASP B 1 179 ? -24.703 22.594 14.844 1 86.75 179 ASP B CA 1
ATOM 3004 C C . ASP B 1 179 ? -25.562 23.859 14.742 1 86.75 179 ASP B C 1
ATOM 3006 O O . ASP B 1 179 ? -25.312 24.703 13.891 1 86.75 179 ASP B O 1
ATOM 3010 N N . LYS B 1 180 ? -26.547 23.969 15.57 1 86.12 180 LYS B N 1
ATOM 3011 C CA . LYS B 1 180 ? -27.453 25.109 15.523 1 86.12 180 LYS B CA 1
ATOM 3012 C C . LYS B 1 180 ? -26.688 26.422 15.727 1 86.12 180 LYS B C 1
ATOM 3014 O O . LYS B 1 180 ? -27.031 27.438 15.117 1 86.12 180 LYS B O 1
ATOM 3019 N N . ASP B 1 181 ? -25.656 26.359 16.469 1 89.25 181 ASP B N 1
ATOM 3020 C CA . ASP B 1 181 ? -24.844 27.547 16.75 1 89.25 181 ASP B CA 1
ATOM 3021 C C . ASP B 1 181 ? -24.078 28 15.508 1 89.25 181 ASP B C 1
ATOM 3023 O O . ASP B 1 181 ? -23.922 29.188 15.273 1 89.25 181 ASP B O 1
ATOM 3027 N N . PHE B 1 182 ? -23.672 27.062 14.75 1 89.38 182 PHE B N 1
ATOM 3028 C CA . PHE B 1 182 ? -22.906 27.328 13.547 1 89.38 182 PHE B CA 1
ATOM 3029 C C . PHE B 1 182 ? -23.766 27.984 12.477 1 89.38 182 PHE B C 1
ATOM 3031 O O . PHE B 1 182 ? -23.344 28.938 11.812 1 89.38 182 PHE B O 1
ATOM 3038 N N . GLN B 1 183 ? -25 27.578 12.336 1 88.25 183 GLN B N 1
ATOM 3039 C CA . GLN B 1 183 ? -25.906 28.078 11.32 1 88.25 183 GLN B CA 1
ATOM 3040 C C . GLN B 1 183 ? -26.328 29.516 11.602 1 88.25 183 GLN B C 1
ATOM 3042 O O . GLN B 1 183 ? -26.75 30.234 10.695 1 88.25 183 GLN B O 1
ATOM 3047 N N . ASN B 1 184 ? -26.156 29.953 12.812 1 90.12 184 ASN B N 1
ATOM 3048 C CA . ASN B 1 184 ? -26.609 31.281 13.211 1 90.12 184 ASN B CA 1
ATOM 3049 C C . ASN B 1 184 ? -25.453 32.281 13.203 1 90.12 184 ASN B C 1
ATOM 3051 O O . ASN B 1 184 ? -25.625 33.438 13.57 1 90.12 184 ASN B O 1
ATOM 3055 N N . LEU B 1 185 ? -24.359 31.875 12.758 1 92 185 LEU B N 1
ATOM 3056 C CA . LEU B 1 185 ? -23.203 32.75 12.75 1 92 185 LEU B CA 1
ATOM 3057 C C . LEU B 1 185 ? -23.297 33.781 11.625 1 92 185 LEU B C 1
ATOM 3059 O O . LEU B 1 185 ? -23.797 33.469 10.539 1 92 185 LEU B O 1
ATOM 3063 N N . PRO B 1 186 ? -22.766 35 11.938 1 91.5 186 PRO B N 1
ATOM 3064 C CA . PRO B 1 186 ? -22.656 35.938 10.828 1 91.5 186 PRO B CA 1
ATOM 3065 C C . PRO B 1 186 ? -21.797 35.406 9.68 1 91.5 186 PRO B C 1
ATOM 3067 O O . PRO B 1 186 ? -20.703 34.875 9.914 1 91.5 186 PRO B O 1
ATOM 3070 N N . GLY B 1 187 ? -22.344 35.531 8.461 1 92.31 187 GLY B N 1
ATOM 3071 C CA . GLY B 1 187 ? -21.609 35.094 7.285 1 92.31 187 GLY B CA 1
ATOM 3072 C C . GLY B 1 187 ? -21.984 33.688 6.836 1 92.31 187 GLY B C 1
ATOM 3073 O O . GLY B 1 187 ? -21.547 33.25 5.773 1 92.31 187 GLY B O 1
ATOM 3074 N N . TYR B 1 188 ? -22.766 33.031 7.641 1 91.94 188 TYR B N 1
ATOM 3075 C CA . TYR B 1 188 ? -23.141 31.672 7.352 1 91.94 188 TYR B CA 1
ATOM 3076 C C . TYR B 1 188 ? -23.828 31.562 5.992 1 91.94 188 TYR B C 1
ATOM 3078 O O . TYR B 1 188 ? -23.625 30.609 5.25 1 91.94 188 TYR B O 1
ATOM 3086 N N . GLU B 1 189 ? -24.641 32.531 5.672 1 92.19 189 GLU B N 1
ATOM 3087 C CA . GLU B 1 189 ? -25.375 32.5 4.41 1 92.19 189 GLU B CA 1
ATOM 3088 C C . GLU B 1 189 ? -24.422 32.5 3.217 1 92.19 189 GLU B C 1
ATOM 3090 O O . GLU B 1 189 ? -24.656 31.781 2.232 1 92.19 189 GLU B O 1
ATOM 3095 N N . ASP B 1 190 ? -23.422 33.281 3.322 1 93.62 190 ASP B N 1
ATOM 3096 C CA . ASP B 1 190 ? -22.422 33.312 2.266 1 93.62 190 ASP B CA 1
ATOM 3097 C C . ASP B 1 190 ? -21.734 31.953 2.129 1 93.62 190 ASP B C 1
ATOM 3099 O O . ASP B 1 190 ? -21.547 31.453 1.018 1 93.62 190 ASP B O 1
ATOM 3103 N N . TYR B 1 191 ? -21.344 31.438 3.23 1 93.06 191 TYR B N 1
ATOM 3104 C CA . TYR B 1 191 ? -20.75 30.094 3.27 1 93.06 191 TYR B CA 1
ATOM 3105 C C . TYR B 1 191 ? -21.688 29.062 2.664 1 93.06 191 TYR B C 1
ATOM 3107 O O . TYR B 1 191 ? -21.281 28.234 1.856 1 93.06 191 TYR B O 1
ATOM 3115 N N . GLN B 1 192 ? -22.953 29.062 3.047 1 91.12 192 GLN B N 1
ATOM 3116 C CA . GLN B 1 192 ? -23.953 28.125 2.576 1 91.12 192 GLN B CA 1
ATOM 3117 C C . GLN B 1 192 ? -24.094 28.188 1.058 1 91.12 192 GLN B C 1
ATOM 3119 O O . GLN B 1 192 ? -24.297 27.156 0.407 1 91.12 192 GLN B O 1
ATOM 3124 N N . THR B 1 193 ? -24.031 29.359 0.55 1 92.19 193 THR B N 1
ATOM 3125 C CA . THR B 1 193 ? -24.109 29.547 -0.894 1 92.19 193 THR B CA 1
ATOM 3126 C C . THR B 1 193 ? -22.953 28.828 -1.595 1 92.19 193 THR B C 1
ATOM 3128 O O . THR B 1 193 ? -23.156 28.141 -2.594 1 92.19 193 THR B O 1
ATOM 3131 N N . ARG B 1 194 ? -21.766 28.969 -1.037 1 91.5 194 ARG B N 1
ATOM 3132 C CA . ARG B 1 194 ? -20.594 28.312 -1.597 1 91.5 194 ARG B CA 1
ATOM 3133 C C . ARG B 1 194 ? -20.719 26.797 -1.466 1 91.5 194 ARG B C 1
ATOM 3135 O O . ARG B 1 194 ? -20.391 26.062 -2.402 1 91.5 194 ARG B O 1
ATOM 3142 N N . PHE B 1 195 ? -21.172 26.406 -0.366 1 91.25 195 PHE B N 1
ATOM 3143 C CA . PHE B 1 195 ? -21.359 25 -0.072 1 91.25 195 PHE B CA 1
ATOM 3144 C C . PHE B 1 195 ? -22.281 24.344 -1.087 1 91.25 195 PHE B C 1
ATOM 3146 O O . PHE B 1 195 ? -21.969 23.297 -1.661 1 91.25 195 PHE B O 1
ATOM 3153 N N . THR B 1 196 ? -23.391 24.938 -1.253 1 87.75 196 THR B N 1
ATOM 3154 C CA . THR B 1 196 ? -24.406 24.406 -2.158 1 87.75 196 THR B CA 1
ATOM 3155 C C . THR B 1 196 ? -23.906 24.422 -3.6 1 87.75 196 THR B C 1
ATOM 3157 O O . THR B 1 196 ? -24.188 23.5 -4.367 1 87.75 196 THR B O 1
ATOM 3160 N N . ALA B 1 197 ? -23.188 25.406 -3.922 1 88.88 197 ALA B N 1
ATOM 3161 C CA . ALA B 1 197 ? -22.656 25.531 -5.277 1 88.88 197 ALA B CA 1
ATOM 3162 C C . ALA B 1 197 ? -21.688 24.391 -5.59 1 88.88 197 ALA B C 1
ATOM 3164 O O . ALA B 1 197 ? -21.656 23.891 -6.715 1 88.88 197 ALA B O 1
ATOM 3165 N N . THR B 1 198 ? -20.969 24.031 -4.566 1 85.56 198 THR B N 1
ATOM 3166 C CA . THR B 1 198 ? -19.984 22.969 -4.75 1 85.56 198 THR B CA 1
ATOM 3167 C C . THR B 1 198 ? -20.656 21.609 -4.773 1 85.56 198 THR B C 1
ATOM 3169 O O . THR B 1 198 ? -20.25 20.719 -5.531 1 85.56 198 THR B O 1
ATOM 3172 N N . LYS B 1 199 ? -21.641 21.391 -3.928 1 79.44 199 LYS B N 1
ATOM 3173 C CA . LYS B 1 199 ? -22.359 20.125 -3.885 1 79.44 199 LYS B CA 1
ATOM 3174 C C . LYS B 1 199 ? -23.078 19.844 -5.211 1 79.44 199 LYS B C 1
ATOM 3176 O O . LYS B 1 199 ? -23.172 18.703 -5.641 1 79.44 199 LYS B O 1
ATOM 3181 N N . ARG B 1 200 ? -23.516 20.922 -5.777 1 69 200 ARG B N 1
ATOM 3182 C CA . ARG B 1 200 ? -24.203 20.766 -7.055 1 69 200 ARG B CA 1
ATOM 3183 C C . ARG B 1 200 ? -23.219 20.359 -8.156 1 69 200 ARG B C 1
ATOM 3185 O O . ARG B 1 200 ? -23.578 19.641 -9.086 1 69 200 ARG B O 1
ATOM 3192 N N . LYS B 1 201 ? -22.188 20.594 -7.969 1 63.94 201 LYS B N 1
ATOM 3193 C CA . LYS B 1 201 ? -21.203 20.312 -9 1 63.94 201 LYS B CA 1
ATOM 3194 C C . LYS B 1 201 ? -20.625 18.906 -8.836 1 63.94 201 LYS B C 1
ATOM 3196 O O . LYS B 1 201 ? -20.047 18.344 -9.773 1 63.94 201 LYS B O 1
ATOM 3201 N N . MET B 1 202 ? -20.766 18.562 -7.688 1 58.81 202 MET B N 1
ATOM 3202 C CA . MET B 1 202 ? -20.25 17.203 -7.539 1 58.81 202 MET B CA 1
ATOM 3203 C C . MET B 1 202 ? -21.266 16.172 -8.055 1 58.81 202 MET B C 1
ATOM 3205 O O . MET B 1 202 ? -22.469 16.359 -7.898 1 58.81 202 MET B O 1
#